Protein AF-A0A812SM42-F1 (afdb_monomer_lite)

Radius of gyration: 38.74 Å; chains: 1; bounding box: 113×117×108 Å

Foldseek 3Di:
DDPPPPPPPPPPDDDDDDDDQDPVRVVVVVVVCCPVVPPPPPPDQDPDDLVQDDLSNLVVLLVVVVADEDEDEPVVLVCLQVVLVFFADDPPTHRYAYDYVVDDSVPDDSLLSSCSSCRVVLRDGRRHPDDPQVSVCSVPVPDDPPPPPPPPPPPDDPPPPPPDDDDDDDDDDDDDDDDDDDDDDDDDDDDDDDDDDDDDDDDDDDDDDDDDDDDDDDDDDDDDDDDDDDDDDDDDDDDDDDDDDDDDDDDDDDDDDDDDDDDDDDDDDDDDDDDDDDDPDDDDDDPQWDWDDQQPKTKTFDDDPNHGFWIKIWDPQPLLCPPNDTLMDIDGCVLLVHRQSRQLLRLQLQLVCLLPRYNCCSVPVSNVVSSVCSVVVNRDHPVVSSVSGDNDSVVSVPDPPDPPDDDDDDDDDDDPPDDPPPAQLQHDDDPPDDPVNSVVVSVCVVVVVDPRDDPVNVVVPDDPPDDDDDPPCVVVPPDDDPDDDDDDDDDDPPPPDPDAQEEEEADPVVLVVQLVVCVVPPSHFYFYALCQQFDPVLVVVLVVLQDDDPPVDDLVVLLVSLVVNLVVCLVCLVNGQDQQGWGQTPNVRGTDRNQPDPCPDPVCVVPVVDPDDPPDDAAEAEDEQDQQCFDPVHPVSQSSDPSSNSVSSVLSNLQNCLVVVVHFKYKYKYAPRNPQCVRCVVSLVVFWDKAKEWDDCVLVVDPDDDIIIMMMTGGPVRDDDPADDHRVSNVVVVSVVRD

Secondary structure (DSSP, 8-state):
--GGGGSSS----SSS------HHHHHHHHHHHHHHHS---TTPPPS--TTT--HHHHHHHHHHTTPEEEEE-TTHHHHHHHS---B---TT---EEEEETT--GGGS-HHHHHHHHTHHHH---B-TT--HHHHHHHH-TT---------------TT--S--S--PPPP----PPPPPPPP------------------------------------------------------------------------PPPP-----PPPPP----PPP-PPP---------PPEEETTEEEEEEEETTEEEEEEEEE--GGGGGGG--EEEEEEHHHHSSHHHHHHHHHHHHHTTTT--SHHHIIIIIHHHHHHHHHTT-SPPHHHHHHT--S-HHHHSS----------------------PPP-SS-SPPTT--HHHHHHHHHHHHTTSS----HHHHHHS---PPP--PPPGGGS-SS---------------TTS----EEE--SHHHHHHHHHHHTT-TT-EEE--GGGGS-HHHHHHHHHHSPPPTTSS-HHHHHHHHHHHHHHHHHHHHHHS-TT-EEEETTTTEEEESS------GGGGGTTT--S---S---EEEEE---TTTSSSS---GGGSTTHHHHHHHHHHHHHHHHTT--SEEEEEE-TTS-HIIIIIHHHTTTEEEEEEEE-TTTTT-S----EEEEEEEETTT----S-SSHHHHHHHHHHHH-

pLDDT: mean 73.37, std 25.74, range [27.67, 98.62]

Organism: NCBI:txid1628268

Structure (mmCIF, N/CA/C/O backbone):
data_AF-A0A812SM42-F1
#
_entry.id   AF-A0A812SM42-F1
#
loop_
_atom_site.group_PDB
_atom_site.id
_atom_site.type_symbol
_atom_site.label_atom_id
_atom_site.label_alt_id
_atom_site.label_comp_id
_atom_site.label_asym_id
_atom_site.label_entity_id
_atom_site.label_seq_id
_atom_site.pdbx_PDB_ins_code
_atom_site.Cartn_x
_atom_site.Cartn_y
_atom_site.Cartn_z
_atom_site.occupancy
_atom_site.B_iso_or_equiv
_atom_site.auth_seq_id
_atom_site.auth_comp_id
_atom_site.auth_asym_id
_atom_site.auth_atom_id
_a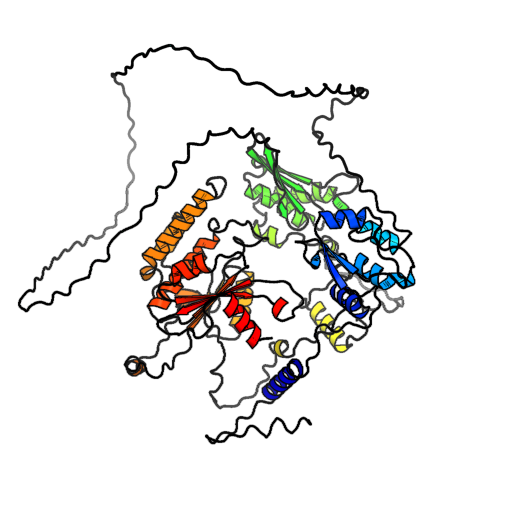tom_site.pdbx_PDB_model_num
ATOM 1 N N . MET A 1 1 ? -46.513 -10.139 6.386 1.00 37.72 1 MET A N 1
ATOM 2 C CA . MET A 1 1 ? -46.832 -11.100 5.304 1.00 37.72 1 MET A CA 1
ATOM 3 C C . MET A 1 1 ? -46.159 -12.418 5.648 1.00 37.72 1 MET A C 1
ATOM 5 O O . MET A 1 1 ? -45.092 -12.369 6.242 1.00 37.72 1 MET A O 1
ATOM 9 N N . SER A 1 2 ? -46.786 -13.561 5.367 1.00 39.03 2 SER A N 1
ATOM 10 C CA . SER A 1 2 ? -46.211 -14.889 5.633 1.00 39.03 2 SER A CA 1
ATOM 11 C C . SER A 1 2 ? -45.216 -15.305 4.543 1.00 39.03 2 SER A C 1
ATOM 13 O O . SER A 1 2 ? -45.393 -14.953 3.377 1.00 39.03 2 SER A O 1
ATOM 15 N N . GLU A 1 3 ? -44.208 -16.097 4.921 1.00 37.12 3 GLU A N 1
ATOM 16 C CA . GLU A 1 3 ? -43.056 -16.500 4.086 1.00 37.12 3 GLU A CA 1
ATOM 17 C C . GLU A 1 3 ? -43.420 -17.118 2.725 1.00 37.12 3 GLU A C 1
ATOM 19 O O . GLU A 1 3 ? -42.636 -17.040 1.783 1.00 37.12 3 GLU A O 1
ATOM 24 N N . ARG A 1 4 ? -44.616 -17.707 2.582 1.00 40.66 4 ARG A N 1
ATOM 25 C CA . ARG A 1 4 ? -45.050 -18.342 1.326 1.00 40.66 4 ARG A CA 1
ATOM 26 C C . ARG A 1 4 ? -45.279 -17.367 0.167 1.00 40.66 4 ARG A C 1
ATOM 28 O O . ARG A 1 4 ? -45.105 -17.761 -0.979 1.00 40.66 4 ARG A O 1
ATOM 35 N N . ASN A 1 5 ? -45.635 -16.109 0.427 1.00 44.00 5 ASN A N 1
ATOM 36 C CA . ASN A 1 5 ? -46.226 -15.259 -0.617 1.00 44.00 5 ASN A CA 1
ATOM 37 C C . ASN A 1 5 ? -45.215 -14.472 -1.476 1.00 44.00 5 ASN A C 1
ATOM 39 O O . ASN A 1 5 ? -45.633 -13.809 -2.423 1.00 44.00 5 ASN A O 1
ATOM 43 N N . PHE A 1 6 ? -43.912 -14.526 -1.176 1.00 42.72 6 PHE A N 1
ATOM 44 C CA . PHE A 1 6 ? -42.881 -13.845 -1.982 1.00 42.72 6 PHE A CA 1
ATOM 45 C C . PHE A 1 6 ? -42.252 -14.752 -3.058 1.00 42.72 6 PHE A C 1
ATOM 47 O O . PHE A 1 6 ? -41.613 -14.260 -3.980 1.00 42.72 6 PHE A O 1
ATOM 54 N N . ALA A 1 7 ? -42.445 -16.073 -2.966 1.00 42.69 7 ALA A N 1
ATOM 55 C CA . ALA A 1 7 ? -41.838 -17.048 -3.877 1.00 42.69 7 ALA A CA 1
ATOM 56 C C . ALA A 1 7 ? -42.695 -17.393 -5.115 1.00 42.69 7 ALA A C 1
ATOM 58 O O . ALA A 1 7 ? -42.191 -18.042 -6.027 1.00 42.69 7 ALA A O 1
ATOM 59 N N . GLU A 1 8 ? -43.973 -16.994 -5.154 1.00 42.25 8 GLU A N 1
ATOM 60 C CA . GLU A 1 8 ? -44.924 -17.412 -6.205 1.00 42.25 8 GLU A CA 1
ATOM 61 C C . GLU A 1 8 ? -45.334 -16.289 -7.184 1.00 42.25 8 GLU A C 1
ATOM 63 O O . GLU A 1 8 ? -45.887 -16.576 -8.245 1.00 42.25 8 GLU A O 1
ATOM 68 N N . SER A 1 9 ? -45.064 -15.013 -6.877 1.00 41.09 9 SER A N 1
ATOM 69 C CA . SER A 1 9 ? -45.676 -13.865 -7.577 1.00 41.09 9 SER A CA 1
ATOM 70 C C . SER A 1 9 ? -44.856 -13.229 -8.712 1.00 41.09 9 SER A C 1
ATOM 72 O O . SER A 1 9 ? -45.346 -12.302 -9.352 1.00 41.09 9 SER A O 1
ATOM 74 N N . SER A 1 10 ? -43.650 -13.721 -9.016 1.00 39.12 10 SER A N 1
ATOM 75 C CA . SER A 1 10 ? -42.773 -13.192 -10.082 1.00 39.12 10 SER A CA 1
ATOM 76 C C . SER A 1 10 ? -42.689 -14.082 -11.335 1.00 39.12 10 SER A C 1
ATOM 78 O O . SER A 1 10 ? -41.692 -14.078 -12.055 1.00 39.12 10 SER A O 1
ATOM 80 N N . SER A 1 11 ? -43.755 -14.824 -11.647 1.00 39.66 11 SER A N 1
ATOM 81 C CA . SER A 1 11 ? -43.865 -15.640 -12.866 1.00 39.66 11 SER A CA 1
ATOM 82 C C . SER A 1 11 ? -44.374 -14.838 -14.077 1.00 39.66 11 SER A C 1
ATOM 84 O O . SER A 1 11 ? -45.462 -15.079 -14.593 1.00 39.66 11 SER A O 1
ATOM 86 N N . ASN A 1 12 ? -43.564 -13.897 -14.577 1.00 36.44 12 ASN A N 1
ATOM 87 C CA . ASN A 1 12 ? -43.798 -13.291 -15.896 1.00 36.44 12 ASN A CA 1
ATOM 88 C C . ASN A 1 12 ? -43.190 -14.182 -16.992 1.00 36.44 12 ASN A C 1
ATOM 90 O O . ASN A 1 12 ? -41.974 -14.271 -17.144 1.00 36.44 12 ASN A O 1
ATOM 94 N N . THR A 1 13 ? -44.047 -14.880 -17.736 1.00 48.44 13 THR A N 1
ATOM 95 C CA . THR A 1 13 ? -43.654 -15.952 -18.661 1.00 48.44 13 THR A CA 1
ATOM 96 C C . THR A 1 13 ? -43.377 -15.466 -20.086 1.00 48.44 13 THR A C 1
ATOM 98 O O . THR A 1 13 ? -44.320 -15.216 -20.837 1.00 48.44 13 THR A O 1
ATOM 101 N N . VAL A 1 14 ? -42.108 -15.485 -20.509 1.00 35.72 14 VAL A N 1
ATOM 102 C CA . VAL A 1 14 ? -41.706 -15.737 -21.908 1.00 35.72 14 VAL A CA 1
ATOM 103 C C . VAL A 1 14 ? -40.431 -16.591 -21.882 1.00 35.72 14 VAL A C 1
ATOM 105 O O . VAL A 1 14 ? -39.412 -16.151 -21.366 1.00 35.72 14 VAL A O 1
ATOM 108 N N . GLY A 1 15 ? -40.492 -17.814 -22.417 1.00 40.34 15 GLY A N 1
ATOM 109 C CA . GLY A 1 15 ? -39.449 -18.841 -22.242 1.00 40.34 15 GLY A CA 1
ATOM 110 C C . GLY A 1 15 ? -39.892 -19.926 -21.253 1.00 40.34 15 GLY A C 1
ATOM 111 O O . GLY A 1 15 ? -40.591 -19.635 -20.285 1.00 40.34 15 GLY A O 1
ATOM 112 N N . LYS A 1 16 ? -39.590 -21.198 -21.546 1.00 44.16 16 LYS A N 1
ATOM 113 C CA . LYS A 1 16 ? -40.267 -22.355 -20.923 1.00 44.16 16 LYS A CA 1
ATOM 114 C C . LYS A 1 16 ? -39.573 -22.948 -19.693 1.00 44.16 16 LYS A C 1
ATOM 116 O O . LYS A 1 16 ? -40.046 -23.963 -19.186 1.00 44.16 16 LYS A O 1
ATOM 121 N N . ASP A 1 17 ? -38.540 -22.290 -19.184 1.00 43.34 17 ASP A N 1
ATOM 122 C CA . ASP A 1 17 ? -37.745 -22.780 -18.064 1.00 43.34 17 ASP A CA 1
ATOM 123 C C . ASP A 1 17 ? -38.006 -21.943 -16.811 1.00 43.34 17 ASP A C 1
ATOM 125 O O . ASP A 1 17 ? -37.690 -20.756 -16.721 1.00 43.34 17 ASP A O 1
ATOM 129 N N . VAL A 1 18 ? -38.668 -22.570 -15.836 1.00 46.03 18 VAL A N 1
ATOM 130 C CA . VAL A 1 18 ? -39.007 -21.934 -14.562 1.00 46.03 18 VAL A CA 1
ATOM 131 C C . VAL A 1 18 ? -37.774 -21.955 -13.671 1.00 46.03 18 VAL A C 1
ATOM 133 O O . VAL A 1 18 ? -37.525 -22.935 -12.965 1.00 46.03 18 VAL A O 1
ATOM 136 N N . TRP A 1 19 ? -37.030 -20.850 -13.704 1.00 44.25 19 TRP A N 1
ATOM 137 C CA . TRP A 1 19 ? -35.911 -20.542 -12.818 1.00 44.25 19 TRP A CA 1
ATOM 138 C C . TRP A 1 19 ? -36.232 -20.930 -11.370 1.00 44.25 19 TRP A C 1
ATOM 140 O O . TRP A 1 19 ? -37.113 -20.357 -10.725 1.00 44.25 19 TRP A O 1
ATOM 150 N N . LYS A 1 20 ? -35.502 -21.911 -10.835 1.00 48.94 20 LYS A N 1
ATOM 151 C CA . LYS A 1 20 ? -35.563 -22.282 -9.422 1.00 48.94 20 LYS A CA 1
ATOM 152 C C . LYS A 1 20 ? -34.193 -22.072 -8.816 1.00 48.94 20 LYS A C 1
ATOM 154 O O . LYS A 1 20 ? -33.255 -22.786 -9.142 1.00 48.94 20 LYS A O 1
ATOM 159 N N . LEU A 1 21 ? -34.121 -21.147 -7.861 1.00 43.03 21 LEU A N 1
ATOM 160 C CA . LEU A 1 21 ? -32.974 -21.018 -6.965 1.00 43.03 21 LEU A CA 1
ATOM 161 C C . LEU A 1 21 ? -32.588 -22.399 -6.407 1.00 43.03 21 LEU A C 1
ATOM 163 O O . LEU A 1 21 ? -33.472 -23.193 -6.056 1.00 43.03 21 LEU A O 1
ATOM 167 N N . THR A 1 22 ? -31.289 -22.667 -6.279 1.00 62.69 22 THR A N 1
ATOM 168 C CA . THR A 1 22 ? -30.777 -23.813 -5.508 1.00 62.69 22 THR A CA 1
ATOM 169 C C . THR A 1 22 ? -31.191 -23.673 -4.039 1.00 62.69 22 THR A C 1
ATOM 171 O O . THR A 1 22 ? -31.616 -22.597 -3.616 1.00 62.69 22 THR A O 1
ATOM 174 N N . GLU A 1 23 ? -31.106 -24.724 -3.216 1.00 57.66 23 GLU A N 1
ATOM 175 C CA . GLU A 1 23 ? -31.435 -24.568 -1.787 1.00 57.66 23 GLU A CA 1
ATOM 176 C C . GLU A 1 23 ? -30.497 -23.559 -1.099 1.00 57.66 23 GLU A C 1
ATOM 178 O O . GLU A 1 23 ? -30.960 -22.703 -0.343 1.00 57.66 23 GLU A O 1
ATOM 183 N N . SER A 1 24 ? -29.209 -23.586 -1.450 1.00 49.69 24 SER A N 1
ATOM 184 C CA . SER A 1 24 ? -28.212 -22.600 -1.023 1.00 49.69 24 SER A CA 1
ATOM 185 C C . SER A 1 24 ? -28.534 -21.191 -1.530 1.00 49.69 24 SER A C 1
ATOM 187 O O . SER A 1 24 ? -28.490 -20.252 -0.744 1.00 49.69 24 SER A O 1
ATOM 189 N N . GLY A 1 25 ? -28.941 -21.031 -2.795 1.00 56.03 25 GLY A N 1
ATOM 190 C CA . GLY A 1 25 ? -29.361 -19.741 -3.358 1.00 56.03 25 GLY A CA 1
ATOM 191 C C . GLY A 1 25 ? -30.645 -19.196 -2.725 1.00 56.03 25 GLY A C 1
ATOM 192 O O . GLY A 1 25 ? -30.742 -18.002 -2.454 1.00 56.03 25 GLY A O 1
ATOM 193 N N . ARG A 1 26 ? -31.608 -20.071 -2.394 1.00 59.78 26 ARG A N 1
ATOM 194 C CA . ARG A 1 26 ? -32.802 -19.717 -1.607 1.00 59.78 26 ARG A CA 1
ATOM 195 C C . ARG A 1 26 ? -32.403 -19.228 -0.219 1.00 59.78 26 ARG A C 1
ATOM 197 O O . ARG A 1 26 ? -32.867 -18.171 0.186 1.00 59.78 26 ARG A O 1
ATOM 204 N N . LYS A 1 27 ? -31.524 -19.951 0.486 1.00 57.69 27 LYS A N 1
ATOM 205 C CA . LYS A 1 27 ? -31.009 -19.534 1.801 1.00 57.69 27 LYS A CA 1
ATOM 206 C C . LYS A 1 27 ? -30.229 -18.222 1.715 1.00 57.69 27 LYS A C 1
ATOM 208 O O . LYS A 1 27 ? -30.452 -17.360 2.549 1.00 57.69 27 LYS A O 1
ATOM 213 N N . ALA A 1 28 ? -29.382 -18.030 0.705 1.00 51.72 28 ALA A N 1
ATOM 214 C CA . ALA A 1 28 ? -28.631 -16.792 0.509 1.00 51.72 28 ALA A CA 1
ATOM 215 C C . ALA A 1 28 ? -29.558 -15.590 0.272 1.00 51.72 28 ALA A C 1
ATOM 217 O O . ALA A 1 28 ? -29.442 -14.594 0.978 1.00 51.72 28 ALA A O 1
ATOM 218 N N . ILE A 1 29 ? -30.528 -15.699 -0.644 1.00 55.66 29 ILE A N 1
ATOM 219 C CA . ILE A 1 29 ? -31.484 -14.616 -0.919 1.00 55.66 29 ILE A CA 1
ATOM 220 C C . ILE A 1 29 ? -32.409 -14.362 0.273 1.00 55.66 29 ILE A C 1
ATOM 222 O O . ILE A 1 29 ? -32.656 -13.203 0.586 1.00 55.66 29 ILE A O 1
ATOM 226 N N . VAL A 1 30 ? -32.875 -15.401 0.978 1.00 60.34 30 VAL A N 1
ATOM 227 C CA . VAL A 1 30 ? -33.641 -15.221 2.223 1.00 60.34 30 VAL A CA 1
ATOM 228 C C . VAL A 1 30 ? -32.786 -14.518 3.274 1.00 60.34 30 VAL A C 1
ATOM 230 O O . VAL A 1 30 ? -33.242 -13.523 3.811 1.00 60.34 30 VAL A O 1
ATOM 233 N N . THR A 1 31 ? -31.538 -14.928 3.509 1.00 52.56 31 THR A N 1
ATOM 234 C CA . THR A 1 31 ? -30.642 -14.260 4.467 1.00 52.56 31 THR A CA 1
ATOM 235 C C . THR A 1 31 ? -30.363 -12.807 4.079 1.00 52.56 31 THR A C 1
ATOM 237 O O . THR A 1 31 ? -30.486 -11.936 4.931 1.00 52.56 31 THR A O 1
ATOM 240 N N . CYS A 1 32 ? -30.047 -12.512 2.813 1.00 49.84 32 CYS A N 1
ATOM 241 C CA . CYS A 1 32 ? -29.833 -11.142 2.332 1.00 49.84 32 CYS A CA 1
ATOM 242 C C . CYS A 1 32 ? -31.103 -10.287 2.431 1.00 49.84 32 CYS A C 1
ATOM 244 O O . CYS A 1 32 ? -31.037 -9.132 2.839 1.00 49.84 32 CYS A O 1
ATOM 246 N N . TYR A 1 33 ? -32.270 -10.846 2.102 1.00 56.81 33 TYR A N 1
ATOM 247 C CA . TYR A 1 33 ? -33.551 -10.171 2.290 1.00 56.81 33 TYR A CA 1
ATOM 248 C C . TYR A 1 33 ? -33.859 -9.970 3.778 1.00 56.81 33 TYR A C 1
ATOM 250 O O . TYR A 1 33 ? -34.346 -8.917 4.168 1.00 56.81 33 TYR A O 1
ATOM 258 N N . GLU A 1 34 ? -33.540 -10.927 4.643 1.00 53.53 34 GLU A N 1
ATOM 259 C CA . GLU A 1 34 ? -33.749 -10.789 6.079 1.00 53.53 34 GLU A CA 1
ATOM 260 C C . GLU A 1 34 ? -32.785 -9.796 6.731 1.00 53.53 34 GLU A C 1
ATOM 262 O O . GLU A 1 34 ? -33.210 -9.127 7.664 1.00 53.53 34 GLU A O 1
ATOM 267 N N . THR A 1 35 ? -31.542 -9.642 6.264 1.00 50.69 35 THR A N 1
ATOM 268 C CA . THR A 1 35 ? -30.613 -8.626 6.795 1.00 50.69 35 THR A CA 1
ATOM 269 C C . THR A 1 35 ? -30.784 -7.241 6.172 1.00 50.69 35 THR A C 1
ATOM 271 O O . THR A 1 35 ? -30.465 -6.258 6.836 1.00 50.69 35 THR A O 1
ATOM 274 N N . ALA A 1 36 ? -31.301 -7.135 4.943 1.00 50.75 36 ALA A N 1
ATOM 275 C CA . ALA A 1 36 ? -31.584 -5.850 4.296 1.00 50.75 36 ALA A CA 1
ATOM 276 C C . ALA A 1 36 ? -33.008 -5.333 4.582 1.00 50.75 36 ALA A C 1
ATOM 278 O O . ALA A 1 36 ? -33.194 -4.154 4.872 1.00 50.75 36 ALA A O 1
ATOM 279 N N . ALA A 1 37 ? -34.028 -6.197 4.523 1.00 47.59 37 ALA A N 1
ATOM 280 C CA . ALA A 1 37 ? -35.432 -5.807 4.693 1.00 47.59 37 ALA A CA 1
ATOM 281 C C . ALA A 1 37 ? -35.889 -5.811 6.160 1.00 47.59 37 ALA A C 1
ATOM 283 O O . ALA A 1 37 ? -36.773 -5.031 6.524 1.00 47.59 37 ALA A O 1
ATOM 284 N N . LYS A 1 38 ? -35.269 -6.615 7.041 1.00 45.00 38 LYS A N 1
ATOM 285 C CA . LYS A 1 38 ? -35.263 -6.266 8.467 1.00 45.00 38 LYS A CA 1
ATOM 286 C C . LYS A 1 38 ? -34.129 -5.266 8.629 1.00 45.00 38 LYS A C 1
ATOM 288 O O . LYS A 1 38 ? -32.972 -5.657 8.728 1.00 45.00 38 LYS A O 1
ATOM 293 N N . ALA A 1 39 ? -34.473 -3.982 8.692 1.00 41.59 39 ALA A N 1
ATOM 294 C CA . ALA A 1 39 ? -33.563 -2.931 9.132 1.00 41.59 39 ALA A CA 1
ATOM 295 C C . ALA A 1 39 ? -33.220 -3.137 10.620 1.00 41.59 39 ALA A C 1
ATOM 297 O O . ALA A 1 39 ? -33.691 -2.408 11.493 1.00 41.59 39 ALA A O 1
ATOM 298 N N . VAL A 1 40 ? -32.445 -4.182 10.923 1.00 48.38 40 VAL A N 1
ATOM 299 C CA . VAL A 1 40 ? -31.861 -4.427 12.237 1.00 48.38 40 VAL A CA 1
ATOM 300 C C . VAL A 1 40 ? -30.758 -3.387 12.379 1.00 48.38 40 VAL A C 1
ATOM 302 O O . VAL A 1 40 ? -29.763 -3.469 11.656 1.00 48.38 40 VAL A O 1
ATOM 305 N N . PRO A 1 41 ? -30.899 -2.379 13.257 1.00 48.97 41 PRO A N 1
ATOM 306 C CA . PRO A 1 41 ? -29.878 -1.359 13.378 1.00 48.97 41 PRO A CA 1
ATOM 307 C C . PRO A 1 41 ? -28.616 -2.032 13.917 1.00 48.97 41 PRO A C 1
ATOM 309 O O . PRO A 1 41 ? -28.562 -2.417 15.083 1.00 48.97 41 PRO A O 1
ATOM 312 N N . VAL A 1 42 ? -27.582 -2.142 13.079 1.00 53.00 42 VAL A N 1
ATOM 313 C CA . VAL A 1 42 ? -26.263 -2.709 13.442 1.00 53.00 42 VAL A CA 1
ATOM 314 C C . VAL A 1 42 ? -25.635 -1.958 14.634 1.00 53.00 42 VAL A C 1
ATOM 316 O O . VAL A 1 42 ? -24.726 -2.443 15.300 1.00 53.00 42 VAL A O 1
ATOM 319 N N . LEU A 1 43 ? -26.174 -0.774 14.940 1.00 60.91 43 LEU A N 1
ATOM 320 C CA . LEU A 1 43 ? -25.793 0.127 16.016 1.00 60.91 43 LEU A CA 1
ATOM 321 C C . LEU A 1 43 ? -26.878 0.265 17.108 1.00 60.91 43 LEU A C 1
ATOM 323 O O . LEU A 1 43 ? -27.074 1.353 17.652 1.00 60.91 43 LEU A O 1
ATOM 327 N N . GLN A 1 44 ? -27.599 -0.812 17.446 1.00 72.06 44 GLN A N 1
ATOM 328 C CA . GLN A 1 44 ? -28.448 -0.816 18.645 1.00 72.06 44 GLN A CA 1
ATOM 329 C C . GLN A 1 44 ? -27.617 -0.572 19.917 1.00 72.06 44 GLN A C 1
ATOM 331 O O . GLN A 1 44 ? -26.551 -1.153 20.125 1.00 72.06 44 GLN A O 1
ATOM 336 N N . LEU A 1 45 ? -28.138 0.294 20.789 1.00 80.06 45 LEU A N 1
ATOM 337 C CA . LEU A 1 45 ? -27.619 0.516 22.137 1.00 80.06 45 LEU A CA 1
ATOM 338 C C . LEU A 1 45 ? -27.825 -0.762 22.957 1.00 80.06 45 LEU A C 1
ATOM 340 O O . LEU A 1 45 ? -28.966 -1.173 23.164 1.00 80.06 45 LEU A O 1
ATOM 344 N N . ARG A 1 46 ? -26.741 -1.388 23.426 1.00 88.88 46 ARG A N 1
ATOM 345 C CA . ARG A 1 46 ? -26.848 -2.558 24.304 1.00 88.88 46 ARG A CA 1
ATOM 346 C C . ARG A 1 46 ? -27.328 -2.125 25.687 1.00 88.88 46 ARG A C 1
ATOM 348 O O . ARG A 1 46 ? -26.902 -1.084 26.192 1.00 88.88 46 ARG A O 1
ATOM 355 N N . ASP A 1 47 ? -28.153 -2.957 26.315 1.00 90.50 47 ASP A N 1
ATOM 356 C CA . ASP A 1 47 ? -28.561 -2.785 27.712 1.00 90.50 47 ASP A CA 1
ATOM 357 C C . ASP A 1 47 ? -27.418 -3.217 28.647 1.00 90.50 47 ASP A C 1
ATOM 359 O O . ASP A 1 47 ? -27.367 -4.334 29.160 1.00 90.50 47 ASP A O 1
ATOM 363 N N . VAL A 1 48 ? -26.415 -2.344 28.766 1.00 93.38 48 VAL A N 1
ATOM 364 C CA . VAL A 1 48 ? -25.228 -2.528 29.609 1.00 93.38 48 VAL A CA 1
ATOM 365 C C . VAL A 1 48 ? -25.003 -1.290 30.480 1.00 93.38 48 VAL A C 1
ATOM 367 O O . VAL A 1 48 ? -25.335 -0.177 30.060 1.00 93.38 48 VAL A O 1
ATOM 370 N N . PRO A 1 49 ? -24.395 -1.425 31.673 1.00 96.38 49 PRO A N 1
ATOM 371 C CA . PRO A 1 49 ? -24.084 -0.279 32.518 1.00 96.38 49 PRO A CA 1
ATOM 372 C C . PRO A 1 49 ? -23.252 0.787 31.788 1.00 96.38 49 PRO A C 1
ATOM 374 O O . PRO A 1 49 ? -22.368 0.480 30.987 1.00 96.38 49 PRO A O 1
ATOM 377 N N . VAL A 1 50 ? -23.444 2.063 32.142 1.00 95.19 50 VAL A N 1
ATOM 378 C CA . VAL A 1 50 ? -22.662 3.203 31.606 1.00 95.19 50 VAL A CA 1
ATOM 379 C C . VAL A 1 50 ? -21.143 3.006 31.795 1.00 95.19 50 VAL A C 1
ATOM 381 O O . VAL A 1 50 ? -20.326 3.498 31.008 1.00 95.19 50 VAL A O 1
ATOM 384 N N . ALA A 1 51 ? -20.742 2.231 32.808 1.00 94.00 51 ALA A N 1
ATOM 385 C CA . ALA A 1 51 ? -19.362 1.810 33.046 1.00 94.00 51 ALA A CA 1
ATOM 386 C C . ALA A 1 51 ? -18.768 0.954 31.908 1.00 94.00 51 ALA A C 1
ATOM 388 O O . ALA A 1 51 ? -17.579 1.106 31.621 1.00 94.00 51 ALA A O 1
ATOM 389 N N . ASP A 1 52 ? -19.588 0.191 31.185 1.00 93.00 52 ASP A N 1
ATOM 390 C CA . ASP A 1 52 ? -19.181 -0.783 30.161 1.00 93.00 52 ASP A CA 1
ATOM 391 C C . ASP A 1 52 ? -19.540 -0.347 28.730 1.00 93.00 52 ASP A C 1
ATOM 393 O O . ASP A 1 52 ? -18.945 -0.828 27.764 1.00 93.00 52 ASP A O 1
ATOM 397 N N . MET A 1 53 ? -20.426 0.647 28.590 1.00 94.62 53 MET A N 1
ATOM 398 C CA . MET A 1 53 ? -20.718 1.300 27.311 1.00 94.62 53 MET A CA 1
ATOM 399 C C . MET A 1 53 ? -19.445 1.803 26.605 1.00 94.62 53 MET A C 1
ATOM 401 O O . MET A 1 53 ? -18.566 2.456 27.199 1.00 94.62 53 MET A O 1
ATOM 405 N N . ASN A 1 54 ? -19.385 1.534 25.299 1.00 92.12 54 ASN A N 1
ATOM 406 C CA . ASN A 1 54 ? -18.371 2.024 24.375 1.00 92.12 54 ASN A CA 1
ATOM 407 C C . ASN A 1 54 ? -18.612 3.509 24.012 1.00 92.12 54 ASN A C 1
ATOM 409 O O . ASN A 1 54 ? -19.611 4.111 24.396 1.00 92.12 54 ASN A O 1
ATOM 413 N N . LYS A 1 55 ? -17.689 4.151 23.279 1.00 93.38 55 LYS A N 1
ATOM 414 C CA . LYS A 1 55 ? -17.797 5.598 22.988 1.00 93.38 55 LYS A CA 1
ATOM 415 C C . LYS A 1 55 ? -19.061 5.972 22.201 1.00 93.38 55 LYS A C 1
ATOM 417 O O . LYS A 1 55 ? -19.642 7.011 22.493 1.00 93.38 55 LYS A O 1
ATOM 422 N N . TYR A 1 56 ? -19.446 5.165 21.216 1.00 90.50 56 TYR A N 1
ATOM 423 C CA . TYR A 1 56 ? -20.640 5.406 20.410 1.00 90.50 56 TYR A CA 1
ATOM 424 C C . TYR A 1 56 ? -21.903 5.255 21.266 1.00 90.50 56 TYR A C 1
ATOM 426 O O . TYR A 1 56 ? -22.727 6.163 21.297 1.00 90.50 56 TYR A O 1
ATOM 434 N N . GLU A 1 57 ? -21.988 4.182 22.056 1.00 93.94 57 GLU A N 1
ATOM 435 C CA . GLU A 1 57 ? -23.098 3.947 22.991 1.00 93.94 57 GLU A CA 1
ATOM 436 C C . GLU A 1 57 ? -23.272 5.111 23.973 1.00 93.94 57 GLU A C 1
ATOM 438 O O . GLU A 1 57 ? -24.381 5.594 24.153 1.00 93.94 57 GLU A O 1
ATOM 443 N N . LEU A 1 58 ? -22.180 5.648 24.529 1.00 96.62 58 LEU A N 1
ATOM 444 C CA . LEU A 1 58 ? -22.232 6.824 25.407 1.00 96.62 58 LEU A CA 1
ATOM 445 C C . LEU A 1 58 ? -22.756 8.082 24.701 1.00 96.62 58 LEU A C 1
ATOM 447 O O . LEU A 1 58 ? -23.449 8.884 25.320 1.00 96.62 58 LEU A O 1
ATOM 451 N N . MET A 1 59 ? -22.419 8.281 23.424 1.00 95.19 59 MET A N 1
ATOM 452 C CA . MET A 1 59 ? -22.930 9.412 22.642 1.00 95.19 59 MET A CA 1
ATOM 453 C C . MET A 1 59 ? -24.423 9.252 22.330 1.00 95.19 59 MET A C 1
ATOM 455 O O . MET A 1 59 ? -25.174 10.217 22.463 1.00 95.19 59 MET A O 1
ATOM 459 N N . MET A 1 60 ? -24.862 8.042 21.980 1.00 93.88 60 MET A N 1
ATOM 460 C CA . MET A 1 60 ? -26.277 7.743 21.742 1.00 93.88 60 MET A CA 1
ATOM 461 C C . MET A 1 60 ? -27.097 7.816 23.034 1.00 93.88 60 MET A C 1
ATOM 463 O O . MET A 1 60 ? -28.178 8.395 23.037 1.00 93.88 60 MET A O 1
ATOM 467 N N . ALA A 1 61 ? -26.567 7.320 24.154 1.00 95.31 61 ALA A N 1
ATOM 468 C CA . ALA A 1 61 ? -27.207 7.417 25.462 1.00 95.31 61 ALA A CA 1
ATOM 469 C C . ALA A 1 61 ? -27.363 8.881 25.905 1.00 95.31 61 ALA A C 1
ATOM 471 O O . ALA A 1 61 ? -28.401 9.244 26.450 1.00 95.31 61 ALA A O 1
ATOM 472 N N . LEU A 1 62 ? -26.377 9.742 25.616 1.00 96.81 62 LEU A N 1
ATOM 473 C CA . LEU A 1 62 ? -26.497 11.187 25.835 1.00 96.81 62 LEU A CA 1
ATOM 474 C C . LEU A 1 62 ? -27.612 11.784 24.969 1.00 96.81 62 LEU A C 1
ATOM 476 O O . LEU A 1 62 ? -28.478 12.474 25.501 1.00 96.81 62 LEU A O 1
ATOM 480 N N . SER A 1 63 ? -27.645 11.474 23.669 1.00 95.06 63 SER A N 1
ATOM 481 C CA . SER A 1 63 ? -28.716 11.930 22.770 1.00 95.06 63 SER A CA 1
ATOM 482 C C . SER A 1 63 ? -30.104 11.510 23.277 1.00 95.06 63 SER A C 1
ATOM 484 O O . SER A 1 63 ? -31.007 12.338 23.369 1.00 95.06 63 SER A O 1
ATOM 486 N N . ASN A 1 64 ? -30.257 10.249 23.692 1.00 94.75 64 ASN A N 1
ATOM 487 C CA . ASN A 1 64 ? -31.504 9.706 24.241 1.00 94.75 64 ASN A CA 1
ATOM 488 C C . ASN A 1 64 ? -31.881 10.337 25.594 1.00 94.75 64 ASN A C 1
ATOM 490 O O . ASN A 1 64 ? -33.061 10.503 25.888 1.00 94.75 64 ASN A O 1
ATOM 494 N N . ALA A 1 65 ? -30.896 10.743 26.400 1.00 95.69 65 ALA A N 1
ATOM 495 C CA . ALA A 1 65 ? -31.090 11.486 27.647 1.00 95.69 65 ALA A CA 1
ATOM 496 C C . ALA A 1 65 ? -31.303 13.006 27.440 1.00 95.69 65 ALA A C 1
ATOM 498 O O . ALA A 1 65 ? -31.244 13.773 28.407 1.00 95.69 65 ALA A O 1
ATOM 499 N N . GLY A 1 66 ? -31.542 13.447 26.198 1.00 96.75 66 GLY A N 1
ATOM 500 C CA . GLY A 1 66 ? -31.867 14.831 25.846 1.00 96.75 66 GLY A CA 1
ATOM 501 C C . GLY A 1 66 ? -30.661 15.766 25.721 1.00 96.75 66 GLY A C 1
ATOM 502 O O . GLY A 1 66 ? -30.825 16.978 25.850 1.00 96.75 66 GLY A O 1
ATOM 503 N N . TRP A 1 67 ? -29.455 15.233 25.505 1.00 98.00 67 TRP A N 1
ATOM 504 C CA . TRP A 1 67 ? -28.246 16.044 25.355 1.00 98.00 67 TRP A CA 1
ATOM 505 C C . TRP A 1 67 ? -27.951 16.429 23.906 1.00 98.00 67 TRP A C 1
ATOM 507 O O . TRP A 1 67 ? -27.954 15.584 23.012 1.00 98.00 67 TRP A O 1
ATOM 517 N N . SER A 1 68 ? -27.561 17.685 23.690 1.00 96.94 68 SER A N 1
ATOM 518 C CA . SER A 1 68 ? -27.097 18.196 22.399 1.00 96.94 68 SER A CA 1
ATOM 519 C C . SER A 1 68 ? -25.571 18.355 22.354 1.00 96.94 68 SER A C 1
ATOM 521 O O . SER A 1 68 ? -24.915 18.707 23.339 1.00 96.94 68 SER A O 1
ATOM 523 N N . MET A 1 69 ? -24.985 18.082 21.186 1.00 97.25 69 MET A N 1
ATOM 524 C CA . MET A 1 69 ? -23.563 18.310 20.923 1.00 97.25 69 MET A CA 1
ATOM 525 C C . MET A 1 69 ? -23.352 19.714 20.351 1.00 97.25 69 MET A C 1
ATOM 527 O O . MET A 1 69 ? -24.032 20.104 19.404 1.00 97.25 69 MET A O 1
ATOM 531 N N . ARG A 1 70 ? -22.343 20.437 20.846 1.00 97.69 70 ARG A N 1
ATOM 532 C CA . ARG A 1 70 ? -21.939 21.745 20.321 1.00 97.69 70 ARG A CA 1
ATOM 533 C C . ARG A 1 70 ? -20.450 21.790 19.979 1.00 97.69 70 ARG A C 1
ATOM 535 O O . ARG A 1 70 ? -19.590 21.452 20.792 1.00 97.69 70 ARG A O 1
ATOM 542 N N . VAL A 1 71 ? -20.130 22.243 18.768 1.00 96.06 71 VAL A N 1
ATOM 543 C CA . VAL A 1 71 ? -18.743 22.497 18.350 1.00 96.06 71 VAL A CA 1
ATOM 544 C C . VAL A 1 71 ? -18.345 23.910 18.784 1.00 96.06 71 VAL A C 1
ATOM 546 O O . VAL A 1 71 ? -19.112 24.849 18.594 1.00 96.06 71 VAL A O 1
ATOM 549 N N . VAL A 1 72 ? -17.161 24.061 19.382 1.00 97.00 72 VAL A N 1
ATOM 550 C CA . VAL A 1 72 ? -16.662 25.329 19.938 1.00 97.00 72 VAL A CA 1
ATOM 551 C C . VAL A 1 72 ? -15.219 25.614 19.540 1.00 97.00 72 VAL A C 1
ATOM 553 O O . VAL A 1 72 ? -14.360 24.728 19.500 1.00 97.00 72 VAL A O 1
ATOM 556 N N . SER A 1 73 ? -14.931 26.888 19.293 1.00 96.75 73 SER A N 1
ATOM 557 C CA . SER A 1 73 ? -13.593 27.374 18.968 1.00 96.75 73 SER A CA 1
ATOM 558 C C . SER A 1 73 ? -12.614 27.211 20.138 1.00 96.75 73 SER A C 1
ATOM 560 O O . SER A 1 73 ? -12.991 27.081 21.306 1.00 96.75 73 SER A O 1
ATOM 562 N N . LYS A 1 74 ? -11.305 27.314 19.860 1.00 94.44 74 LYS A N 1
ATOM 563 C CA . LYS A 1 74 ? -10.279 27.352 20.921 1.00 94.44 74 LYS A CA 1
ATOM 564 C C . LYS A 1 74 ? -10.509 28.500 21.919 1.00 94.44 74 LYS A C 1
ATOM 566 O O . LYS A 1 74 ? -10.193 28.318 23.095 1.00 94.44 74 LYS A O 1
ATOM 571 N N . LYS A 1 75 ? -11.073 29.636 21.483 1.00 95.25 75 LYS A N 1
ATOM 572 C CA . LYS A 1 75 ? -11.384 30.797 22.337 1.00 95.25 75 LYS A CA 1
ATOM 573 C C . LYS A 1 75 ? -12.532 30.481 23.301 1.00 95.25 75 LYS A C 1
ATOM 575 O O . LYS A 1 75 ? -12.350 30.599 24.507 1.00 95.25 75 LYS A O 1
ATOM 580 N N . GLU A 1 76 ? -13.657 29.984 22.792 1.00 95.19 76 GLU A N 1
ATOM 581 C CA . GLU A 1 76 ? -14.798 29.546 23.617 1.00 95.19 76 GLU A CA 1
ATOM 582 C C . GLU A 1 76 ? -14.412 28.400 24.559 1.00 95.19 76 GLU A C 1
ATOM 584 O O . GLU A 1 76 ? -14.771 28.409 25.730 1.00 95.19 76 GLU A O 1
ATOM 589 N N . SER A 1 77 ? -13.578 27.457 24.101 1.00 93.56 77 SER A N 1
ATOM 590 C CA . SER A 1 77 ? -13.065 26.372 24.949 1.00 93.56 77 SER A CA 1
ATOM 591 C C . SER A 1 77 ? -12.281 26.853 26.167 1.00 93.56 77 SER A C 1
ATOM 593 O O . SER A 1 77 ? -12.059 26.079 27.098 1.00 93.56 77 SER A O 1
ATOM 595 N N . ARG A 1 78 ? -11.753 28.080 26.118 1.00 92.06 78 ARG A N 1
ATOM 596 C CA . ARG A 1 78 ? -11.024 28.692 27.221 1.00 92.06 78 ARG A CA 1
ATOM 597 C C . ARG A 1 78 ? -12.011 29.301 28.216 1.00 92.06 78 ARG A C 1
ATOM 599 O O . ARG A 1 78 ? -11.921 28.947 29.383 1.00 92.06 78 ARG A O 1
ATOM 606 N N . ALA A 1 79 ? -13.001 30.061 27.741 1.00 92.31 79 ALA A N 1
ATOM 607 C CA . ALA A 1 79 ? -14.107 30.560 28.564 1.00 92.31 79 ALA A CA 1
ATOM 608 C C . ALA A 1 79 ? -14.835 29.415 29.297 1.00 92.31 79 ALA A C 1
ATOM 610 O O . ALA A 1 79 ? -14.876 29.412 30.521 1.00 92.31 79 ALA A O 1
ATOM 611 N N . LEU A 1 80 ? -15.224 28.347 28.587 1.00 93.00 80 LEU A N 1
ATOM 612 C CA . LEU A 1 80 ? -15.853 27.142 29.166 1.00 93.00 80 LEU A CA 1
ATOM 613 C C . LEU A 1 80 ? -15.014 26.425 30.245 1.00 93.00 80 LEU A C 1
ATOM 615 O O . LEU A 1 80 ? -15.544 25.601 30.989 1.00 93.00 80 LEU A O 1
ATOM 619 N N . ARG A 1 81 ? -13.702 26.692 30.320 1.00 91.25 81 ARG A N 1
ATOM 620 C CA . ARG A 1 81 ? -12.803 26.174 31.367 1.00 91.25 81 ARG A CA 1
ATOM 621 C C . ARG A 1 81 ? -12.499 27.192 32.469 1.00 91.25 81 ARG A C 1
ATOM 623 O O . ARG A 1 81 ? -12.111 26.769 33.553 1.00 91.25 81 ARG A O 1
ATOM 630 N N . GLU A 1 82 ? -12.629 28.488 32.195 1.00 84.44 82 GLU A N 1
ATOM 631 C CA . GLU A 1 82 ? -12.332 29.585 33.127 1.00 84.44 82 GLU A CA 1
ATOM 632 C C . GLU A 1 82 ? -13.579 30.041 33.911 1.00 84.44 82 GLU A C 1
ATOM 634 O O . GLU A 1 82 ? -13.466 30.308 35.101 1.00 84.44 82 GLU A O 1
ATOM 639 N N . GLU A 1 83 ? -14.774 30.036 33.309 1.00 74.62 83 GLU A N 1
ATOM 640 C CA . GLU A 1 83 ? -16.054 30.470 33.915 1.00 74.62 83 GLU A CA 1
ATOM 641 C C . GLU A 1 83 ? -16.646 29.471 34.937 1.00 74.62 83 GLU A C 1
ATOM 643 O O . GLU A 1 83 ? -17.828 29.520 35.262 1.00 74.62 83 GLU A O 1
ATOM 648 N N . GLU A 1 84 ? -15.855 28.491 35.386 1.00 67.44 84 GLU A N 1
ATOM 649 C CA . GLU A 1 84 ? -16.309 27.280 36.089 1.00 67.44 84 GLU A CA 1
ATOM 650 C C . GLU A 1 84 ? -17.496 26.546 35.425 1.00 67.44 84 GLU A C 1
ATOM 652 O O . GLU A 1 84 ? -18.171 25.757 36.094 1.00 67.44 84 GLU A O 1
ATOM 657 N N . ALA A 1 85 ? -17.758 26.783 34.136 1.00 75.50 85 ALA A N 1
ATOM 658 C CA . ALA A 1 85 ? -19.001 26.457 33.431 1.00 75.50 85 ALA A CA 1
ATOM 659 C C . ALA A 1 85 ? -19.206 24.958 33.130 1.00 75.50 85 ALA A C 1
ATOM 661 O O . ALA A 1 85 ? -19.681 24.594 32.064 1.00 75.50 85 ALA A O 1
ATOM 662 N N . GLY A 1 86 ? -18.826 24.065 34.043 1.00 90.50 86 GLY A N 1
ATOM 663 C CA . GLY A 1 86 ? -19.153 22.646 33.970 1.00 90.50 86 GLY A CA 1
ATOM 664 C C . GLY A 1 86 ? -20.621 22.363 34.285 1.00 90.50 86 GLY A C 1
ATOM 665 O O . GLY A 1 86 ? -21.242 23.051 35.098 1.00 90.50 86 GLY A O 1
ATOM 666 N N . TYR A 1 87 ? -21.147 21.294 33.698 1.00 96.25 87 TYR A N 1
ATOM 667 C CA . TYR A 1 87 ? -22.522 20.855 33.908 1.00 96.25 87 TYR A CA 1
ATOM 668 C C . TYR A 1 87 ? -22.779 20.383 35.345 1.00 96.25 87 TYR A C 1
ATOM 670 O O . TYR A 1 87 ? -21.945 19.705 35.946 1.00 96.25 87 TYR A O 1
ATOM 678 N N . MET A 1 88 ? -23.959 20.682 35.878 1.00 94.44 88 MET A N 1
ATOM 679 C CA . MET A 1 88 ? -24.500 20.119 37.115 1.00 94.44 88 MET A CA 1
ATOM 680 C C . MET A 1 88 ? -25.999 19.897 36.896 1.00 94.44 88 MET A C 1
ATOM 682 O O . MET A 1 88 ? -26.661 20.810 36.413 1.00 94.44 88 MET A O 1
ATOM 686 N N . GLU A 1 89 ? -26.517 18.711 37.231 1.00 95.25 89 GLU A N 1
ATOM 687 C CA . GLU A 1 89 ? -27.938 18.384 37.039 1.00 95.25 89 GLU A CA 1
ATOM 688 C C . GLU A 1 89 ? -28.820 19.334 37.869 1.00 95.25 89 GLU A C 1
ATOM 690 O O . GLU A 1 89 ? -28.673 19.424 39.090 1.00 95.25 89 GLU A O 1
ATOM 695 N N . GLY A 1 90 ? -29.735 20.038 37.205 1.00 93.81 90 GLY A N 1
ATOM 696 C CA . GLY A 1 90 ? -30.686 20.961 37.820 1.00 93.81 90 GLY A CA 1
ATOM 697 C C . GLY A 1 90 ? -31.843 21.289 36.867 1.00 93.81 90 GLY A C 1
ATOM 698 O O . GLY A 1 90 ? -31.744 21.007 35.676 1.00 93.81 90 GLY A O 1
ATOM 699 N N . PRO A 1 91 ? -32.948 21.881 37.354 1.00 92.56 91 PRO A N 1
ATOM 700 C CA . PRO A 1 91 ? -34.133 22.135 36.526 1.00 92.56 91 PRO A CA 1
ATOM 701 C C . PRO A 1 91 ? -33.835 23.018 35.302 1.00 92.56 91 PRO A C 1
ATOM 703 O O . PRO A 1 91 ? -34.362 22.763 34.224 1.00 92.56 91 PRO A O 1
ATOM 706 N N . ASP A 1 92 ? -32.929 23.988 35.449 1.00 93.50 92 ASP A N 1
ATOM 707 C CA . ASP A 1 92 ? -32.536 24.928 34.390 1.00 93.50 92 ASP A CA 1
ATOM 708 C C . ASP A 1 92 ? -31.217 24.541 33.684 1.00 93.50 92 ASP A C 1
ATOM 710 O O . ASP A 1 92 ? -30.657 25.323 32.909 1.00 93.50 92 ASP A O 1
ATOM 714 N N . SER A 1 93 ? -30.659 23.352 33.961 1.00 93.50 93 SER A N 1
ATOM 715 C CA . SER A 1 93 ? -29.353 22.959 33.420 1.00 93.50 93 SER A CA 1
ATOM 716 C C . SER A 1 93 ? -29.451 22.548 31.950 1.00 93.50 93 SER A C 1
ATOM 718 O O . SER A 1 93 ? -30.052 21.526 31.615 1.00 93.50 93 SER A O 1
ATOM 720 N N . LYS A 1 94 ? -28.799 23.305 31.060 1.00 95.62 94 LYS A N 1
ATOM 721 C CA . LYS A 1 94 ? -28.688 22.940 29.643 1.00 95.62 94 LYS A CA 1
ATOM 722 C C . LYS A 1 94 ? -27.825 21.691 29.473 1.00 95.62 94 LYS A C 1
ATOM 724 O O . LYS A 1 94 ? -26.635 21.706 29.790 1.00 95.62 94 LYS A O 1
ATOM 729 N N . LYS A 1 95 ? -28.415 20.635 28.915 1.00 97.56 95 LYS A N 1
ATOM 730 C CA . LYS A 1 95 ? -27.749 19.373 28.565 1.00 97.56 95 LYS A CA 1
ATOM 731 C C . LYS A 1 95 ? -26.913 19.522 27.282 1.00 97.56 95 LYS A C 1
ATOM 733 O O . LYS A 1 95 ? -27.180 18.892 26.269 1.00 97.56 95 LYS A O 1
ATOM 738 N N . GLU A 1 96 ? -25.895 20.383 27.317 1.00 97.62 96 GLU A N 1
ATOM 739 C CA . GLU A 1 96 ? -24.945 20.606 26.213 1.00 97.62 96 GLU A CA 1
ATOM 740 C C . GLU A 1 96 ? -23.595 19.915 26.489 1.00 97.62 96 GLU A C 1
ATOM 742 O O . GLU A 1 96 ? -23.065 19.962 27.603 1.00 97.62 96 GLU A O 1
ATOM 747 N N . TRP A 1 97 ? -22.990 19.301 25.466 1.00 97.25 97 TRP A N 1
ATOM 748 C CA . TRP A 1 97 ? -21.625 18.768 25.536 1.00 97.25 97 TRP A CA 1
ATOM 749 C C . TRP A 1 97 ? -20.772 19.169 24.328 1.00 97.25 97 TRP A C 1
ATOM 751 O O . TRP A 1 97 ? -21.259 19.316 23.211 1.00 97.25 97 TRP A O 1
ATOM 761 N N . TYR A 1 98 ? -19.469 19.359 24.561 1.00 96.88 98 TYR A N 1
ATOM 762 C CA . TYR A 1 98 ? -18.637 20.178 23.680 1.00 96.88 98 TYR A CA 1
ATOM 763 C C . TYR A 1 98 ? -17.526 19.411 22.952 1.00 96.88 98 TYR A C 1
ATOM 765 O O . TYR A 1 98 ? -16.846 18.564 23.541 1.00 96.88 98 TYR A O 1
ATOM 773 N N . VAL A 1 99 ? -17.282 19.788 21.692 1.00 95.94 99 VAL A N 1
ATOM 774 C CA . VAL A 1 99 ? -16.170 19.323 20.840 1.00 95.94 99 VAL A CA 1
ATOM 775 C C . VAL A 1 99 ? -15.405 20.533 20.296 1.00 95.94 99 VAL A C 1
ATOM 777 O O . VAL A 1 99 ? -16.002 21.562 20.003 1.00 95.94 99 VAL A O 1
ATOM 780 N N . LEU A 1 100 ? -14.079 20.447 20.162 1.00 95.69 100 LEU A N 1
ATOM 781 C CA . LEU A 1 100 ? -13.277 21.543 19.599 1.00 95.69 100 LEU A CA 1
ATOM 782 C C . LEU A 1 100 ? -13.409 21.616 18.070 1.00 95.69 100 LEU A C 1
ATOM 784 O O . LEU A 1 100 ? -13.343 20.586 17.403 1.00 95.69 100 LEU A O 1
ATOM 788 N N . THR A 1 101 ? -13.484 22.821 17.499 1.00 94.81 101 THR A N 1
ATOM 789 C CA . THR A 1 101 ? -13.383 23.030 16.043 1.00 94.81 101 THR A CA 1
ATOM 790 C C . THR A 1 101 ? -12.106 22.388 15.487 1.00 94.81 101 THR A C 1
ATOM 792 O O . THR A 1 101 ? -11.013 22.611 16.015 1.00 94.81 101 THR A O 1
ATOM 795 N N . GLY A 1 102 ? -12.245 21.583 14.429 1.00 87.19 102 GLY A N 1
ATOM 796 C CA . GLY A 1 102 ? -11.147 20.822 13.818 1.00 87.19 102 GLY A CA 1
ATOM 797 C C . GLY A 1 102 ? -10.732 19.556 14.582 1.00 87.19 102 GLY A C 1
ATOM 798 O O . GLY A 1 102 ? -9.830 18.851 14.137 1.00 87.19 102 GLY A O 1
ATOM 799 N N . ALA A 1 103 ? -11.367 19.233 15.713 1.00 88.00 103 ALA A N 1
ATOM 800 C CA . ALA A 1 103 ? -11.158 17.968 16.408 1.00 88.00 103 ALA A CA 1
ATOM 801 C C . ALA A 1 103 ? -12.247 16.957 16.024 1.00 88.00 103 ALA A C 1
ATOM 803 O O . ALA A 1 103 ? -13.437 17.257 16.053 1.00 88.00 103 ALA A O 1
ATOM 804 N N . THR A 1 104 ? -11.846 15.728 15.704 1.00 86.25 104 THR A N 1
ATOM 805 C CA . THR A 1 104 ? -12.791 14.652 15.377 1.00 86.25 104 THR A CA 1
ATOM 806 C C . THR A 1 104 ? -13.482 14.109 16.632 1.00 86.25 104 THR A C 1
ATOM 808 O O . THR A 1 104 ? -12.945 14.202 17.741 1.00 86.25 104 THR A O 1
ATOM 811 N N . LEU A 1 105 ? -14.626 13.432 16.469 1.00 85.88 105 LEU A N 1
ATOM 812 C CA . LEU A 1 105 ? -15.318 12.720 17.561 1.00 85.88 105 LEU A CA 1
ATOM 813 C C . LEU A 1 105 ? -14.411 11.689 18.266 1.00 85.88 105 LEU A C 1
ATOM 815 O O . LEU A 1 105 ? -14.572 11.391 19.451 1.00 85.88 105 LEU A O 1
ATOM 819 N N . ALA A 1 106 ? -13.376 11.195 17.578 1.00 82.50 106 ALA A N 1
ATOM 820 C CA . ALA A 1 106 ? -12.370 10.322 18.175 1.00 82.50 106 ALA A CA 1
ATOM 821 C C . ALA A 1 106 ? -11.568 11.001 19.310 1.00 82.50 106 ALA A C 1
ATOM 823 O O . ALA A 1 106 ? -11.137 10.309 20.232 1.00 82.50 106 ALA A O 1
ATOM 824 N N . SER A 1 107 ? -11.432 12.332 19.311 1.00 88.62 107 SER A N 1
ATOM 825 C CA . SER A 1 107 ? -10.775 13.103 20.383 1.00 88.62 107 SER A CA 1
ATOM 826 C C . SER A 1 107 ? -11.597 13.210 21.677 1.00 88.62 107 SER A C 1
ATOM 828 O O . SER A 1 107 ? -11.049 13.501 22.746 1.00 88.62 107 SER A O 1
ATOM 830 N N . VAL A 1 108 ? -12.908 12.952 21.601 1.00 94.69 108 VAL A N 1
ATOM 831 C CA . VAL A 1 108 ? -13.827 13.021 22.743 1.00 94.69 108 VAL A CA 1
ATOM 832 C C . VAL A 1 108 ? -13.492 11.900 23.728 1.00 94.69 108 VAL A C 1
ATOM 834 O O . VAL A 1 108 ? -13.328 10.735 23.352 1.00 94.69 108 VAL A O 1
ATOM 837 N N . LYS A 1 109 ? -13.343 12.263 25.003 1.00 96.62 109 LYS A N 1
ATOM 838 C CA . LYS A 1 109 ? -12.879 11.378 26.080 1.00 96.62 109 LYS A CA 1
ATOM 839 C C . LYS A 1 109 ? -14.063 10.564 26.626 1.00 96.62 109 LYS A C 1
ATOM 841 O O . LYS A 1 109 ? -14.985 11.185 27.143 1.00 96.62 109 LYS A O 1
ATOM 846 N N . PRO A 1 110 ? -14.045 9.216 26.621 1.00 97.19 110 PRO A N 1
ATOM 847 C CA . PRO A 1 110 ? -15.168 8.423 27.138 1.00 97.19 110 PRO A CA 1
ATOM 848 C C . PRO A 1 110 ? -15.549 8.750 28.590 1.00 97.19 110 PRO A C 1
ATOM 850 O O . PRO A 1 110 ? -16.728 8.836 28.903 1.00 97.19 110 PRO A O 1
ATOM 853 N N . LEU A 1 111 ? -14.567 9.020 29.461 1.00 97.50 111 LEU A N 1
ATOM 854 C CA . LEU A 1 111 ? -14.816 9.374 30.870 1.00 97.50 111 LEU A CA 1
ATOM 855 C C . LEU A 1 111 ? -15.597 10.685 31.050 1.00 97.50 111 LEU A C 1
ATOM 857 O O . LEU A 1 111 ? -16.281 10.847 32.051 1.00 97.50 111 LEU A O 1
ATOM 861 N N . TYR A 1 112 ? -15.495 11.611 30.093 1.00 98.12 112 TYR A N 1
ATOM 862 C CA . TYR A 1 112 ? -16.279 12.845 30.100 1.00 98.12 112 TYR A CA 1
ATOM 863 C C . TYR A 1 112 ? -17.754 12.539 29.815 1.00 98.12 112 TYR A C 1
ATOM 865 O O . TYR A 1 112 ? -18.614 12.975 30.568 1.00 98.12 112 TYR A O 1
ATOM 873 N N . LEU A 1 113 ? -18.035 11.710 28.804 1.00 98.12 113 LEU A N 1
ATOM 874 C CA . LEU A 1 113 ? -19.402 11.303 28.461 1.00 98.12 113 LEU A CA 1
ATOM 875 C C . LEU A 1 113 ? -20.058 10.479 29.585 1.00 98.12 113 LEU A C 1
ATOM 877 O O . LEU A 1 113 ? -21.211 10.731 29.922 1.00 98.12 113 LEU A O 1
ATOM 881 N N . LYS A 1 114 ? -19.306 9.567 30.226 1.00 97.94 114 LYS A N 1
ATOM 882 C CA . LYS A 1 114 ? -19.775 8.800 31.401 1.00 97.94 114 LYS A CA 1
ATOM 883 C C . LYS A 1 114 ? -20.195 9.717 32.551 1.00 97.94 114 LYS A C 1
ATOM 885 O O . LYS A 1 114 ? -21.287 9.563 33.078 1.00 97.94 114 LYS A O 1
ATOM 890 N N . LEU A 1 115 ? -19.372 10.712 32.890 1.00 97.88 115 LEU A N 1
ATOM 891 C CA . LEU A 1 115 ? -19.699 11.679 33.944 1.00 97.88 115 LEU A CA 1
ATOM 892 C C . LEU A 1 115 ? -20.934 12.528 33.626 1.00 97.88 115 LEU A C 1
ATOM 894 O O . LEU A 1 115 ? -21.694 12.831 34.534 1.00 97.88 115 LEU A O 1
ATOM 898 N N . LEU A 1 116 ? -21.158 12.908 32.365 1.00 98.12 116 LEU A N 1
ATOM 899 C CA . LEU A 1 116 ? -22.372 13.641 31.990 1.00 98.12 116 LEU A CA 1
ATOM 900 C C . LEU A 1 116 ? -23.633 12.778 32.167 1.00 98.12 116 LEU A C 1
ATOM 902 O O . LEU A 1 116 ? -24.610 13.250 32.739 1.00 98.12 116 LEU A O 1
ATOM 906 N N . LEU A 1 117 ? -23.592 11.502 31.763 1.00 97.88 117 LEU A N 1
ATOM 907 C CA . LEU A 1 117 ? -24.695 10.554 31.983 1.00 97.88 117 LEU A CA 1
ATOM 908 C C . LEU A 1 117 ? -24.963 10.288 33.472 1.00 97.88 117 LEU A C 1
ATOM 910 O O . LEU A 1 117 ? -26.114 10.154 33.872 1.00 97.88 117 LEU A O 1
ATOM 914 N N . GLN A 1 118 ? -23.915 10.252 34.297 1.00 96.81 118 GLN A N 1
ATOM 915 C CA . GLN A 1 118 ? -24.009 9.987 35.739 1.00 96.81 118 GLN A CA 1
ATOM 916 C C . GLN A 1 118 ? -24.142 11.259 36.599 1.00 96.81 118 GLN A C 1
ATOM 918 O O . GLN A 1 118 ? -24.099 11.185 37.830 1.00 96.81 118 GLN A O 1
ATOM 923 N N . ALA A 1 119 ? -24.319 12.435 35.986 1.00 96.44 119 ALA A N 1
ATOM 924 C CA . ALA A 1 119 ? -24.296 13.718 36.689 1.00 96.44 119 ALA A CA 1
ATOM 925 C C . ALA A 1 119 ? -25.369 13.827 37.789 1.00 96.44 119 ALA A C 1
ATOM 927 O O . ALA A 1 119 ? -25.087 14.342 38.876 1.00 96.44 119 ALA A O 1
ATOM 928 N N . GLY A 1 120 ? -26.569 13.291 37.534 1.00 94.75 120 GLY A N 1
ATOM 929 C CA . GLY A 1 120 ? -27.659 13.211 38.512 1.00 94.75 120 GLY A CA 1
ATOM 930 C C . GLY A 1 120 ? -27.398 12.237 39.670 1.00 94.75 120 GLY A C 1
ATOM 931 O O . GLY A 1 120 ? -27.836 12.496 40.792 1.00 94.75 120 GLY A O 1
ATOM 932 N N . GLU A 1 121 ? -26.638 11.159 39.435 1.00 94.88 121 GLU A N 1
ATOM 933 C CA . GLU A 1 121 ? -26.257 10.180 40.465 1.00 94.88 121 GLU A CA 1
ATOM 934 C C . GLU A 1 121 ? -25.227 10.781 41.425 1.00 94.88 121 GLU A C 1
ATOM 936 O O . GLU A 1 121 ? -25.424 10.809 42.641 1.00 94.88 121 GLU A O 1
ATOM 941 N N . HIS A 1 122 ? -24.118 11.290 40.877 1.00 92.12 122 HIS A N 1
ATOM 942 C CA . HIS A 1 122 ? -22.984 11.723 41.688 1.00 92.12 122 HIS A CA 1
ATOM 943 C C . HIS A 1 122 ? -23.094 13.172 42.182 1.00 92.12 122 HIS A C 1
ATOM 945 O O . HIS A 1 122 ? -22.310 13.556 43.049 1.00 92.12 122 HIS A O 1
ATOM 951 N N . LYS A 1 123 ? -24.019 13.984 41.642 1.00 94.19 123 LYS A N 1
ATOM 952 C CA . LYS A 1 123 ? -24.325 15.370 42.070 1.00 94.19 123 LYS A CA 1
ATOM 953 C C . LYS A 1 123 ? -23.089 16.274 42.209 1.00 94.19 123 LYS A C 1
ATOM 955 O O . LYS A 1 123 ? -22.975 17.081 43.128 1.00 94.19 123 LYS A O 1
ATOM 960 N N . LYS A 1 124 ? -22.136 16.129 41.283 1.00 94.88 124 LYS A N 1
ATOM 961 C CA . LYS A 1 124 ? -20.897 16.930 41.207 1.00 94.88 124 LYS A CA 1
ATOM 962 C C . LYS A 1 124 ? -20.871 17.665 39.878 1.00 94.88 124 LYS A C 1
ATOM 964 O O . LYS A 1 124 ? -21.367 17.140 38.884 1.00 94.88 124 LYS A O 1
ATOM 969 N N . ARG A 1 125 ? -20.229 18.833 39.846 1.00 96.12 125 ARG A N 1
ATOM 970 C CA . ARG A 1 125 ? -20.012 19.564 38.597 1.00 96.12 125 ARG A CA 1
ATOM 971 C C . ARG A 1 125 ? -19.053 18.791 37.676 1.00 96.12 125 ARG A C 1
ATOM 973 O O . ARG A 1 125 ? -17.973 18.392 38.110 1.00 96.12 125 ARG A O 1
ATOM 980 N N . VAL A 1 126 ? -19.430 18.611 36.412 1.00 97.38 126 VAL A N 1
ATOM 981 C CA . VAL A 1 126 ? -18.639 17.948 35.363 1.00 97.38 126 VAL A CA 1
ATOM 982 C C . VAL A 1 126 ? -17.999 19.021 34.469 1.00 97.38 126 VAL A C 1
ATOM 984 O O . VAL A 1 126 ? -18.689 19.612 33.641 1.00 97.38 126 VAL A O 1
ATOM 987 N N . PRO A 1 127 ? -16.695 19.322 34.615 1.00 97.06 127 PRO A N 1
ATOM 988 C CA . PRO A 1 127 ? -16.054 20.417 33.888 1.00 97.06 127 PRO A CA 1
ATOM 989 C C . PRO A 1 127 ? -15.886 20.081 32.403 1.00 97.06 127 PRO A C 1
ATOM 991 O O . PRO A 1 127 ? -15.319 19.045 32.062 1.00 97.06 127 PRO A O 1
ATOM 994 N N . HIS A 1 128 ? -16.320 20.961 31.503 1.00 96.12 128 HIS A N 1
ATOM 995 C CA . HIS A 1 128 ? -16.187 20.721 30.066 1.00 96.12 128 HIS A CA 1
ATOM 996 C C . HIS A 1 128 ? -14.724 20.825 29.596 1.00 96.12 128 HIS A C 1
ATOM 998 O O . HIS A 1 128 ? -13.935 21.637 30.077 1.00 96.12 128 HIS A O 1
ATOM 1004 N N . LEU A 1 129 ? -14.347 19.982 28.627 1.00 94.44 129 LEU A N 1
ATOM 1005 C CA . LEU A 1 129 ? -13.035 19.986 27.952 1.00 94.44 129 LEU A CA 1
ATOM 1006 C C . LEU A 1 129 ? -11.790 19.851 28.873 1.00 94.44 129 LEU A C 1
ATOM 1008 O O . LEU A 1 129 ? -10.658 20.060 28.427 1.00 94.44 129 LEU A O 1
ATOM 1012 N N . ALA A 1 130 ? -11.965 19.415 30.125 1.00 95.19 130 ALA A N 1
ATOM 1013 C CA . ALA A 1 130 ? -10.901 19.214 31.109 1.00 95.19 130 ALA A CA 1
ATOM 1014 C C . ALA A 1 130 ? -9.924 18.064 30.762 1.00 95.19 130 ALA A C 1
ATOM 1016 O O . ALA A 1 130 ? -10.123 17.273 29.828 1.00 95.19 130 ALA A O 1
ATOM 1017 N N . ALA A 1 131 ? -8.819 17.964 31.509 1.00 94.44 131 ALA A N 1
ATOM 1018 C CA . ALA A 1 131 ? -7.841 16.882 31.361 1.00 94.44 131 ALA A CA 1
ATOM 1019 C C . ALA A 1 131 ? -8.412 15.525 31.822 1.00 94.44 131 ALA A C 1
ATOM 1021 O O . ALA A 1 131 ? -9.251 15.469 32.715 1.00 94.44 131 ALA A O 1
ATOM 1022 N N . VAL A 1 132 ? -7.921 14.417 31.248 1.00 95.06 132 VAL A N 1
ATOM 1023 C CA . VAL A 1 132 ? -8.403 13.052 31.568 1.00 95.06 132 VAL A CA 1
ATOM 1024 C C . VAL A 1 132 ? -8.297 12.740 33.065 1.00 95.06 132 VAL A C 1
ATOM 1026 O O . VAL A 1 132 ? -9.207 12.136 33.623 1.00 95.06 132 VAL A O 1
ATOM 1029 N N . SER A 1 133 ? -7.240 13.221 33.725 1.00 95.00 133 SER A N 1
ATOM 1030 C CA . SER A 1 133 ? -7.029 13.061 35.167 1.00 95.00 133 SER A CA 1
ATOM 1031 C C . SER A 1 133 ? -8.137 13.682 36.021 1.00 95.00 133 SER A C 1
ATOM 1033 O O . SER A 1 133 ? -8.455 13.129 37.065 1.00 95.00 133 SER A O 1
ATOM 1035 N N . VAL A 1 134 ? -8.752 14.785 35.578 1.00 95.75 134 VAL A N 1
ATOM 1036 C CA . VAL A 1 134 ? -9.859 15.442 36.299 1.00 95.75 134 VAL A CA 1
ATOM 1037 C C . VAL A 1 134 ? -11.101 14.550 36.271 1.00 95.75 134 VAL A C 1
ATOM 1039 O O . VAL A 1 134 ? -11.730 14.321 37.299 1.00 95.75 134 VAL A O 1
ATOM 1042 N N . TYR A 1 135 ? -11.408 13.959 35.114 1.00 96.94 135 TYR A N 1
ATOM 1043 C CA . TYR A 1 135 ? -12.512 13.003 34.991 1.00 96.94 135 TYR A CA 1
ATOM 1044 C C . TYR A 1 135 ? -12.253 11.710 35.778 1.00 96.94 135 TYR A C 1
ATOM 1046 O O . TYR A 1 135 ? -13.164 11.180 36.409 1.00 96.94 135 TYR A O 1
ATOM 1054 N N . GLN A 1 136 ? -11.004 11.231 35.808 1.00 95.75 136 GLN A N 1
ATOM 1055 C CA . GLN A 1 136 ? -10.615 10.088 36.642 1.00 95.75 136 GLN A CA 1
ATOM 1056 C C . GLN A 1 136 ? -10.789 10.374 38.139 1.00 95.75 136 GLN A C 1
ATOM 1058 O O . GLN A 1 136 ? -11.274 9.503 38.849 1.00 95.75 136 GLN A O 1
ATOM 1063 N N . GLN A 1 137 ? -10.465 11.583 38.610 1.00 95.31 137 GLN A N 1
ATOM 1064 C CA . GLN A 1 137 ? -10.679 11.997 40.004 1.00 95.31 137 GLN A CA 1
ATOM 1065 C C . GLN A 1 137 ? -12.163 12.128 40.376 1.00 95.31 137 GLN A C 1
ATOM 1067 O O . GLN A 1 137 ? -12.543 11.827 41.506 1.00 95.31 137 GLN A O 1
ATOM 1072 N N . LEU A 1 138 ? -13.018 12.570 39.448 1.00 95.06 138 LEU A N 1
ATOM 1073 C CA . LEU A 1 138 ? -14.457 12.684 39.709 1.00 95.06 138 LEU A CA 1
ATOM 1074 C C . LEU A 1 138 ? -15.133 11.311 39.844 1.00 95.06 138 LEU A C 1
ATOM 1076 O O . LEU A 1 138 ? -15.934 11.133 40.767 1.00 95.06 138 LEU A O 1
ATOM 1080 N N . LEU A 1 139 ? -14.769 10.360 38.970 1.00 93.38 139 LEU A N 1
ATOM 1081 C CA . LEU A 1 139 ? -15.244 8.969 38.997 1.00 93.38 139 LEU A CA 1
ATOM 1082 C C . LEU A 1 139 ? -14.615 8.146 40.133 1.00 93.38 139 LEU A C 1
ATOM 1084 O O . LEU A 1 139 ? -15.287 7.323 40.743 1.00 93.38 139 LEU A O 1
ATOM 1088 N N . ASN A 1 140 ? -13.335 8.368 40.436 1.00 94.00 140 ASN A N 1
ATOM 1089 C CA . ASN A 1 140 ? -12.610 7.705 41.517 1.00 94.00 140 ASN A CA 1
ATOM 1090 C C . ASN A 1 140 ? -11.914 8.759 42.401 1.00 94.00 140 ASN A C 1
ATOM 1092 O O . ASN A 1 140 ? -10.785 9.157 42.104 1.00 94.00 140 ASN A O 1
ATOM 1096 N N . PRO A 1 141 ? -12.544 9.186 43.513 1.00 92.19 141 PRO A N 1
ATOM 1097 C CA . PRO A 1 141 ? -11.969 10.171 44.432 1.00 92.19 141 PRO A CA 1
ATOM 1098 C C . PRO A 1 141 ? -10.622 9.768 45.056 1.00 92.19 141 PRO A C 1
ATOM 1100 O O . PRO A 1 141 ? -9.868 10.637 45.482 1.00 92.19 141 PRO A O 1
ATOM 1103 N N . GLY A 1 142 ? -10.296 8.469 45.093 1.00 91.75 142 GLY A N 1
ATOM 1104 C CA . GLY A 1 142 ? -8.998 7.959 45.546 1.00 91.75 142 GLY A CA 1
ATOM 1105 C C . GLY A 1 142 ? -7.893 8.014 44.482 1.00 91.75 142 GLY A C 1
ATOM 1106 O O . GLY A 1 142 ? -6.740 7.690 44.774 1.00 91.75 142 GLY A O 1
ATOM 1107 N N . PHE A 1 143 ? -8.203 8.409 43.242 1.00 93.12 143 PHE A N 1
ATOM 1108 C CA . PHE A 1 143 ? -7.223 8.486 42.163 1.00 93.12 143 PHE A CA 1
ATOM 1109 C C . PHE A 1 143 ? -6.277 9.681 42.347 1.00 93.12 143 PHE A C 1
ATOM 1111 O O . PHE A 1 143 ? -6.569 10.812 41.955 1.00 93.12 143 PHE A O 1
ATOM 1118 N N . VAL A 1 144 ? -5.088 9.417 42.889 1.00 90.00 144 VAL A N 1
ATOM 1119 C CA . VAL A 1 144 ? -3.979 10.379 42.901 1.00 90.00 144 VAL A CA 1
ATOM 1120 C C . VAL A 1 144 ? -3.230 10.292 41.563 1.00 90.00 144 VAL A C 1
ATOM 1122 O O . VAL A 1 144 ? -2.622 9.254 41.277 1.00 90.00 144 VAL A O 1
ATOM 1125 N N . PRO A 1 145 ? -3.211 11.353 40.729 1.00 86.00 145 PRO A N 1
ATOM 1126 C CA . PRO A 1 145 ? -2.443 11.347 39.493 1.00 86.00 145 PRO A CA 1
ATOM 1127 C C . PRO A 1 145 ? -0.959 11.161 39.818 1.00 86.00 145 PRO A C 1
ATOM 1129 O O . PRO A 1 145 ? -0.352 12.005 40.480 1.00 86.00 145 PRO A O 1
ATOM 1132 N N . ARG A 1 146 ? -0.351 10.063 39.348 1.00 84.88 146 ARG A N 1
ATOM 1133 C CA . ARG A 1 146 ? 1.092 9.845 39.524 1.00 84.88 146 ARG A CA 1
ATOM 1134 C C . ARG A 1 146 ? 1.844 11.000 38.872 1.00 84.88 146 ARG A C 1
ATOM 1136 O O . ARG A 1 146 ? 1.864 11.116 37.645 1.00 84.88 146 ARG A O 1
ATOM 1143 N N . ALA A 1 147 ? 2.479 11.836 39.692 1.00 75.12 147 ALA A N 1
ATOM 1144 C CA . ALA A 1 147 ? 3.333 12.909 39.213 1.00 75.12 147 ALA A CA 1
ATOM 1145 C C . ALA A 1 147 ? 4.413 12.306 38.306 1.00 75.12 147 ALA A C 1
ATOM 1147 O O . ALA A 1 147 ? 5.281 11.560 38.768 1.00 75.12 147 ALA A O 1
ATOM 1148 N N . ARG A 1 148 ? 4.355 12.607 37.001 1.00 69.44 148 ARG A N 1
ATOM 1149 C CA . ARG A 1 148 ? 5.413 12.230 36.060 1.00 69.44 148 ARG A CA 1
ATOM 1150 C C . ARG A 1 148 ? 6.690 12.946 36.494 1.00 69.44 148 ARG A C 1
ATOM 1152 O O . ARG A 1 148 ? 6.894 14.106 36.137 1.00 69.44 148 ARG A O 1
ATOM 1159 N N . LYS A 1 149 ? 7.552 12.254 37.251 1.00 57.00 149 LYS A N 1
ATOM 1160 C CA . LYS A 1 149 ? 8.941 12.669 37.462 1.00 57.00 149 LYS A CA 1
ATOM 1161 C C . LYS A 1 149 ? 9.553 12.848 36.076 1.00 57.00 149 LYS A C 1
ATOM 1163 O O . LYS A 1 149 ? 9.824 11.866 35.392 1.00 57.00 149 LYS A O 1
ATOM 1168 N N . ARG A 1 150 ? 9.741 14.101 35.650 1.00 47.19 150 ARG A N 1
ATOM 1169 C CA . ARG A 1 150 ? 10.590 14.417 34.501 1.00 47.19 150 ARG A CA 1
ATOM 1170 C C . ARG A 1 150 ? 11.998 13.974 34.884 1.00 47.19 150 ARG A C 1
ATOM 1172 O O . ARG A 1 150 ? 12.685 14.697 35.600 1.00 47.19 150 ARG A O 1
ATOM 1179 N N . GLN A 1 151 ? 12.400 12.778 34.457 1.00 45.00 151 GLN A N 1
ATOM 1180 C CA . GLN A 1 151 ? 13.804 12.392 34.485 1.00 45.00 151 GLN A CA 1
ATOM 1181 C C . GLN A 1 151 ? 14.545 13.373 33.580 1.00 45.00 151 GLN A C 1
ATOM 1183 O O . GLN A 1 151 ? 14.423 13.327 32.358 1.00 45.00 151 GLN A O 1
ATOM 1188 N N . ALA A 1 152 ? 15.269 14.305 34.195 1.00 39.09 152 ALA A N 1
ATOM 1189 C CA . ALA A 1 152 ? 16.297 15.046 33.497 1.00 39.09 152 ALA A CA 1
ATOM 1190 C C . ALA A 1 152 ? 17.388 14.032 33.149 1.00 39.09 152 ALA A C 1
ATOM 1192 O O . ALA A 1 152 ? 18.113 13.577 34.033 1.00 39.09 152 ALA A O 1
ATOM 1193 N N . ILE A 1 153 ? 17.455 13.640 31.877 1.00 41.00 153 ILE A N 1
ATOM 1194 C CA . ILE A 1 153 ? 18.554 12.833 31.357 1.00 41.00 153 ILE A CA 1
ATOM 1195 C C . ILE A 1 153 ? 19.788 13.739 31.373 1.00 41.00 153 ILE A C 1
ATOM 1197 O O . ILE A 1 153 ? 20.000 14.541 30.465 1.00 41.00 153 ILE A O 1
ATOM 1201 N N . LEU A 1 154 ? 20.566 13.653 32.451 1.00 41.44 154 LEU A N 1
ATOM 1202 C CA . LEU A 1 154 ? 21.938 14.139 32.472 1.00 41.44 154 LEU A CA 1
ATOM 1203 C C . LEU A 1 154 ? 22.754 13.193 31.594 1.00 41.44 154 LEU A C 1
ATOM 1205 O O . LEU A 1 154 ? 23.119 12.102 32.020 1.00 41.44 154 LEU A O 1
ATOM 1209 N N . ALA A 1 155 ? 22.999 13.613 30.355 1.00 41.34 155 ALA A N 1
ATOM 1210 C CA . ALA A 1 155 ? 24.005 13.001 29.505 1.00 41.34 155 ALA A CA 1
ATOM 1211 C C . ALA A 1 155 ? 25.390 13.370 30.065 1.00 41.34 155 ALA A C 1
ATOM 1213 O O . ALA A 1 155 ? 25.914 14.445 29.779 1.00 41.34 155 ALA A O 1
ATOM 1214 N N . GLY A 1 156 ? 25.916 12.505 30.932 1.00 38.06 156 GLY A N 1
ATOM 1215 C CA . GLY A 1 156 ? 27.327 12.463 31.306 1.00 38.06 156 GLY A CA 1
ATOM 1216 C C . GLY A 1 156 ? 28.023 11.361 30.513 1.00 38.06 156 GLY A C 1
ATOM 1217 O O . GLY A 1 156 ? 27.423 10.313 30.269 1.00 38.06 156 GLY A O 1
ATOM 1218 N N . ASP A 1 157 ? 29.254 11.626 30.092 1.00 44.78 157 ASP A N 1
ATOM 1219 C CA . ASP A 1 157 ? 30.090 10.688 29.344 1.00 44.78 157 ASP A CA 1
ATOM 1220 C C . ASP A 1 157 ? 30.546 9.540 30.271 1.00 44.78 157 ASP A C 1
ATOM 1222 O O . ASP A 1 157 ? 31.037 9.830 31.367 1.00 44.78 157 ASP A O 1
ATOM 1226 N N . PRO A 1 158 ? 30.349 8.253 29.923 1.00 49.69 158 PRO A N 1
ATOM 1227 C CA . PRO A 1 158 ? 30.692 7.143 30.811 1.00 49.69 158 PRO A CA 1
ATOM 1228 C C . PRO A 1 158 ? 32.190 6.803 30.882 1.00 49.69 158 PRO A C 1
ATOM 1230 O O . PRO A 1 158 ? 32.515 5.880 31.620 1.00 49.69 158 PRO A O 1
ATOM 1233 N N . ASP A 1 159 ? 33.080 7.518 30.184 1.00 47.81 159 ASP A N 1
ATOM 1234 C CA . ASP A 1 159 ? 34.529 7.232 30.166 1.00 47.81 159 ASP A CA 1
ATOM 1235 C C . ASP A 1 159 ? 35.375 8.108 31.130 1.00 47.81 159 ASP A C 1
ATOM 1237 O O . ASP A 1 159 ? 36.587 7.929 31.213 1.00 47.81 159 ASP A O 1
ATOM 1241 N N . ASP A 1 160 ? 34.773 9.017 31.914 1.00 47.78 160 ASP A N 1
ATOM 1242 C CA . ASP A 1 160 ? 35.489 9.940 32.833 1.00 47.78 160 ASP A CA 1
ATOM 1243 C C . ASP A 1 160 ? 35.413 9.505 34.322 1.00 47.78 160 ASP A C 1
ATOM 1245 O O . ASP A 1 160 ? 35.041 10.274 35.213 1.00 47.78 160 ASP A O 1
ATOM 1249 N N . TRP A 1 161 ? 35.706 8.227 34.608 1.00 53.91 161 TRP A N 1
ATOM 1250 C CA . TRP A 1 161 ? 35.565 7.638 35.959 1.00 53.91 161 TRP A CA 1
ATOM 1251 C C . TRP A 1 161 ? 36.780 7.776 36.893 1.00 53.91 161 TRP A C 1
ATOM 1253 O O . TRP A 1 161 ? 36.642 7.496 38.084 1.00 53.91 161 TRP A O 1
ATOM 1263 N N . GLU A 1 162 ? 37.945 8.234 36.423 1.00 43.06 162 GLU A N 1
ATOM 1264 C CA . GLU A 1 162 ? 39.169 8.300 37.252 1.00 43.06 162 GLU A CA 1
ATOM 1265 C C . GLU A 1 162 ? 39.414 9.652 37.960 1.00 43.06 162 GLU A C 1
ATOM 1267 O O . GLU A 1 162 ? 40.370 9.780 38.724 1.00 43.06 162 GLU A O 1
ATOM 1272 N N . ALA A 1 163 ? 38.546 10.661 37.788 1.00 48.22 163 ALA A N 1
ATOM 1273 C CA . ALA A 1 163 ? 38.781 12.026 38.293 1.00 48.22 163 ALA A CA 1
ATOM 1274 C C . ALA A 1 163 ? 37.741 12.565 39.307 1.00 48.22 163 ALA A C 1
ATOM 1276 O O . ALA A 1 163 ? 37.604 13.784 39.472 1.00 48.22 163 ALA A O 1
ATOM 1277 N N . LEU A 1 164 ? 37.019 11.690 40.023 1.00 42.03 164 LEU A N 1
ATOM 1278 C CA . LEU A 1 164 ? 36.000 12.075 41.018 1.00 42.03 164 LEU A CA 1
ATOM 1279 C C . LEU A 1 164 ? 36.351 11.699 42.469 1.00 42.03 164 LEU A C 1
ATOM 1281 O O . LEU A 1 164 ? 35.587 11.030 43.163 1.00 42.03 164 LEU A O 1
ATOM 1285 N N . GLN A 1 165 ? 37.457 12.256 42.967 1.00 43.56 165 GLN A N 1
ATOM 1286 C CA . GLN A 1 165 ? 37.593 12.580 44.392 1.00 43.56 165 GLN A CA 1
ATOM 1287 C C . GLN A 1 165 ? 37.510 14.108 44.594 1.00 43.56 165 GLN A C 1
ATOM 1289 O O . GLN A 1 165 ? 38.115 14.891 43.864 1.00 43.56 165 GLN A O 1
ATOM 1294 N N . ASP A 1 166 ? 36.701 14.521 45.573 1.00 48.97 166 ASP A N 1
ATOM 1295 C CA . ASP A 1 166 ? 36.641 15.857 46.186 1.00 48.97 166 ASP A CA 1
ATOM 1296 C C . ASP A 1 166 ? 36.527 17.112 45.296 1.00 48.97 166 ASP A C 1
ATOM 1298 O O . ASP A 1 166 ? 37.304 18.065 45.399 1.00 48.97 166 ASP A O 1
ATOM 1302 N N . LYS A 1 167 ? 35.416 17.233 44.553 1.00 39.81 167 LYS A N 1
ATOM 1303 C CA . LYS A 1 167 ? 34.909 18.549 44.104 1.00 39.81 167 LYS A CA 1
ATOM 1304 C C . LYS A 1 167 ? 33.520 18.852 44.672 1.00 39.81 167 LYS A C 1
ATOM 1306 O O . LYS A 1 167 ? 32.495 18.414 44.156 1.00 39.81 167 LYS A O 1
ATOM 1311 N N . LYS A 1 168 ? 33.494 19.657 45.745 1.00 45.72 168 LYS A N 1
ATOM 1312 C CA . LYS A 1 168 ? 32.261 20.202 46.349 1.00 45.72 168 LYS A CA 1
ATOM 1313 C C . LYS A 1 168 ? 31.426 20.956 45.296 1.00 45.72 168 LYS A C 1
ATOM 1315 O O . LYS A 1 168 ? 31.999 21.691 44.490 1.00 45.72 168 LYS A O 1
ATOM 1320 N N . PRO A 1 169 ? 30.083 20.846 45.313 1.00 40.66 169 PRO A N 1
ATOM 1321 C CA . PRO A 1 169 ? 29.234 21.435 44.281 1.00 40.66 169 PRO A CA 1
ATOM 1322 C C . PRO A 1 169 ? 29.332 22.966 44.265 1.00 40.66 169 PRO A C 1
ATOM 1324 O O . PRO A 1 169 ? 29.027 23.645 45.249 1.00 40.66 169 PRO A O 1
ATOM 1327 N N . ALA A 1 170 ? 29.728 23.521 43.118 1.00 44.56 170 ALA A N 1
ATOM 1328 C CA . ALA A 1 170 ? 29.840 24.961 42.926 1.00 44.56 170 ALA A CA 1
ATOM 1329 C C . ALA A 1 170 ? 28.467 25.651 43.049 1.00 44.56 170 ALA A C 1
ATOM 1331 O O . ALA A 1 170 ? 27.497 25.288 42.377 1.00 44.56 170 ALA A O 1
ATOM 1332 N N . LYS A 1 171 ? 28.385 26.690 43.891 1.00 48.44 171 LYS A N 1
ATOM 1333 C CA . LYS A 1 171 ? 27.164 27.493 44.063 1.00 48.44 171 LYS A CA 1
ATOM 1334 C C . LYS A 1 171 ? 26.788 28.162 42.735 1.00 48.44 171 LYS A C 1
ATOM 1336 O O . LYS A 1 171 ? 27.537 28.995 42.224 1.00 48.44 171 LYS A O 1
ATOM 1341 N N . LYS A 1 172 ? 25.605 27.841 42.196 1.00 45.84 172 LYS A N 1
ATOM 1342 C CA . LYS A 1 172 ? 25.055 28.481 40.987 1.00 45.84 172 LYS A CA 1
ATOM 1343 C C . LYS A 1 172 ? 24.957 29.999 41.191 1.00 45.84 172 LYS A C 1
ATOM 1345 O O . LYS A 1 172 ? 24.127 30.462 41.971 1.00 45.84 172 LYS A O 1
ATOM 1350 N N . ARG A 1 173 ? 25.782 30.776 40.478 1.00 42.34 173 ARG A N 1
ATOM 1351 C CA . ARG A 1 173 ? 25.678 32.246 40.448 1.00 42.34 173 ARG A CA 1
ATOM 1352 C C . ARG A 1 173 ? 24.334 32.645 39.831 1.00 42.34 173 ARG A C 1
ATOM 1354 O O . ARG A 1 173 ? 23.985 32.178 38.749 1.00 42.34 173 ARG A O 1
ATOM 1361 N N . ALA A 1 174 ? 23.599 33.527 40.506 1.00 39.91 174 ALA A N 1
ATOM 1362 C CA . ALA A 1 174 ? 22.361 34.087 39.977 1.00 39.91 174 ALA A CA 1
ATOM 1363 C C . ALA A 1 174 ? 22.653 34.904 38.705 1.00 39.91 174 ALA A C 1
ATOM 1365 O O . ALA A 1 174 ? 23.468 35.829 38.719 1.00 39.91 174 ALA A O 1
ATOM 1366 N N . ARG A 1 175 ? 21.997 34.557 37.593 1.00 47.81 175 ARG A N 1
ATOM 1367 C CA . ARG A 1 175 ? 22.182 35.235 36.304 1.00 47.81 175 ARG A CA 1
ATOM 1368 C C . ARG A 1 175 ? 21.466 36.589 36.349 1.00 47.81 175 ARG A C 1
ATOM 1370 O O . ARG A 1 175 ? 20.238 36.631 36.298 1.00 47.81 175 ARG A O 1
ATOM 1377 N N . LYS A 1 176 ? 22.227 37.687 36.464 1.00 40.44 176 LYS A N 1
ATOM 1378 C CA . LYS A 1 176 ? 21.704 39.063 36.361 1.00 40.44 176 LYS A CA 1
ATOM 1379 C C . LYS A 1 176 ? 20.899 39.200 35.061 1.00 40.44 176 LYS A C 1
ATOM 1381 O O . LYS A 1 176 ? 21.436 38.963 33.980 1.00 40.44 176 LYS A O 1
ATOM 1386 N N . ARG A 1 177 ? 19.625 39.589 35.167 1.00 40.81 177 ARG A N 1
ATOM 1387 C CA . ARG A 1 177 ? 18.835 40.061 34.022 1.00 40.81 177 ARG A CA 1
ATOM 1388 C C . ARG A 1 177 ? 19.330 41.455 33.639 1.00 40.81 177 ARG A C 1
ATOM 1390 O O . ARG A 1 177 ? 19.379 42.330 34.499 1.00 40.81 177 ARG A O 1
ATOM 1397 N N . LEU A 1 178 ? 19.670 41.651 32.368 1.00 42.88 178 LEU A N 1
ATOM 1398 C CA . LEU A 1 178 ? 19.797 42.988 31.786 1.00 42.88 178 LEU A CA 1
ATOM 1399 C C . LEU A 1 178 ? 18.386 43.562 31.545 1.00 42.88 178 LEU A C 1
ATOM 1401 O O . LEU A 1 178 ? 17.479 42.789 31.217 1.00 42.88 178 LEU A O 1
ATOM 1405 N N . PRO A 1 179 ? 18.167 44.874 31.746 1.00 42.00 179 PRO A N 1
ATOM 1406 C CA . PRO A 1 179 ? 16.875 45.503 31.500 1.00 42.00 179 PRO A CA 1
ATOM 1407 C C . PRO A 1 179 ? 16.597 45.623 29.995 1.00 42.00 179 PRO A C 1
ATOM 1409 O O . PRO A 1 179 ? 17.505 45.865 29.203 1.00 42.00 179 PRO A O 1
ATOM 1412 N N . ALA A 1 180 ? 15.331 45.466 29.607 1.00 38.00 180 ALA A N 1
ATOM 1413 C CA . ALA A 1 180 ? 14.897 45.655 28.227 1.00 38.00 180 ALA A CA 1
ATOM 1414 C C . ALA A 1 180 ? 14.910 47.147 27.856 1.00 38.00 180 ALA A C 1
ATOM 1416 O O . ALA A 1 180 ? 14.355 47.972 28.586 1.00 38.00 180 ALA A O 1
ATOM 1417 N N . ALA A 1 181 ? 15.512 47.484 26.716 1.00 37.41 181 ALA A N 1
ATOM 1418 C CA . ALA A 1 181 ? 15.453 48.831 26.163 1.00 37.41 181 ALA A CA 1
ATOM 1419 C C . ALA A 1 181 ? 14.037 49.128 25.640 1.00 37.41 181 ALA A C 1
ATOM 1421 O O . ALA A 1 181 ? 13.455 48.327 24.907 1.00 37.41 181 ALA A O 1
ATOM 1422 N N . LYS A 1 182 ? 13.482 50.285 26.017 1.00 35.81 182 LYS A N 1
ATOM 1423 C CA . LYS A 1 182 ? 12.258 50.823 25.412 1.00 35.81 182 LYS A CA 1
ATOM 1424 C C . LYS A 1 182 ? 12.594 51.389 24.034 1.00 35.81 182 LYS A C 1
ATOM 1426 O O . LYS A 1 182 ? 13.489 52.221 23.937 1.00 35.81 182 LYS A O 1
ATOM 1431 N N . ALA A 1 183 ? 11.828 51.014 23.015 1.00 35.28 183 ALA A N 1
ATOM 1432 C CA . ALA A 1 183 ? 11.753 51.786 21.782 1.00 35.28 183 ALA A CA 1
ATOM 1433 C C . ALA A 1 183 ? 10.736 52.927 21.965 1.00 35.28 183 ALA A C 1
ATOM 1435 O O . ALA A 1 183 ? 9.602 52.687 22.383 1.00 35.28 183 ALA A O 1
ATOM 1436 N N . SER A 1 184 ? 11.148 54.155 21.659 1.00 35.78 184 SER A N 1
ATOM 1437 C CA . SER A 1 184 ? 10.285 55.333 21.498 1.00 35.78 184 SER A CA 1
ATOM 1438 C C . SER A 1 184 ? 10.400 55.834 20.059 1.00 35.78 184 SER A C 1
ATOM 1440 O O . SER A 1 184 ? 11.457 55.693 19.449 1.00 35.78 184 SER A O 1
ATOM 1442 N N . ALA A 1 185 ? 9.312 56.373 19.513 1.00 39.28 185 ALA A N 1
ATOM 1443 C CA . ALA A 1 185 ? 9.182 56.676 18.089 1.00 39.28 185 ALA A CA 1
ATOM 1444 C C . ALA A 1 185 ? 9.526 58.133 17.716 1.00 39.28 185 ALA A C 1
ATOM 1446 O O . ALA A 1 185 ? 9.491 59.013 18.575 1.00 39.28 185 ALA A O 1
ATOM 1447 N N . ALA A 1 186 ? 9.690 58.337 16.398 1.00 34.91 186 ALA A N 1
ATOM 1448 C CA . ALA A 1 186 ? 9.702 59.603 15.643 1.00 34.91 186 ALA A CA 1
ATOM 1449 C C . ALA A 1 186 ? 10.963 60.500 15.758 1.00 34.91 186 ALA A C 1
ATOM 1451 O O . ALA A 1 186 ? 11.693 60.381 16.743 1.00 34.91 186 ALA A O 1
ATOM 1452 N N . PRO A 1 187 ? 11.204 61.434 14.801 1.00 45.78 187 PRO A N 1
ATOM 1453 C CA . PRO A 1 187 ? 10.505 61.686 13.524 1.00 45.78 187 PRO A CA 1
ATOM 1454 C C . PRO A 1 187 ? 11.413 61.646 12.263 1.00 45.78 187 PRO A C 1
ATOM 1456 O O . PRO A 1 187 ? 12.608 61.380 12.339 1.00 45.78 187 PRO A O 1
ATOM 1459 N N . VAL A 1 188 ? 10.803 61.912 11.100 1.00 45.34 188 VAL A N 1
ATOM 1460 C CA . VAL A 1 188 ? 11.422 62.080 9.766 1.00 45.34 188 VAL A CA 1
ATOM 1461 C C . VAL A 1 188 ? 12.066 63.470 9.616 1.00 45.34 188 VAL A C 1
ATOM 1463 O O . VAL A 1 188 ? 11.505 64.440 10.126 1.00 45.34 188 VAL A O 1
ATOM 1466 N N . ALA A 1 189 ? 13.180 63.570 8.878 1.00 34.03 189 ALA A N 1
ATOM 1467 C CA . ALA A 1 189 ? 13.687 64.802 8.257 1.00 34.03 189 ALA A CA 1
ATOM 1468 C C . ALA A 1 189 ? 14.602 64.474 7.053 1.00 34.03 189 ALA A C 1
ATOM 1470 O O . ALA A 1 189 ? 15.195 63.394 7.014 1.00 34.03 189 ALA A O 1
ATOM 1471 N N . ASP A 1 190 ? 14.680 65.399 6.095 1.00 41.28 190 ASP A N 1
ATOM 1472 C CA . ASP A 1 190 ? 15.274 65.231 4.760 1.00 41.28 190 ASP A CA 1
ATOM 1473 C C . ASP A 1 190 ? 16.790 65.518 4.648 1.00 41.28 190 ASP A C 1
ATOM 1475 O O . ASP A 1 190 ? 17.407 66.107 5.537 1.00 41.28 190 ASP A O 1
ATOM 1479 N N . ASP A 1 191 ? 17.307 65.192 3.452 1.00 34.84 191 ASP A N 1
ATOM 1480 C CA . ASP A 1 191 ? 18.222 65.988 2.600 1.00 34.84 191 ASP A CA 1
ATOM 1481 C C . ASP A 1 191 ? 19.581 65.348 2.205 1.00 34.84 191 ASP A C 1
ATOM 1483 O O . ASP A 1 191 ? 20.096 64.422 2.833 1.00 34.84 191 ASP A O 1
ATOM 1487 N N . ALA A 1 192 ? 20.094 65.782 1.049 1.00 38.59 192 ALA A N 1
ATOM 1488 C CA . ALA A 1 192 ? 20.992 65.058 0.145 1.00 38.59 192 ALA A CA 1
ATOM 1489 C C . ALA A 1 192 ? 22.504 65.259 0.381 1.00 38.59 192 ALA A C 1
ATOM 1491 O O . ALA A 1 192 ? 22.917 66.221 1.024 1.00 38.59 192 ALA A O 1
ATOM 1492 N N . THR A 1 193 ? 23.354 64.432 -0.263 1.00 34.22 193 THR A N 1
ATOM 1493 C CA . THR A 1 193 ? 24.444 64.923 -1.155 1.00 34.22 193 THR A CA 1
ATOM 1494 C C . THR A 1 193 ? 25.199 63.838 -1.959 1.00 34.22 193 THR A C 1
ATOM 1496 O O . THR A 1 193 ? 25.152 62.648 -1.669 1.00 34.22 193 THR A O 1
ATOM 1499 N N . VAL A 1 194 ? 25.863 64.313 -3.021 1.00 39.47 194 VAL A N 1
ATOM 1500 C CA . VAL A 1 194 ? 26.536 63.639 -4.156 1.00 39.47 194 VAL A CA 1
ATOM 1501 C C . VAL A 1 194 ? 27.989 63.201 -3.873 1.00 39.47 194 VAL A C 1
ATOM 1503 O O . VAL A 1 194 ? 28.693 63.954 -3.207 1.00 39.47 194 VAL A O 1
ATOM 1506 N N . ALA A 1 195 ? 28.450 62.087 -4.486 1.00 35.25 195 ALA A N 1
ATOM 1507 C CA . ALA A 1 195 ? 29.800 61.805 -5.072 1.00 35.25 195 ALA A CA 1
ATOM 1508 C C . ALA A 1 195 ? 30.078 60.273 -5.111 1.00 35.25 195 ALA A C 1
ATOM 1510 O O . ALA A 1 195 ? 29.554 59.569 -4.260 1.00 35.25 195 ALA A O 1
ATOM 1511 N N . ALA A 1 196 ? 30.933 59.642 -5.932 1.00 34.00 196 ALA A N 1
ATOM 1512 C CA . ALA A 1 196 ? 31.585 59.872 -7.232 1.00 34.00 196 ALA A CA 1
ATOM 1513 C C . ALA A 1 196 ? 32.462 58.612 -7.556 1.00 34.00 196 ALA A C 1
ATOM 1515 O O . ALA A 1 196 ? 32.955 57.960 -6.640 1.00 34.00 196 ALA A O 1
ATOM 1516 N N . ILE A 1 197 ? 32.622 58.303 -8.851 1.00 39.88 197 ILE A N 1
ATOM 1517 C CA . ILE A 1 197 ? 33.491 57.311 -9.574 1.00 39.88 197 ILE A CA 1
ATOM 1518 C C . ILE A 1 197 ? 34.989 57.382 -9.127 1.00 39.88 197 ILE A C 1
ATOM 1520 O O . ILE A 1 197 ? 35.332 58.468 -8.647 1.00 39.88 197 ILE A O 1
ATOM 1524 N N . PRO A 1 198 ? 35.907 56.363 -9.244 1.00 52.88 198 PRO A N 1
ATOM 1525 C CA . PRO A 1 198 ? 36.123 55.324 -10.303 1.00 52.88 198 PRO A CA 1
ATOM 1526 C C . PRO A 1 198 ? 36.260 53.849 -9.807 1.00 52.88 198 PRO A C 1
ATOM 1528 O O . PRO A 1 198 ? 36.255 53.620 -8.602 1.00 52.88 198 PRO A O 1
ATOM 1531 N N . ASP A 1 199 ? 36.247 52.763 -10.603 1.00 39.19 199 ASP A N 1
ATOM 1532 C CA . ASP A 1 199 ? 36.770 52.407 -11.956 1.00 39.19 199 ASP A CA 1
ATOM 1533 C C . ASP A 1 199 ? 38.264 51.985 -11.960 1.00 39.19 199 ASP A C 1
ATOM 1535 O O . ASP A 1 199 ? 39.125 52.838 -11.772 1.00 39.19 199 ASP A O 1
ATOM 1539 N N . ASP A 1 200 ? 38.575 50.684 -12.148 1.00 38.84 200 ASP A N 1
ATOM 1540 C CA . ASP A 1 200 ? 39.925 50.227 -12.559 1.00 38.84 200 ASP A CA 1
ATOM 1541 C C . ASP A 1 200 ? 40.022 48.759 -13.077 1.00 38.84 200 ASP A C 1
ATOM 1543 O O . ASP A 1 200 ? 39.742 47.781 -12.383 1.00 38.84 200 ASP A O 1
ATOM 1547 N N . HIS A 1 201 ? 40.447 48.667 -14.337 1.00 39.41 201 HIS A N 1
ATOM 1548 C CA . HIS A 1 201 ? 41.221 47.661 -15.089 1.00 39.41 201 HIS A CA 1
ATOM 1549 C C . HIS A 1 201 ? 41.425 46.160 -14.706 1.00 39.41 201 HIS A C 1
ATOM 1551 O O . HIS A 1 201 ? 42.072 45.776 -13.735 1.00 39.41 201 HIS A O 1
ATOM 1557 N N . MET A 1 202 ? 41.064 45.325 -15.698 1.00 38.97 202 MET A N 1
ATOM 1558 C CA . MET A 1 202 ? 41.698 44.069 -16.189 1.00 38.97 202 MET A CA 1
ATOM 1559 C C . MET A 1 202 ? 43.229 44.200 -16.464 1.00 38.97 202 MET A C 1
ATOM 1561 O O . MET A 1 202 ? 43.647 45.332 -16.717 1.00 38.97 202 MET A O 1
ATOM 1565 N N . PRO A 1 203 ? 44.068 43.119 -16.526 1.00 59.94 203 PRO A N 1
ATOM 1566 C CA . PRO A 1 203 ? 43.951 42.050 -17.547 1.00 59.94 203 PRO A CA 1
ATOM 1567 C C . PRO A 1 203 ? 44.472 40.628 -17.204 1.00 59.94 203 PRO A C 1
ATOM 1569 O O . PRO A 1 203 ? 44.940 40.339 -16.106 1.00 59.94 203 PRO A O 1
ATOM 1572 N N . ALA A 1 204 ? 44.368 39.737 -18.199 1.00 44.81 204 ALA A N 1
ATOM 1573 C CA . ALA A 1 204 ? 44.983 38.407 -18.268 1.00 44.81 204 ALA A CA 1
ATOM 1574 C C . ALA A 1 204 ? 46.304 38.428 -19.072 1.00 44.81 204 ALA A C 1
ATOM 1576 O O . ALA A 1 204 ? 46.515 39.375 -19.825 1.00 44.81 204 ALA A O 1
ATOM 1577 N N . ASP A 1 205 ? 47.157 37.396 -18.936 1.00 38.81 205 ASP A N 1
ATOM 1578 C CA . ASP A 1 205 ? 47.585 36.500 -20.043 1.00 38.81 205 ASP A CA 1
ATOM 1579 C C . ASP A 1 205 ? 48.784 35.579 -19.697 1.00 38.81 205 ASP A C 1
ATOM 1581 O O . ASP A 1 205 ? 49.656 35.970 -18.928 1.00 38.81 205 ASP A O 1
ATOM 1585 N N . ALA A 1 206 ? 48.828 34.409 -20.368 1.00 36.47 206 ALA A N 1
ATOM 1586 C CA . ALA A 1 206 ? 50.009 33.637 -20.838 1.00 36.47 206 ALA A CA 1
ATOM 1587 C C . ALA A 1 206 ? 51.123 33.157 -19.849 1.00 36.47 206 ALA A C 1
ATOM 1589 O O . ALA A 1 206 ? 51.333 33.733 -18.793 1.00 36.47 206 ALA A O 1
ATOM 1590 N N . ALA A 1 207 ? 51.981 32.154 -20.135 1.00 38.97 207 ALA A N 1
ATOM 1591 C CA . ALA A 1 207 ? 51.975 30.940 -20.990 1.00 38.97 207 ALA A CA 1
ATOM 1592 C C . ALA A 1 207 ? 53.308 30.142 -20.751 1.00 38.97 207 ALA A C 1
ATOM 1594 O O . ALA A 1 207 ? 54.107 30.563 -19.920 1.00 38.97 207 ALA A O 1
ATOM 1595 N N . VAL A 1 208 ? 53.575 29.085 -21.554 1.00 37.56 208 VAL A N 1
ATOM 1596 C CA . VAL A 1 208 ? 54.908 28.479 -21.906 1.00 37.56 208 VAL A CA 1
ATOM 1597 C C . VAL A 1 208 ? 55.488 27.406 -20.939 1.00 37.56 208 VAL A C 1
ATOM 1599 O O . VAL A 1 208 ? 55.652 27.678 -19.757 1.00 37.56 208 VAL A O 1
ATOM 1602 N N . VAL A 1 209 ? 55.548 26.109 -21.332 1.00 40.56 209 VAL A N 1
ATOM 1603 C CA . VAL A 1 209 ? 56.642 25.278 -21.969 1.00 40.56 209 VAL A CA 1
ATOM 1604 C C . VAL A 1 209 ? 57.856 25.024 -21.030 1.00 40.56 209 VAL A C 1
ATOM 1606 O O . VAL A 1 209 ? 58.314 25.961 -20.391 1.00 40.56 209 VAL A O 1
ATOM 1609 N N . GLU A 1 210 ? 58.282 23.784 -20.715 1.00 38.47 210 GLU A N 1
ATOM 1610 C CA . GLU A 1 210 ? 59.278 22.885 -21.383 1.00 38.47 210 GLU A CA 1
ATOM 1611 C C . GLU A 1 210 ? 59.343 21.559 -20.558 1.00 38.47 210 GLU A C 1
ATOM 1613 O O . GLU A 1 210 ? 59.294 21.620 -19.332 1.00 38.47 210 GLU A O 1
ATOM 1618 N N . GLU A 1 211 ? 59.178 20.355 -21.127 1.00 34.56 211 GLU A N 1
ATOM 1619 C CA . GLU A 1 211 ? 60.178 19.412 -21.706 1.00 34.56 211 GLU A CA 1
ATOM 1620 C C . GLU A 1 211 ? 60.761 18.316 -20.760 1.00 34.56 211 GLU A C 1
ATOM 1622 O O . GLU A 1 211 ? 60.752 18.405 -19.535 1.00 34.56 211 GLU A O 1
ATOM 1627 N N . HIS A 1 212 ? 61.177 17.215 -21.403 1.00 42.66 212 HIS A N 1
ATOM 1628 C CA . HIS A 1 212 ? 61.650 15.895 -20.920 1.00 42.66 212 HIS A CA 1
ATOM 1629 C C . HIS A 1 212 ? 63.170 15.923 -20.514 1.00 42.66 212 HIS A C 1
ATOM 1631 O O . HIS A 1 212 ? 63.693 17.036 -20.484 1.00 42.66 212 HIS A O 1
ATOM 1637 N N . PRO A 1 213 ? 63.941 14.822 -20.204 1.00 59.66 213 PRO A N 1
ATOM 1638 C CA . PRO A 1 213 ? 63.797 13.409 -20.636 1.00 59.66 213 PRO A CA 1
ATOM 1639 C C . PRO A 1 213 ? 64.377 12.269 -19.726 1.00 59.66 213 PRO A C 1
ATOM 1641 O O . PRO A 1 213 ? 64.686 12.469 -18.555 1.00 59.66 213 PRO A O 1
ATOM 1644 N N . ASN A 1 214 ? 64.582 11.092 -20.359 1.00 35.31 214 ASN A N 1
ATOM 1645 C CA . ASN A 1 214 ? 65.432 9.917 -20.027 1.00 35.31 214 ASN A CA 1
ATOM 1646 C C . ASN A 1 214 ? 64.822 8.785 -19.156 1.00 35.31 214 ASN A C 1
ATOM 1648 O O . ASN A 1 214 ? 64.442 9.015 -18.016 1.00 35.31 214 ASN A O 1
ATOM 1652 N N . THR A 1 215 ? 64.532 7.573 -19.688 1.00 37.75 215 THR A N 1
ATOM 1653 C CA . THR A 1 215 ? 65.406 6.431 -20.139 1.00 37.75 215 THR A CA 1
ATOM 1654 C C . THR A 1 215 ? 66.158 5.751 -18.978 1.00 37.75 215 THR A C 1
ATOM 1656 O O . THR A 1 215 ? 66.781 6.469 -18.209 1.00 37.75 215 THR A O 1
ATOM 1659 N N . ALA A 1 216 ? 66.262 4.422 -18.791 1.00 34.94 216 ALA A N 1
ATOM 1660 C CA . ALA A 1 216 ? 65.721 3.192 -19.423 1.00 34.94 216 ALA A CA 1
ATOM 1661 C C . ALA A 1 216 ? 65.889 2.014 -18.381 1.00 34.94 216 ALA A C 1
ATOM 1663 O O . ALA A 1 216 ? 66.076 2.331 -17.210 1.00 34.94 216 ALA A O 1
ATOM 1664 N N . ALA A 1 217 ? 65.851 0.685 -18.617 1.00 35.84 217 ALA A N 1
ATOM 1665 C CA . ALA A 1 217 ? 65.813 -0.169 -19.818 1.00 35.84 217 ALA A CA 1
ATOM 1666 C C . ALA A 1 217 ? 65.377 -1.636 -19.492 1.00 35.84 217 ALA A C 1
ATOM 1668 O O . ALA A 1 217 ? 65.489 -2.052 -18.345 1.00 35.84 217 ALA A O 1
ATOM 1669 N N . VAL A 1 218 ? 64.967 -2.396 -20.525 1.00 42.19 218 VAL A N 1
ATOM 1670 C CA . VAL A 1 218 ? 65.222 -3.843 -20.815 1.00 42.19 218 VAL A CA 1
ATOM 1671 C C . VAL A 1 218 ? 65.203 -4.897 -19.678 1.00 42.19 218 VAL A C 1
ATOM 1673 O O . VAL A 1 218 ? 66.107 -4.923 -18.847 1.00 42.19 218 VAL A O 1
ATOM 1676 N N . HIS A 1 219 ? 64.318 -5.904 -19.799 1.00 40.16 219 HIS A N 1
ATOM 1677 C CA . HIS A 1 219 ? 64.754 -7.315 -19.902 1.00 40.16 219 HIS A CA 1
ATOM 1678 C C . HIS A 1 219 ? 63.711 -8.232 -20.574 1.00 40.16 219 HIS A C 1
ATOM 1680 O O . HIS A 1 219 ? 62.517 -8.110 -20.309 1.00 40.16 219 HIS A O 1
ATOM 1686 N N . ASP A 1 220 ? 64.190 -9.142 -21.427 1.00 40.69 220 ASP A N 1
ATOM 1687 C CA . ASP A 1 220 ? 63.423 -10.171 -22.146 1.00 40.69 220 ASP A CA 1
ATOM 1688 C C . ASP A 1 220 ? 62.927 -11.326 -21.251 1.00 40.69 220 ASP A C 1
ATOM 1690 O O . ASP A 1 220 ? 63.487 -11.571 -20.178 1.00 40.69 220 ASP A O 1
ATOM 1694 N N . GLY A 1 221 ? 61.922 -12.070 -21.735 1.00 36.44 221 GLY A N 1
ATOM 1695 C CA . GLY A 1 221 ? 61.408 -13.310 -21.138 1.00 36.44 221 GLY A CA 1
ATOM 1696 C C . GLY A 1 221 ? 60.464 -14.045 -22.099 1.00 36.44 221 GLY A C 1
ATOM 1697 O O . GLY A 1 221 ? 59.400 -13.525 -22.425 1.00 36.44 221 GLY A O 1
ATOM 1698 N N . GLU A 1 222 ? 60.904 -15.209 -22.574 1.00 43.31 222 GLU A N 1
ATOM 1699 C CA . GLU A 1 222 ? 60.352 -15.995 -23.689 1.00 43.31 222 GLU A CA 1
ATOM 1700 C C . GLU A 1 222 ? 59.036 -16.751 -23.377 1.00 43.31 222 GLU A C 1
ATOM 1702 O O . GLU A 1 222 ? 58.747 -17.069 -22.227 1.00 43.31 222 GLU A O 1
ATOM 1707 N N . ASP A 1 223 ? 58.289 -17.022 -24.456 1.00 39.19 223 ASP A N 1
ATOM 1708 C CA . ASP A 1 223 ? 57.504 -18.223 -24.803 1.00 39.19 223 ASP A CA 1
ATOM 1709 C C . ASP A 1 223 ? 56.598 -18.945 -23.777 1.00 39.19 223 ASP A C 1
ATOM 1711 O O . ASP A 1 223 ? 57.058 -19.494 -22.780 1.00 39.19 223 ASP A O 1
ATOM 1715 N N . ASP A 1 224 ? 55.322 -19.134 -24.156 1.00 39.41 224 ASP A N 1
ATOM 1716 C CA . ASP A 1 224 ? 54.741 -20.490 -24.230 1.00 39.41 224 ASP A CA 1
ATOM 1717 C C . ASP A 1 224 ? 53.543 -20.565 -25.215 1.00 39.41 224 ASP A C 1
ATOM 1719 O O . ASP A 1 224 ? 52.877 -19.563 -25.493 1.00 39.41 224 ASP A O 1
ATOM 1723 N N . GLU A 1 225 ? 53.309 -21.748 -25.794 1.00 47.25 225 GLU A N 1
ATOM 1724 C CA . GLU A 1 225 ? 52.481 -21.980 -26.999 1.00 47.25 225 GLU A CA 1
ATOM 1725 C C . GLU A 1 225 ? 50.998 -22.396 -26.744 1.00 47.25 225 GLU A C 1
ATOM 1727 O O . GLU A 1 225 ? 50.552 -22.566 -25.612 1.00 47.25 225 GLU A O 1
ATOM 1732 N N . PHE A 1 226 ? 50.266 -22.673 -27.845 1.00 36.12 226 PHE A N 1
ATOM 1733 C CA . PHE A 1 226 ? 49.033 -23.492 -27.965 1.00 36.12 226 PHE A CA 1
ATOM 1734 C C . PHE A 1 226 ? 47.710 -22.915 -27.392 1.00 36.12 226 PHE A C 1
ATOM 1736 O O . PHE A 1 226 ? 47.499 -22.836 -26.191 1.00 36.12 226 PHE A O 1
ATOM 1743 N N . SER A 1 227 ? 46.655 -22.651 -28.178 1.00 44.41 227 SER A N 1
ATOM 1744 C CA . SER A 1 227 ? 46.098 -23.503 -29.247 1.00 44.41 227 SER A CA 1
ATOM 1745 C C . SER A 1 227 ? 45.101 -22.763 -30.155 1.00 44.41 227 SER A C 1
ATOM 1747 O O . SER A 1 227 ? 44.342 -21.910 -29.694 1.00 44.41 227 SER A O 1
ATOM 1749 N N . ASP A 1 228 ? 45.022 -23.185 -31.419 1.00 35.38 228 ASP A N 1
ATOM 1750 C CA . ASP A 1 228 ? 44.018 -22.748 -32.396 1.00 35.38 228 ASP A CA 1
ATOM 1751 C C . ASP A 1 228 ? 42.573 -23.148 -32.051 1.00 35.38 228 ASP A C 1
ATOM 1753 O O . ASP A 1 228 ? 42.319 -24.240 -31.539 1.00 35.38 228 ASP A O 1
ATOM 1757 N N . SER A 1 229 ? 41.609 -22.343 -32.518 1.00 38.69 229 SER A N 1
ATOM 1758 C CA . SER A 1 229 ? 40.447 -22.849 -33.275 1.00 38.69 229 SER A CA 1
ATOM 1759 C C . SER A 1 229 ? 39.722 -21.738 -34.049 1.00 38.69 229 SER A C 1
ATOM 1761 O O . SER A 1 229 ? 39.098 -20.849 -33.473 1.00 38.69 229 SER A O 1
ATOM 1763 N N . SER A 1 230 ? 39.760 -21.843 -35.380 1.00 37.25 230 SER A N 1
ATOM 1764 C CA . SER A 1 230 ? 38.843 -21.221 -36.356 1.00 37.25 230 SER A CA 1
ATOM 1765 C C . SER A 1 230 ? 37.369 -21.526 -35.990 1.00 37.25 230 SER A C 1
ATOM 1767 O O . SER A 1 230 ? 37.104 -22.495 -35.292 1.00 37.25 230 SER A O 1
ATOM 1769 N N . SER A 1 231 ? 36.291 -20.878 -36.441 1.00 34.84 231 SER A N 1
ATOM 1770 C CA . SER A 1 231 ? 35.943 -20.197 -37.706 1.00 34.84 231 SER A CA 1
ATOM 1771 C C . SER A 1 231 ? 34.595 -19.453 -37.462 1.00 34.84 231 SER A C 1
ATOM 1773 O O . SER A 1 231 ? 33.990 -19.661 -36.416 1.00 34.84 231 SER A O 1
ATOM 1775 N N . SER A 1 232 ? 33.981 -18.622 -38.314 1.00 37.12 232 SER A N 1
ATOM 1776 C CA . SER A 1 232 ? 34.219 -18.145 -39.690 1.00 37.12 232 SER A CA 1
ATOM 1777 C C . SER A 1 232 ? 33.554 -16.766 -39.861 1.00 37.12 232 SER A C 1
ATOM 1779 O O . SER A 1 232 ? 32.637 -16.419 -39.119 1.00 37.12 232 SER A O 1
ATOM 1781 N N . SER A 1 233 ? 33.937 -16.006 -40.889 1.00 38.31 233 SER A N 1
ATOM 1782 C CA . SER A 1 233 ? 33.223 -14.806 -41.350 1.00 38.31 233 SER A CA 1
ATOM 1783 C C . SER A 1 233 ? 32.120 -15.135 -42.373 1.00 38.31 233 SER A C 1
ATOM 1785 O O . SER A 1 233 ? 32.188 -16.136 -43.085 1.00 38.31 233 SER A O 1
ATOM 1787 N N . SER A 1 234 ? 31.097 -14.279 -42.479 1.00 40.59 234 SER A N 1
ATOM 1788 C CA . SER A 1 234 ? 30.136 -14.266 -43.598 1.00 40.59 234 SER A CA 1
ATOM 1789 C C . SER A 1 234 ? 29.494 -12.886 -43.734 1.00 40.59 234 SER A C 1
ATOM 1791 O O . SER A 1 234 ? 28.506 -12.569 -43.080 1.00 40.59 234 SER A O 1
ATOM 1793 N N . SER A 1 235 ? 30.079 -12.050 -44.589 1.00 41.12 235 SER A N 1
ATOM 1794 C CA . SER A 1 235 ? 29.489 -10.797 -45.056 1.00 41.12 235 SER A CA 1
ATOM 1795 C C . SER A 1 235 ? 28.717 -11.033 -46.356 1.00 41.12 235 SER A C 1
ATOM 1797 O O . SER A 1 235 ? 29.183 -11.745 -47.243 1.00 41.12 235 SER A O 1
ATOM 1799 N N . SER A 1 236 ? 27.545 -10.414 -46.502 1.00 36.59 236 SER A N 1
ATOM 1800 C CA . SER A 1 236 ? 26.870 -10.224 -47.793 1.00 36.59 236 SER A CA 1
ATOM 1801 C C . SER A 1 236 ? 25.859 -9.088 -47.696 1.00 36.59 236 SER A C 1
ATOM 1803 O O . SER A 1 236 ? 25.002 -9.073 -46.817 1.00 36.59 236 SER A O 1
ATOM 1805 N N . SER A 1 237 ? 25.980 -8.130 -48.606 1.00 43.56 237 SER A N 1
ATOM 1806 C CA . SER A 1 237 ? 25.101 -6.974 -48.764 1.00 43.56 237 SER A CA 1
ATOM 1807 C C . SER A 1 237 ? 24.178 -7.171 -49.967 1.00 43.56 237 SER A C 1
ATOM 1809 O O . SER A 1 237 ? 24.566 -7.784 -50.960 1.00 43.56 237 SER A O 1
ATOM 1811 N N . SER A 1 238 ? 22.968 -6.609 -49.923 1.00 37.19 238 SER A N 1
ATOM 1812 C CA . SER A 1 238 ? 22.195 -6.339 -51.142 1.00 37.19 238 SER A CA 1
ATOM 1813 C C . SER A 1 238 ? 21.223 -5.176 -50.938 1.00 37.19 238 SER A C 1
ATOM 1815 O O . SER A 1 238 ? 20.345 -5.206 -50.081 1.00 37.19 238 SER A O 1
ATOM 1817 N N . SER A 1 239 ? 21.419 -4.126 -51.730 1.00 39.75 239 SER A N 1
ATOM 1818 C CA . SER A 1 239 ? 20.506 -2.990 -51.853 1.00 39.75 239 SER A CA 1
ATOM 1819 C C . SER A 1 239 ? 19.361 -3.342 -52.804 1.00 39.75 239 SER A C 1
ATOM 1821 O O . SER A 1 239 ? 19.572 -4.077 -53.768 1.00 39.75 239 SER A O 1
ATOM 1823 N N . SER A 1 240 ? 18.181 -2.748 -52.629 1.00 33.94 240 SER A N 1
ATOM 1824 C CA . SER A 1 240 ? 17.188 -2.639 -53.708 1.00 33.94 240 SER A CA 1
ATOM 1825 C C . SER A 1 240 ? 16.307 -1.410 -53.511 1.00 33.94 240 SER A C 1
ATOM 1827 O O . SER A 1 240 ? 15.572 -1.297 -52.535 1.00 33.94 240 SER A O 1
ATOM 1829 N N . THR A 1 241 ? 16.413 -0.478 -54.453 1.00 36.69 241 THR A N 1
ATOM 1830 C CA . THR A 1 241 ? 15.491 0.641 -54.650 1.00 36.69 241 THR A CA 1
ATOM 1831 C C . THR A 1 241 ? 14.241 0.164 -55.391 1.00 36.69 241 THR A C 1
ATOM 1833 O O . THR A 1 241 ? 14.299 -0.789 -56.167 1.00 36.69 241 THR A O 1
ATOM 1836 N N . SER A 1 242 ? 13.110 0.847 -55.214 1.00 36.53 242 SER A N 1
ATOM 1837 C CA . SER A 1 242 ? 11.986 0.788 -56.158 1.00 36.53 242 SER A CA 1
ATOM 1838 C C . SER A 1 242 ? 11.155 2.062 -56.055 1.00 36.53 242 SER A C 1
ATOM 1840 O O . SER A 1 242 ? 10.412 2.268 -55.099 1.00 36.53 242 SER A O 1
ATOM 1842 N N . GLU A 1 243 ? 11.311 2.928 -57.050 1.00 36.03 243 GLU A N 1
ATOM 1843 C CA . GLU A 1 243 ? 10.425 4.063 -57.298 1.00 36.03 243 GLU A CA 1
ATOM 1844 C C . GLU A 1 243 ? 9.121 3.567 -57.940 1.00 36.03 243 GLU A C 1
ATOM 1846 O O . GLU A 1 243 ? 9.140 2.651 -58.762 1.00 36.03 243 GLU A O 1
ATOM 1851 N N . SER A 1 244 ? 7.983 4.184 -57.610 1.00 36.00 244 SER A N 1
ATOM 1852 C CA . SER A 1 244 ? 6.718 4.015 -58.348 1.00 36.00 244 SER A CA 1
ATOM 1853 C C . SER A 1 244 ? 5.786 5.214 -58.132 1.00 36.00 244 SER A C 1
ATOM 1855 O O . SER A 1 244 ? 4.865 5.189 -57.322 1.00 36.00 244 SER A O 1
ATOM 1857 N N . GLN A 1 245 ? 6.033 6.279 -58.891 1.00 39.22 245 GLN A N 1
ATOM 1858 C CA . GLN A 1 245 ? 4.973 7.157 -59.408 1.00 39.22 245 GLN A CA 1
ATOM 1859 C C . GLN A 1 245 ? 4.424 6.521 -60.724 1.00 39.22 245 GLN A C 1
ATOM 1861 O O . GLN A 1 245 ? 5.090 5.607 -61.220 1.00 39.22 245 GLN A O 1
ATOM 1866 N N . PRO A 1 246 ? 3.289 6.956 -61.339 1.00 52.50 246 PRO A N 1
ATOM 1867 C CA . PRO A 1 246 ? 2.714 8.302 -61.217 1.00 52.50 246 PRO A CA 1
ATOM 1868 C C . PRO A 1 246 ? 1.172 8.468 -61.369 1.00 52.50 246 PRO A C 1
ATOM 1870 O O . PRO A 1 246 ? 0.419 7.525 -61.581 1.00 52.50 246 PRO A O 1
ATOM 1873 N N . LEU A 1 247 ? 0.784 9.754 -61.407 1.00 35.16 247 LEU A N 1
ATOM 1874 C CA . LEU A 1 247 ? -0.356 10.384 -62.105 1.00 35.16 247 LEU A CA 1
ATOM 1875 C C . LEU A 1 247 ? -1.738 10.557 -61.424 1.00 35.16 247 LEU A C 1
ATOM 1877 O O . LEU A 1 247 ? -2.563 9.658 -61.345 1.00 35.16 247 LEU A O 1
ATOM 1881 N N . ALA A 1 248 ? -2.017 11.853 -61.219 1.00 34.56 248 ALA A N 1
ATOM 1882 C CA . ALA A 1 248 ? -3.216 12.583 -61.651 1.00 34.56 248 ALA A CA 1
ATOM 1883 C C . ALA A 1 248 ? -4.489 12.587 -60.775 1.00 34.56 248 ALA A C 1
ATOM 1885 O O . ALA A 1 248 ? -5.419 11.819 -60.988 1.00 34.56 248 ALA A O 1
ATOM 1886 N N . GLY A 1 249 ? -4.656 13.699 -60.047 1.00 30.83 249 GLY A N 1
ATOM 1887 C CA . GLY A 1 249 ? -5.617 14.695 -60.538 1.00 30.83 249 GLY A CA 1
ATOM 1888 C C . GLY A 1 249 ? -6.640 15.274 -59.553 1.00 30.83 249 GLY A C 1
ATOM 1889 O O . GLY A 1 249 ? -7.363 14.548 -58.884 1.00 30.83 249 GLY A O 1
ATOM 1890 N N . ARG A 1 250 ? -6.803 16.600 -59.685 1.00 34.59 250 ARG A N 1
ATOM 1891 C CA . ARG A 1 250 ? -8.039 17.392 -59.523 1.00 34.59 250 ARG A CA 1
ATOM 1892 C C . ARG A 1 250 ? -8.352 18.120 -58.194 1.00 34.59 250 ARG A C 1
ATOM 1894 O O . ARG A 1 250 ? -8.919 17.571 -57.264 1.00 34.59 250 ARG A O 1
ATOM 1901 N N . GLU A 1 251 ? -8.053 19.423 -58.236 1.00 37.66 251 GLU A N 1
ATOM 1902 C CA . GLU A 1 251 ? -8.926 20.571 -57.900 1.00 37.66 251 GLU A CA 1
ATOM 1903 C C . GLU A 1 251 ? -9.734 20.556 -56.583 1.00 37.66 251 GLU A C 1
ATOM 1905 O O . GLU A 1 251 ? -10.856 20.070 -56.530 1.00 37.66 251 GLU A O 1
ATOM 1910 N N . GLY A 1 252 ? -9.211 21.287 -55.590 1.00 36.69 252 GLY A N 1
ATOM 1911 C CA . GLY A 1 252 ? -9.816 22.556 -55.156 1.00 36.69 252 GLY A CA 1
ATOM 1912 C C . GLY A 1 252 ? -11.086 22.529 -54.297 1.00 36.69 252 GLY A C 1
ATOM 1913 O O . GLY A 1 252 ? -12.174 22.253 -54.788 1.00 36.69 252 GLY A O 1
ATOM 1914 N N . LEU A 1 253 ? -10.955 23.014 -53.057 1.00 37.00 253 LEU A N 1
ATOM 1915 C CA . LEU A 1 253 ? -12.004 23.754 -52.345 1.00 37.00 253 LEU A CA 1
ATOM 1916 C C . LEU A 1 253 ? -11.370 24.576 -51.211 1.00 37.00 253 LEU A C 1
ATOM 1918 O O . LEU A 1 253 ? -10.936 24.030 -50.200 1.00 37.00 253 LEU A O 1
ATOM 1922 N N . GLU A 1 254 ? -11.298 25.894 -51.397 1.00 43.28 254 GLU A N 1
ATOM 1923 C CA . GLU A 1 254 ? -11.018 26.838 -50.312 1.00 43.28 254 GLU A CA 1
ATOM 1924 C C . GLU A 1 254 ? -12.253 26.945 -49.408 1.00 43.28 254 GLU A C 1
ATOM 1926 O O . GLU A 1 254 ? -13.367 27.127 -49.905 1.00 43.28 254 GLU A O 1
ATOM 1931 N N . LEU A 1 255 ? -12.065 26.905 -48.088 1.00 38.12 255 LEU A N 1
ATOM 1932 C CA . LEU A 1 255 ? -13.062 27.374 -47.128 1.00 38.12 255 LEU A CA 1
ATOM 1933 C C . LEU A 1 255 ? -12.386 28.264 -46.086 1.00 38.12 255 LEU A C 1
ATOM 1935 O O . LEU A 1 255 ? -11.412 27.876 -45.446 1.00 38.12 255 LEU A O 1
ATOM 1939 N N . SER A 1 256 ? -12.892 29.489 -45.986 1.00 32.66 256 SER A N 1
ATOM 1940 C CA . SER A 1 256 ? -12.308 30.592 -45.225 1.00 32.66 256 SER A CA 1
ATOM 1941 C C . SER A 1 256 ? -12.656 30.512 -43.738 1.00 32.66 256 SER A C 1
ATOM 1943 O O . SER A 1 256 ? -13.825 30.354 -43.387 1.00 32.66 256 SER A O 1
ATOM 1945 N N . GLU A 1 257 ? -11.676 30.736 -42.862 1.00 37.97 257 GLU A N 1
ATOM 1946 C CA . GLU A 1 257 ? -11.936 31.039 -41.450 1.00 37.97 257 GLU A CA 1
ATOM 1947 C C . GLU A 1 257 ? -12.291 32.531 -41.273 1.00 37.97 257 GLU A C 1
ATOM 1949 O O . GLU A 1 257 ? -11.591 33.393 -41.814 1.00 37.97 257 GLU A O 1
ATOM 1954 N N . PRO A 1 258 ? -13.356 32.881 -40.527 1.00 47.75 258 PRO A N 1
ATOM 1955 C CA . PRO A 1 258 ? -13.676 34.269 -40.216 1.00 47.75 258 PRO A CA 1
ATOM 1956 C C . PRO A 1 258 ? -12.904 34.767 -38.984 1.00 47.75 258 PRO A C 1
ATOM 1958 O O . PRO A 1 258 ? -12.942 34.165 -37.912 1.00 47.75 258 PRO A O 1
ATOM 1961 N N . ALA A 1 259 ? -12.254 35.923 -39.123 1.00 39.22 259 ALA A N 1
ATOM 1962 C CA . ALA A 1 259 ? -11.585 36.607 -38.021 1.00 39.22 259 ALA A CA 1
ATOM 1963 C C . ALA A 1 259 ? -12.580 37.160 -36.981 1.00 39.22 259 ALA A C 1
ATOM 1965 O O . ALA A 1 259 ? -13.638 37.687 -37.331 1.00 39.22 259 ALA A O 1
ATOM 1966 N N . VAL A 1 260 ? -12.189 37.120 -35.704 1.00 42.91 260 VAL A N 1
ATOM 1967 C CA . VAL A 1 260 ? -12.877 37.777 -34.579 1.00 42.91 260 VAL A CA 1
ATOM 1968 C C . VAL A 1 260 ? -11.941 38.865 -34.025 1.00 42.91 260 VAL A C 1
ATOM 1970 O O . VAL A 1 260 ? -10.748 38.595 -33.874 1.00 42.91 260 VAL A O 1
ATOM 1973 N N . PRO A 1 261 ? -12.416 40.102 -33.779 1.00 45.81 261 PRO A N 1
ATOM 1974 C CA . PRO A 1 261 ? -11.540 41.230 -33.467 1.00 45.81 261 PRO A CA 1
ATOM 1975 C C . PRO A 1 261 ? -11.009 41.201 -32.030 1.00 45.81 261 PRO A C 1
ATOM 1977 O O . PRO A 1 261 ? -11.696 40.779 -31.101 1.00 45.81 261 PRO A O 1
ATOM 1980 N N . ALA A 1 262 ? -9.793 41.718 -31.860 1.00 41.03 262 ALA A N 1
ATOM 1981 C CA . ALA A 1 262 ? -9.186 41.975 -30.561 1.00 41.03 262 ALA A CA 1
ATOM 1982 C C . ALA A 1 262 ? -9.624 43.341 -30.013 1.00 41.03 262 ALA A C 1
ATOM 1984 O O . ALA A 1 262 ? -9.556 44.335 -30.735 1.00 41.03 262 ALA A O 1
ATOM 1985 N N . ASP A 1 263 ? -9.994 43.393 -28.733 1.00 39.94 263 ASP A N 1
ATOM 1986 C CA . ASP A 1 263 ? -10.048 44.632 -27.954 1.00 39.94 263 ASP A CA 1
ATOM 1987 C C . ASP A 1 263 ? -9.886 44.327 -26.449 1.00 39.94 263 ASP A C 1
ATOM 1989 O O . ASP A 1 263 ? -10.282 43.252 -25.993 1.00 39.94 263 ASP A O 1
ATOM 1993 N N . GLY A 1 264 ? -9.310 45.260 -25.682 1.00 33.28 264 GLY A N 1
ATOM 1994 C CA . GLY A 1 264 ? -9.212 45.176 -24.214 1.00 33.28 264 GLY A CA 1
ATOM 1995 C C . GLY A 1 264 ? -7.929 44.571 -23.610 1.00 33.28 264 GLY A C 1
ATOM 1996 O O . GLY A 1 264 ? -7.977 43.526 -22.963 1.00 33.28 264 GLY A O 1
ATOM 1997 N N . GLN A 1 265 ? -6.794 45.274 -23.713 1.00 32.12 265 GLN A N 1
ATOM 1998 C CA . GLN A 1 265 ? -5.689 45.140 -22.745 1.00 32.12 265 GLN A CA 1
ATOM 1999 C C . GLN A 1 265 ? -5.819 46.217 -21.657 1.00 32.12 265 GLN A C 1
ATOM 2001 O O . GLN A 1 265 ? -5.701 47.403 -21.960 1.00 32.12 265 GLN A O 1
ATOM 2006 N N . GLU A 1 266 ? -5.990 45.813 -20.394 1.00 36.81 266 GLU A N 1
ATOM 2007 C CA . GLU A 1 266 ? -5.707 46.686 -19.243 1.00 36.81 266 GLU A CA 1
ATOM 2008 C C . GLU A 1 266 ? -4.252 46.502 -18.761 1.00 36.81 266 GLU A C 1
ATOM 2010 O O . GLU A 1 266 ? -3.679 45.422 -18.950 1.00 36.81 266 GLU A O 1
ATOM 2015 N N . PRO A 1 267 ? -3.618 47.530 -18.160 1.00 37.19 267 PRO A N 1
ATOM 2016 C CA . PRO A 1 267 ? -2.217 47.467 -17.759 1.00 37.19 267 PRO A CA 1
ATOM 2017 C C . PRO A 1 267 ? -2.057 46.684 -16.454 1.00 37.19 267 PRO A C 1
ATOM 2019 O O . PRO A 1 267 ? -2.754 46.941 -15.475 1.00 37.19 267 PRO A O 1
ATOM 2022 N N . LEU A 1 268 ? -1.097 45.760 -16.422 1.00 34.78 268 LEU A N 1
ATOM 2023 C CA . LEU A 1 268 ? -0.775 44.975 -15.232 1.00 34.78 268 LEU A CA 1
ATOM 2024 C C . LEU A 1 268 ? 0.391 45.637 -14.483 1.00 34.78 268 LEU A C 1
ATOM 2026 O O . LEU A 1 268 ? 1.461 45.835 -15.058 1.00 34.78 268 LEU A O 1
ATOM 2030 N N . ASP A 1 269 ? 0.160 46.004 -13.220 1.00 32.34 269 ASP A N 1
ATOM 2031 C CA . ASP A 1 269 ? 1.104 46.775 -12.405 1.00 32.34 269 ASP A CA 1
ATOM 2032 C C . ASP A 1 269 ? 2.452 46.073 -12.185 1.00 32.34 269 ASP A C 1
ATOM 2034 O O . ASP A 1 269 ? 2.543 44.884 -11.864 1.00 32.34 269 ASP A O 1
ATOM 2038 N N . THR A 1 270 ? 3.517 46.867 -12.284 1.00 36.00 270 THR A N 1
ATOM 2039 C CA . THR A 1 270 ? 4.900 46.469 -12.021 1.00 36.00 270 THR A CA 1
ATOM 2040 C C . THR A 1 270 ? 5.102 46.166 -10.532 1.00 36.00 270 THR A C 1
ATOM 2042 O O . THR A 1 270 ? 5.091 47.079 -9.707 1.00 36.00 270 THR A O 1
ATOM 2045 N N . LEU A 1 271 ? 5.347 44.903 -10.167 1.00 35.72 271 LEU A N 1
ATOM 2046 C CA . LEU A 1 271 ? 5.753 44.540 -8.802 1.00 35.72 271 LEU A CA 1
ATOM 2047 C C . LEU A 1 271 ? 7.280 44.518 -8.655 1.00 35.72 271 LEU A C 1
ATOM 2049 O O . LEU A 1 271 ? 7.992 43.844 -9.398 1.00 35.72 271 LEU A O 1
ATOM 2053 N N . GLU A 1 272 ? 7.768 45.273 -7.671 1.00 30.80 272 GLU A N 1
ATOM 2054 C CA . GLU A 1 272 ? 9.190 45.504 -7.409 1.00 30.80 272 GLU A CA 1
ATOM 2055 C C . GLU A 1 272 ? 9.931 44.273 -6.854 1.00 30.80 272 GLU A C 1
ATOM 2057 O O . GLU A 1 272 ? 9.370 43.408 -6.176 1.00 30.80 272 GLU A O 1
ATOM 2062 N N . ALA A 1 273 ? 11.245 44.229 -7.094 1.00 36.25 273 ALA A N 1
ATOM 2063 C CA . ALA A 1 273 ? 12.122 43.156 -6.638 1.00 36.25 273 ALA A CA 1
ATOM 2064 C C . ALA A 1 273 ? 12.319 43.168 -5.106 1.00 36.25 273 ALA A C 1
ATOM 2066 O O . ALA A 1 273 ? 13.025 44.007 -4.545 1.00 36.25 273 ALA A O 1
ATOM 2067 N N . GLY A 1 274 ? 11.725 42.185 -4.423 1.00 30.50 274 GLY A N 1
ATOM 2068 C CA . GLY A 1 274 ? 11.833 42.010 -2.974 1.00 30.50 274 GLY A CA 1
ATOM 2069 C C . GLY A 1 274 ? 13.208 41.513 -2.505 1.00 30.50 274 GLY A C 1
ATOM 2070 O O . GLY A 1 274 ? 13.654 40.428 -2.871 1.00 30.50 274 GLY A O 1
ATOM 2071 N N . SER A 1 275 ? 13.842 42.292 -1.624 1.00 27.67 275 SER A N 1
ATOM 2072 C CA . SER A 1 275 ? 15.116 41.996 -0.948 1.00 27.67 275 SER A CA 1
ATOM 2073 C C . SER A 1 275 ? 15.195 40.592 -0.314 1.00 27.67 275 SER A C 1
ATOM 2075 O O . SER A 1 275 ? 14.337 40.196 0.480 1.00 27.67 275 SER A O 1
ATOM 2077 N N . VAL A 1 276 ? 16.286 39.869 -0.601 1.00 30.44 276 VAL A N 1
ATOM 2078 C CA . VAL A 1 276 ? 16.611 38.574 0.020 1.00 30.44 276 VAL A CA 1
ATOM 2079 C C . VAL A 1 276 ? 17.010 38.775 1.481 1.00 30.44 276 VAL A C 1
ATOM 2081 O O . VAL A 1 276 ? 18.005 39.428 1.790 1.00 30.44 276 VAL A O 1
ATOM 2084 N N . ARG A 1 277 ? 16.251 38.166 2.396 1.00 29.50 277 ARG A N 1
ATOM 2085 C CA . ARG A 1 277 ? 16.514 38.205 3.838 1.00 29.50 277 ARG A CA 1
ATOM 2086 C C . ARG A 1 277 ? 17.214 36.919 4.276 1.00 29.50 277 ARG A C 1
ATOM 2088 O O . ARG A 1 277 ? 16.611 35.850 4.211 1.00 29.50 277 ARG A O 1
ATOM 2095 N N . GLU A 1 278 ? 18.457 37.020 4.748 1.00 29.44 278 GLU A N 1
ATOM 2096 C CA . GLU A 1 278 ? 19.186 35.872 5.304 1.00 29.44 278 GLU A CA 1
ATOM 2097 C C . GLU A 1 278 ? 18.404 35.208 6.448 1.00 29.44 278 GLU A C 1
ATOM 2099 O O . GLU A 1 278 ? 17.986 35.855 7.415 1.00 29.44 278 GLU A O 1
ATOM 2104 N N . LEU A 1 279 ? 18.223 33.889 6.348 1.00 30.23 279 LEU A N 1
ATOM 2105 C CA . LEU A 1 279 ? 17.659 33.075 7.419 1.00 30.23 279 LEU A CA 1
ATOM 2106 C C . LEU A 1 279 ? 18.743 32.780 8.470 1.00 30.23 279 LEU A C 1
ATOM 2108 O O . LEU A 1 279 ? 19.844 32.359 8.110 1.00 30.23 279 LEU A O 1
ATOM 2112 N N . PRO A 1 280 ? 18.460 32.943 9.776 1.00 30.83 280 PRO A N 1
ATOM 2113 C CA . PRO A 1 280 ? 19.444 32.674 10.815 1.00 30.83 280 PRO A CA 1
ATOM 2114 C C . PRO A 1 280 ? 19.781 31.180 10.873 1.00 30.83 280 PRO A C 1
ATOM 2116 O O . PRO A 1 280 ? 18.887 30.331 10.879 1.00 30.83 280 PRO A O 1
ATOM 2119 N N . ALA A 1 281 ? 21.078 30.874 10.969 1.00 29.84 281 ALA A N 1
ATOM 2120 C CA . ALA A 1 281 ? 21.612 29.515 10.954 1.00 29.84 281 ALA A CA 1
ATOM 2121 C C . ALA A 1 281 ? 20.875 28.572 11.926 1.00 29.84 281 ALA A C 1
ATOM 2123 O O . ALA A 1 281 ? 20.933 28.723 13.152 1.00 29.84 281 ALA A O 1
ATOM 2124 N N . LEU A 1 282 ? 20.204 27.563 11.362 1.00 30.38 282 LEU A N 1
ATOM 2125 C CA . LEU A 1 282 ? 19.536 26.512 12.119 1.00 30.38 282 LEU A CA 1
ATOM 2126 C C . LEU A 1 282 ? 20.565 25.722 12.933 1.00 30.38 282 LEU A C 1
ATOM 2128 O O . LEU A 1 282 ? 21.454 25.062 12.396 1.00 30.38 282 LEU A O 1
ATOM 2132 N N . GLN A 1 283 ? 20.418 25.763 14.256 1.00 29.25 283 GLN A N 1
ATOM 2133 C CA . GLN A 1 283 ? 21.228 24.959 15.164 1.00 29.25 283 GLN A CA 1
ATOM 2134 C C . GLN A 1 283 ? 20.923 23.473 14.938 1.00 29.25 283 GLN A C 1
ATOM 2136 O O . GLN A 1 283 ? 19.907 22.963 15.416 1.00 29.25 283 GLN A O 1
ATOM 2141 N N . HIS A 1 284 ? 21.816 22.773 14.231 1.00 29.31 284 HIS A N 1
ATOM 2142 C CA . HIS A 1 284 ? 21.756 21.323 14.050 1.00 29.31 284 HIS A CA 1
ATOM 2143 C C . HIS A 1 284 ? 21.731 20.611 15.409 1.00 29.31 284 HIS A C 1
ATOM 2145 O O . HIS A 1 284 ? 22.758 20.406 16.063 1.00 29.31 284 HIS A O 1
ATOM 2151 N N . THR A 1 285 ? 20.540 20.191 15.829 1.00 32.66 285 THR A N 1
ATOM 2152 C CA . THR A 1 285 ? 20.384 19.281 16.960 1.00 32.66 285 THR A CA 1
ATOM 2153 C C . THR A 1 285 ? 20.846 17.891 16.525 1.00 32.66 285 THR A C 1
ATOM 2155 O O . THR A 1 285 ? 20.400 17.351 15.515 1.00 32.66 285 THR A O 1
ATOM 2158 N N . ARG A 1 286 ? 21.805 17.319 17.265 1.00 40.41 286 ARG A N 1
ATOM 2159 C CA . ARG A 1 286 ? 22.437 16.030 16.941 1.00 40.41 286 ARG A CA 1
ATOM 2160 C C . ARG A 1 286 ? 21.441 14.869 17.078 1.00 40.41 286 ARG A C 1
ATOM 2162 O O . ARG A 1 286 ? 21.378 14.239 18.130 1.00 40.41 286 ARG A O 1
ATOM 2169 N N . VAL A 1 287 ? 20.720 14.530 16.011 1.00 45.03 287 VAL A N 1
ATOM 2170 C CA . VAL A 1 287 ? 19.986 13.254 15.901 1.00 45.03 287 VAL A CA 1
ATOM 2171 C C . VAL A 1 287 ? 20.949 12.172 15.392 1.00 45.03 287 VAL A C 1
ATOM 2173 O O . VAL A 1 287 ? 20.836 11.679 14.275 1.00 45.03 287 VAL A O 1
ATOM 2176 N N . MET A 1 288 ? 21.957 11.844 16.204 1.00 47.88 288 MET A N 1
ATOM 2177 C CA . MET A 1 288 ? 22.933 10.792 15.895 1.00 47.88 288 MET A CA 1
ATOM 2178 C C . MET A 1 288 ? 22.322 9.415 16.195 1.00 47.88 288 MET A C 1
ATOM 2180 O O . MET A 1 288 ? 22.061 9.111 17.355 1.00 47.88 288 MET A O 1
ATOM 2184 N N . GLY A 1 289 ? 22.118 8.600 15.155 1.00 58.19 289 GLY A N 1
ATOM 2185 C CA . GLY A 1 289 ? 21.785 7.171 15.251 1.00 58.19 289 GLY A CA 1
ATOM 2186 C C . GLY A 1 289 ? 20.408 6.840 15.841 1.00 58.19 289 GLY A C 1
ATOM 2187 O O . GLY A 1 289 ? 20.275 6.595 17.041 1.00 58.19 289 GLY A O 1
ATOM 2188 N N . ARG A 1 290 ? 19.376 6.711 14.992 1.00 81.56 290 ARG A N 1
ATOM 2189 C CA . ARG A 1 290 ? 18.155 5.990 15.397 1.00 81.56 290 ARG A CA 1
ATOM 2190 C C . ARG A 1 290 ? 18.513 4.520 15.653 1.00 81.56 290 ARG A C 1
ATOM 2192 O O . ARG A 1 290 ? 19.274 3.920 14.899 1.00 81.56 290 ARG A O 1
ATOM 2199 N N . SER A 1 291 ? 17.978 3.955 16.733 1.00 92.75 291 SER A N 1
ATOM 2200 C CA . SER A 1 291 ? 18.074 2.514 16.995 1.00 92.75 291 SER A CA 1
ATOM 2201 C C . SER A 1 291 ? 17.020 1.781 16.169 1.00 92.75 291 SER A C 1
ATOM 2203 O O . SER A 1 291 ? 15.875 2.228 16.117 1.00 92.75 291 SER A O 1
ATOM 2205 N N . HIS A 1 292 ? 17.406 0.670 15.553 1.00 93.88 292 HIS A N 1
ATOM 2206 C CA . HIS A 1 292 ? 16.537 -0.181 14.745 1.00 93.88 292 HIS A CA 1
ATOM 2207 C C . HIS A 1 292 ? 16.015 -1.324 15.628 1.00 93.88 292 HIS A C 1
ATOM 2209 O O . HIS A 1 292 ? 16.795 -1.858 16.422 1.00 93.88 292 HIS A O 1
ATOM 2215 N N . PRO A 1 293 ? 14.728 -1.695 15.562 1.00 95.94 293 PRO A N 1
ATOM 2216 C CA . PRO A 1 293 ? 14.235 -2.879 16.257 1.00 95.94 293 PRO A CA 1
ATOM 2217 C C . PRO A 1 293 ? 14.779 -4.160 15.603 1.00 95.94 293 PRO A C 1
ATOM 2219 O O . PRO A 1 293 ? 14.971 -4.210 14.392 1.00 95.94 293 PRO A O 1
ATOM 2222 N N . PHE A 1 294 ? 15.007 -5.192 16.412 1.00 96.81 294 PHE A N 1
ATOM 2223 C CA . PHE A 1 294 ? 15.281 -6.567 15.986 1.00 96.81 294 PHE A CA 1
ATOM 2224 C C . PHE A 1 294 ? 14.545 -7.495 16.959 1.00 96.81 294 PHE A C 1
ATOM 2226 O O . PHE A 1 294 ? 15.001 -7.710 18.087 1.00 96.81 294 PHE A O 1
ATOM 2233 N N . GLY A 1 295 ? 13.343 -7.935 16.579 1.00 95.50 295 GLY A N 1
ATOM 2234 C CA . GLY A 1 295 ? 12.367 -8.505 17.509 1.00 95.50 295 GLY A CA 1
ATOM 2235 C C . GLY A 1 295 ? 12.118 -7.557 18.689 1.00 95.50 295 GLY A C 1
ATOM 2236 O O . GLY A 1 295 ? 11.878 -6.361 18.516 1.00 95.50 295 GLY A O 1
ATOM 2237 N N . LEU A 1 296 ? 12.247 -8.077 19.910 1.00 95.88 296 LEU A N 1
ATOM 2238 C CA . LEU A 1 296 ? 12.183 -7.287 21.144 1.00 95.88 296 LEU A CA 1
ATOM 2239 C C . LEU A 1 296 ? 13.466 -6.496 21.477 1.00 95.88 296 LEU A C 1
ATOM 2241 O O . LEU A 1 296 ? 13.470 -5.754 22.462 1.00 95.88 296 LEU A O 1
ATOM 2245 N N . CYS A 1 297 ? 14.553 -6.646 20.720 1.00 97.81 297 CYS A N 1
ATOM 2246 C CA . CYS A 1 297 ? 15.851 -6.007 20.971 1.00 97.81 297 CYS A CA 1
ATOM 2247 C C . CYS A 1 297 ? 16.072 -4.751 20.110 1.00 97.81 297 CYS A C 1
ATOM 2249 O O . CYS A 1 297 ? 15.310 -4.462 19.188 1.00 97.81 297 CYS A O 1
ATOM 2251 N N . PHE A 1 298 ? 17.131 -3.989 20.410 1.00 97.38 298 PHE A N 1
ATOM 2252 C CA . PHE A 1 298 ? 17.468 -2.757 19.684 1.00 97.38 298 PHE A CA 1
ATOM 2253 C C . PHE A 1 298 ? 18.911 -2.751 19.179 1.00 97.38 298 PHE A C 1
ATOM 2255 O O . PHE A 1 298 ? 19.845 -2.859 19.973 1.00 97.38 298 PHE A O 1
ATOM 2262 N N . LEU A 1 299 ? 19.078 -2.549 17.872 1.00 97.81 299 LEU A N 1
ATOM 2263 C CA . LEU A 1 299 ? 20.348 -2.467 17.160 1.00 97.81 299 LEU A CA 1
ATOM 2264 C C . LEU A 1 299 ? 20.680 -1.000 16.822 1.00 97.81 299 LEU A C 1
ATOM 2266 O O . LEU A 1 299 ? 20.027 -0.354 15.998 1.00 97.81 299 LEU A O 1
ATOM 2270 N N . THR A 1 300 ? 21.704 -0.454 17.469 1.00 97.69 300 THR A N 1
ATOM 2271 C CA . THR A 1 300 ? 22.106 0.956 17.377 1.00 97.69 300 THR A CA 1
ATOM 2272 C C . THR A 1 300 ? 23.436 1.089 16.623 1.00 97.69 300 THR A C 1
ATOM 2274 O O . THR A 1 300 ? 24.418 0.458 17.026 1.00 97.69 300 THR A O 1
ATOM 2277 N N . PRO A 1 301 ? 23.520 1.902 15.552 1.00 97.12 301 PRO A N 1
ATOM 2278 C CA . PRO A 1 301 ? 24.780 2.137 14.848 1.00 97.12 301 PRO A CA 1
ATOM 2279 C C . PRO A 1 301 ? 25.741 2.953 15.721 1.00 97.12 301 PRO A C 1
ATOM 2281 O O . PRO A 1 301 ? 25.332 3.890 16.412 1.00 97.12 301 PRO A O 1
ATOM 2284 N N . ARG A 1 302 ? 27.027 2.596 15.697 1.00 97.31 302 ARG A N 1
ATOM 2285 C CA . ARG A 1 302 ? 28.081 3.241 16.492 1.00 97.31 302 ARG A CA 1
ATOM 2286 C C . ARG A 1 302 ? 28.981 4.053 15.572 1.00 97.31 302 ARG A C 1
ATOM 2288 O O . ARG A 1 302 ? 29.430 3.553 14.542 1.00 97.31 302 ARG A O 1
ATOM 2295 N N . TYR A 1 303 ? 29.233 5.304 15.947 1.00 95.06 303 TYR A N 1
ATOM 2296 C CA . TYR A 1 303 ? 30.005 6.255 15.151 1.00 95.06 303 TYR A CA 1
ATOM 2297 C C . TYR A 1 303 ? 31.229 6.735 15.921 1.00 95.06 303 TYR A C 1
ATOM 2299 O O . TYR A 1 303 ? 31.123 7.092 17.094 1.00 95.06 303 TYR A O 1
ATOM 2307 N N . LYS A 1 304 ? 32.363 6.828 15.229 1.00 94.00 304 LYS A N 1
ATOM 2308 C CA . LYS A 1 304 ? 33.554 7.549 15.677 1.00 94.00 304 LYS A CA 1
ATOM 2309 C C . LYS A 1 304 ? 33.932 8.538 14.580 1.00 94.00 304 LYS A C 1
ATOM 2311 O O . LYS A 1 304 ? 33.953 8.169 13.412 1.00 94.00 304 LYS A O 1
ATOM 2316 N N . ASP A 1 305 ? 34.162 9.797 14.943 1.00 94.38 305 ASP A N 1
ATOM 2317 C CA . ASP A 1 305 ? 34.568 10.850 14.000 1.00 94.38 305 ASP A CA 1
ATOM 2318 C C . ASP A 1 305 ? 33.603 11.005 12.799 1.00 94.38 305 ASP A C 1
ATOM 2320 O O . ASP A 1 305 ? 34.008 11.227 11.664 1.00 94.38 305 ASP A O 1
ATOM 2324 N N . LYS A 1 306 ? 32.291 10.881 13.073 1.00 89.88 306 LYS A N 1
ATOM 2325 C CA . LYS A 1 306 ? 31.157 10.815 12.115 1.00 89.88 306 LYS A CA 1
ATOM 2326 C C . LYS A 1 306 ? 31.119 9.581 11.197 1.00 89.88 306 LYS A C 1
ATOM 2328 O O . LYS A 1 306 ? 30.078 9.328 10.598 1.00 89.88 306 LYS A O 1
ATOM 2333 N N . THR A 1 307 ? 32.175 8.781 11.136 1.00 91.56 307 THR A N 1
ATOM 2334 C CA . THR A 1 307 ? 32.213 7.505 10.409 1.00 91.56 307 THR A CA 1
ATOM 2335 C C . THR A 1 307 ? 31.557 6.409 11.248 1.00 91.56 307 THR A C 1
ATOM 2337 O O . THR A 1 307 ? 31.806 6.307 12.450 1.00 91.56 307 THR A O 1
ATOM 2340 N N . MET A 1 308 ? 30.711 5.568 10.647 1.00 95.00 308 MET A N 1
ATOM 2341 C CA . MET A 1 308 ? 30.188 4.387 11.341 1.00 95.00 308 MET A CA 1
ATOM 2342 C C . MET A 1 308 ? 31.327 3.372 11.532 1.00 95.00 308 MET A C 1
ATOM 2344 O O . MET A 1 308 ? 32.022 3.037 10.578 1.00 95.00 308 MET A O 1
ATOM 2348 N N . THR A 1 309 ? 31.536 2.896 12.757 1.00 97.38 309 THR A N 1
ATOM 2349 C CA . THR A 1 309 ? 32.655 2.006 13.124 1.00 97.38 309 THR A CA 1
ATOM 2350 C C . THR A 1 309 ? 32.213 0.647 13.653 1.00 97.38 309 THR A C 1
ATOM 2352 O O . THR A 1 309 ? 33.049 -0.246 13.820 1.00 97.38 309 THR A O 1
ATOM 2355 N N . GLY A 1 310 ? 30.922 0.473 13.927 1.00 97.69 310 GLY A N 1
ATOM 2356 C CA . GLY A 1 310 ? 30.375 -0.738 14.519 1.00 97.69 310 GLY A CA 1
ATOM 2357 C C . GLY A 1 310 ? 28.874 -0.661 14.758 1.00 97.69 310 GLY A C 1
ATOM 2358 O O . GLY A 1 310 ? 28.206 0.307 14.387 1.00 97.69 310 GLY A O 1
ATOM 2359 N N . TRP A 1 311 ? 28.368 -1.673 15.450 1.00 98.31 311 TRP A N 1
ATOM 2360 C CA . TRP A 1 311 ? 26.993 -1.754 15.925 1.00 98.31 311 TRP A CA 1
ATOM 2361 C C . TRP A 1 311 ? 26.967 -2.142 17.405 1.00 98.31 311 TRP A C 1
ATOM 2363 O O . TRP A 1 311 ? 27.860 -2.827 17.906 1.00 98.31 311 TRP A O 1
ATOM 2373 N N . GLN A 1 312 ? 25.919 -1.717 18.104 1.00 98.06 312 GLN A N 1
ATOM 2374 C CA . GLN A 1 312 ? 25.630 -2.093 19.481 1.00 98.06 312 GLN A CA 1
ATOM 2375 C C . GLN A 1 312 ? 24.215 -2.660 19.570 1.00 98.06 312 GLN A C 1
ATOM 2377 O O . GLN A 1 312 ? 23.254 -1.994 19.200 1.00 98.06 312 GLN A O 1
ATOM 2382 N N . MET A 1 313 ? 24.081 -3.875 20.090 1.00 98.31 313 MET A N 1
ATOM 2383 C CA . MET A 1 313 ? 22.800 -4.510 20.377 1.00 98.31 313 MET A CA 1
ATOM 2384 C C . MET A 1 313 ? 22.453 -4.348 21.858 1.00 98.31 313 MET A C 1
ATOM 2386 O O . MET A 1 313 ? 23.301 -4.552 22.728 1.00 98.31 313 MET A O 1
ATOM 2390 N N . SER A 1 314 ? 21.199 -4.007 22.148 1.00 98.06 314 SER A N 1
ATOM 2391 C CA . SER A 1 314 ? 20.638 -3.938 23.499 1.00 98.06 314 SER A CA 1
ATOM 2392 C C . SER A 1 314 ? 19.569 -5.013 23.679 1.00 98.06 314 SER A C 1
ATOM 2394 O O . SER A 1 314 ? 18.518 -4.951 23.038 1.00 98.06 314 SER A O 1
ATOM 2396 N N . CYS A 1 315 ? 19.829 -5.978 24.564 1.00 98.00 315 CYS A N 1
ATOM 2397 C CA . CYS A 1 315 ? 18.877 -7.022 24.933 1.00 98.00 315 CYS A CA 1
ATOM 2398 C C . CYS A 1 315 ? 17.824 -6.467 25.904 1.00 98.00 315 CYS A C 1
ATOM 2400 O O . CYS A 1 315 ? 18.166 -5.778 26.867 1.00 98.00 315 CYS A O 1
ATOM 2402 N N . THR A 1 316 ? 16.546 -6.790 25.688 1.00 97.50 316 THR A N 1
ATOM 2403 C CA . THR A 1 316 ? 15.437 -6.352 26.557 1.00 97.50 316 THR A CA 1
ATOM 2404 C C . THR A 1 316 ? 14.875 -7.449 27.464 1.00 97.50 316 THR A C 1
ATOM 2406 O O . THR A 1 316 ? 13.931 -7.166 28.206 1.00 97.50 316 THR A O 1
ATOM 2409 N N . LYS A 1 317 ? 15.442 -8.671 27.462 1.00 96.88 317 LYS A N 1
ATOM 2410 C CA . LYS A 1 317 ? 15.001 -9.758 28.355 1.00 96.88 317 LYS A CA 1
ATOM 2411 C C . LYS A 1 317 ? 15.077 -9.265 29.811 1.00 96.88 317 LYS A C 1
ATOM 2413 O O . LYS A 1 317 ? 16.149 -8.810 30.230 1.00 96.88 317 LYS A O 1
ATOM 2418 N N . PRO A 1 318 ? 13.974 -9.289 30.591 1.00 96.56 318 PRO A N 1
ATOM 2419 C CA . PRO A 1 318 ? 13.947 -8.670 31.919 1.00 96.56 318 PRO A CA 1
ATOM 2420 C C . PRO A 1 318 ? 15.006 -9.230 32.874 1.00 96.56 318 PRO A C 1
ATOM 2422 O O . PRO A 1 318 ? 15.674 -8.457 33.559 1.00 96.56 318 PRO A O 1
ATOM 2425 N N . ALA A 1 319 ? 15.220 -10.550 32.850 1.00 95.81 319 ALA A N 1
ATOM 2426 C CA . ALA A 1 319 ? 16.215 -11.240 33.673 1.00 95.81 319 ALA A CA 1
ATOM 2427 C C . ALA A 1 319 ? 17.665 -10.786 33.404 1.00 95.81 319 ALA A C 1
ATOM 2429 O O . ALA A 1 319 ? 18.504 -10.813 34.300 1.00 95.81 319 ALA A O 1
ATOM 2430 N N . HIS A 1 320 ? 17.964 -10.288 32.198 1.00 97.06 320 HIS A N 1
ATOM 2431 C CA . HIS A 1 320 ? 19.301 -9.795 31.845 1.00 97.06 320 HIS A CA 1
ATOM 2432 C C . HIS A 1 320 ? 19.549 -8.334 32.246 1.00 97.06 320 HIS A C 1
ATOM 2434 O O . HIS A 1 320 ? 20.678 -7.853 32.166 1.00 97.06 320 HIS A O 1
ATOM 2440 N N . ASN A 1 321 ? 18.507 -7.600 32.643 1.00 96.00 321 ASN A N 1
ATOM 2441 C CA . ASN A 1 321 ? 18.545 -6.151 32.875 1.00 96.00 321 ASN A CA 1
ATOM 2442 C C . ASN A 1 321 ? 18.295 -5.782 34.351 1.00 96.00 321 ASN A C 1
ATOM 2444 O O . ASN A 1 321 ? 17.744 -4.721 34.661 1.00 96.00 321 ASN A O 1
ATOM 2448 N N . VAL A 1 322 ? 18.712 -6.664 35.262 1.00 91.50 322 VAL A N 1
ATOM 2449 C CA . VAL A 1 322 ? 18.668 -6.463 36.717 1.00 91.50 322 VAL A CA 1
ATOM 2450 C C . VAL A 1 322 ? 19.718 -5.448 37.201 1.00 91.50 322 VAL A C 1
ATOM 2452 O O . VAL A 1 322 ? 20.638 -5.063 36.474 1.00 91.50 322 VAL A O 1
ATOM 2455 N N . ASP A 1 323 ? 19.539 -4.953 38.429 1.00 90.81 323 ASP A N 1
ATOM 2456 C CA . ASP A 1 323 ? 20.468 -4.064 39.151 1.00 90.81 323 ASP A CA 1
ATOM 2457 C C . ASP A 1 323 ? 20.908 -2.795 38.396 1.00 90.81 323 ASP A C 1
ATOM 2459 O O . ASP A 1 323 ? 21.987 -2.244 38.615 1.00 90.81 323 ASP A O 1
ATOM 2463 N N . GLY A 1 324 ? 20.068 -2.319 37.471 1.00 90.50 324 GLY A N 1
ATOM 2464 C CA . GLY A 1 324 ? 20.333 -1.141 36.641 1.00 90.50 324 GLY A CA 1
ATOM 2465 C C . GLY A 1 324 ? 21.409 -1.337 35.565 1.00 90.50 324 GLY A C 1
ATOM 2466 O O . GLY A 1 324 ? 21.669 -0.408 34.797 1.00 90.50 324 GLY A O 1
ATOM 2467 N N . ARG A 1 325 ? 22.017 -2.526 35.457 1.00 92.19 325 ARG A N 1
ATOM 2468 C CA . ARG A 1 325 ? 23.071 -2.819 34.477 1.00 92.19 325 ARG A CA 1
ATOM 2469 C C . ARG A 1 325 ? 22.456 -3.389 33.200 1.00 92.19 325 ARG A C 1
ATOM 2471 O O . ARG A 1 325 ? 22.225 -4.593 33.115 1.00 92.19 325 ARG A O 1
ATOM 2478 N N . LYS A 1 326 ? 22.281 -2.566 32.163 1.00 96.12 326 LYS A N 1
ATOM 2479 C CA . LYS A 1 326 ? 21.746 -3.030 30.867 1.00 96.12 326 LYS A CA 1
ATOM 2480 C C . LYS A 1 326 ? 22.555 -4.185 30.265 1.00 96.12 326 LYS A C 1
ATOM 2482 O O . LYS A 1 326 ? 23.783 -4.199 30.381 1.00 96.12 326 LYS A O 1
ATOM 2487 N N . CYS A 1 327 ? 21.882 -5.134 29.621 1.00 98.00 327 CYS A N 1
ATOM 2488 C CA . CYS A 1 327 ? 22.527 -6.169 28.817 1.00 98.00 327 CYS A CA 1
ATOM 2489 C C . CYS A 1 327 ? 22.748 -5.650 27.393 1.00 98.00 327 CYS A C 1
ATOM 2491 O O . CYS A 1 327 ? 21.808 -5.518 26.608 1.00 98.00 327 CYS A O 1
ATOM 2493 N N . THR A 1 328 ? 23.992 -5.298 27.081 1.00 98.00 328 THR A N 1
ATOM 2494 C CA . THR A 1 328 ? 24.387 -4.743 25.785 1.00 98.00 328 THR A CA 1
ATOM 2495 C C . THR A 1 328 ? 25.640 -5.433 25.268 1.00 98.00 328 THR A C 1
ATOM 2497 O O . THR A 1 328 ? 26.507 -5.838 26.044 1.00 98.00 328 THR A O 1
ATOM 2500 N N . LYS A 1 329 ? 25.759 -5.527 23.943 1.00 98.31 329 LYS A N 1
ATOM 2501 C CA . LYS A 1 329 ? 26.972 -5.990 23.272 1.00 98.31 329 LYS A CA 1
ATOM 2502 C C . LYS A 1 329 ? 27.312 -5.071 22.113 1.00 98.31 329 LYS A C 1
ATOM 2504 O O . LYS A 1 329 ? 26.427 -4.649 21.381 1.00 98.31 329 LYS A O 1
ATOM 2509 N N . GLU A 1 330 ? 28.589 -4.759 21.957 1.00 98.06 330 GLU A N 1
ATOM 2510 C CA . GLU A 1 330 ? 29.106 -3.911 20.887 1.00 98.06 330 GLU A CA 1
ATOM 2511 C C . GLU A 1 330 ? 30.191 -4.657 20.115 1.00 98.06 330 GLU A C 1
ATOM 2513 O O . GLU A 1 330 ? 30.988 -5.395 20.698 1.00 98.06 330 GLU A O 1
ATOM 2518 N N . VAL A 1 331 ? 30.187 -4.478 18.797 1.00 98.19 331 VAL A N 1
ATOM 2519 C CA . VAL A 1 331 ? 31.129 -5.088 17.859 1.00 98.19 331 VAL A CA 1
ATOM 2520 C C . VAL A 1 331 ? 31.535 -4.014 16.857 1.00 98.19 331 VAL A C 1
ATOM 2522 O O . VAL A 1 331 ? 30.688 -3.265 16.371 1.00 98.19 331 VAL A O 1
ATOM 2525 N N . SER A 1 332 ? 32.826 -3.925 16.543 1.00 98.12 332 SER A N 1
ATOM 2526 C CA . SER A 1 332 ? 33.338 -3.007 15.522 1.00 98.12 332 SER A CA 1
ATOM 2527 C C . SER A 1 332 ? 33.584 -3.726 14.198 1.00 98.12 332 SER A C 1
ATOM 2529 O O . SER A 1 332 ? 33.849 -4.929 14.169 1.00 98.12 332 SER A O 1
ATOM 2531 N N . PHE A 1 333 ? 33.568 -2.982 13.092 1.00 97.88 333 PHE A N 1
ATOM 2532 C CA . PHE A 1 333 ? 33.862 -3.525 11.760 1.00 97.88 333 PHE A CA 1
ATOM 2533 C C . PHE A 1 333 ? 35.281 -4.096 11.678 1.00 97.88 333 PHE A C 1
ATOM 2535 O O . PHE A 1 333 ? 35.501 -5.091 11.002 1.00 97.88 333 PHE A O 1
ATOM 2542 N N . ARG A 1 334 ? 36.225 -3.545 12.454 1.00 97.12 334 ARG A N 1
ATOM 2543 C CA . ARG A 1 334 ? 37.587 -4.084 12.583 1.00 97.12 334 ARG A CA 1
ATOM 2544 C C . ARG A 1 334 ? 37.627 -5.472 13.238 1.00 97.12 334 ARG A C 1
ATOM 2546 O O . ARG A 1 334 ? 38.529 -6.241 12.937 1.00 97.12 334 ARG A O 1
ATOM 2553 N N . VAL A 1 335 ? 36.689 -5.783 14.136 1.00 96.69 335 VAL A N 1
ATOM 2554 C CA . VAL A 1 335 ? 36.602 -7.096 14.804 1.00 96.69 335 VAL A CA 1
ATOM 2555 C C . VAL A 1 335 ? 35.819 -8.102 13.959 1.00 96.69 335 VAL A C 1
ATOM 2557 O O . VAL A 1 335 ? 36.196 -9.266 13.912 1.00 96.69 335 VAL A O 1
ATOM 2560 N N . ALA A 1 336 ? 34.752 -7.663 13.289 1.00 96.56 336 ALA A N 1
ATOM 2561 C CA . ALA A 1 336 ? 33.893 -8.527 12.475 1.00 96.56 336 ALA A CA 1
ATOM 2562 C C . ALA A 1 336 ? 34.323 -8.657 11.000 1.00 96.56 336 ALA A C 1
ATOM 2564 O O . ALA A 1 336 ? 33.678 -9.371 10.240 1.00 96.56 336 ALA A O 1
ATOM 2565 N N . GLY A 1 337 ? 35.339 -7.918 10.551 1.00 96.69 337 GLY A N 1
ATOM 2566 C CA . GLY A 1 337 ? 35.759 -7.834 9.145 1.00 96.69 337 GLY A CA 1
ATOM 2567 C C . GLY A 1 337 ? 34.849 -6.967 8.263 1.00 96.69 337 GLY A C 1
ATOM 2568 O O . GLY A 1 337 ? 35.347 -6.225 7.421 1.00 96.69 337 GLY A O 1
ATOM 2569 N N . SER A 1 338 ? 33.527 -6.996 8.468 1.00 97.19 338 SER A N 1
ATOM 2570 C CA . SER A 1 338 ? 32.565 -6.196 7.694 1.00 97.19 338 SER A CA 1
ATOM 2571 C C . SER A 1 338 ? 31.375 -5.696 8.521 1.00 97.19 338 SER A C 1
ATOM 2573 O O . SER A 1 338 ? 31.085 -6.187 9.616 1.00 97.19 338 SER A O 1
ATOM 2575 N N . ALA A 1 339 ? 30.643 -4.716 7.980 1.00 96.62 339 ALA A N 1
ATOM 2576 C CA . ALA A 1 339 ? 29.419 -4.207 8.598 1.00 96.62 339 ALA A CA 1
ATOM 2577 C C . ALA A 1 339 ? 28.279 -5.244 8.615 1.00 96.62 339 ALA A C 1
ATOM 2579 O O . ALA A 1 339 ? 27.528 -5.291 9.588 1.00 96.62 339 ALA A O 1
ATOM 2580 N N . GLY A 1 340 ? 28.176 -6.093 7.584 1.00 96.31 340 GLY A N 1
ATOM 2581 C CA . GLY A 1 340 ? 27.194 -7.183 7.523 1.00 96.31 340 GLY A CA 1
ATOM 2582 C C . GLY A 1 340 ? 27.486 -8.281 8.547 1.00 96.31 340 GLY A C 1
ATOM 2583 O O . GLY A 1 340 ? 26.610 -8.638 9.332 1.00 96.31 340 GLY A O 1
ATOM 2584 N N . MET A 1 341 ? 28.742 -8.736 8.636 1.00 97.94 341 MET A N 1
ATOM 2585 C CA . MET A 1 341 ? 29.150 -9.715 9.652 1.00 97.94 341 MET A CA 1
ATOM 2586 C C . MET A 1 341 ? 28.960 -9.161 11.073 1.00 97.94 341 MET A C 1
ATOM 2588 O O . MET A 1 341 ? 28.480 -9.862 11.958 1.00 97.94 341 MET A O 1
ATOM 2592 N N . CYS A 1 342 ? 29.225 -7.868 11.285 1.00 98.19 342 CYS A N 1
ATOM 2593 C CA . CYS A 1 342 ? 28.961 -7.195 12.557 1.00 98.19 342 CYS A CA 1
ATOM 2594 C C . CYS A 1 342 ? 27.478 -7.264 12.976 1.00 98.19 342 CYS A C 1
ATOM 2596 O O . CYS A 1 342 ? 27.192 -7.514 14.150 1.00 98.19 342 CYS A O 1
ATOM 2598 N N . ARG A 1 343 ? 26.533 -7.108 12.033 1.00 98.06 343 ARG A N 1
ATOM 2599 C CA . ARG A 1 343 ? 25.098 -7.311 12.302 1.00 98.06 343 ARG A CA 1
ATOM 2600 C C . ARG A 1 343 ? 24.763 -8.783 12.540 1.00 98.06 343 ARG A C 1
ATOM 2602 O O . ARG A 1 343 ? 24.139 -9.069 13.558 1.00 98.06 343 ARG A O 1
ATOM 2609 N N . ARG A 1 344 ? 25.219 -9.707 11.679 1.00 98.31 344 ARG A N 1
ATOM 2610 C CA . ARG A 1 344 ? 24.998 -11.164 11.827 1.00 98.31 344 ARG A CA 1
ATOM 2611 C C . ARG A 1 344 ? 25.463 -11.670 13.198 1.00 98.31 344 ARG A C 1
ATOM 2613 O O . ARG A 1 344 ? 24.674 -12.279 13.909 1.00 98.31 344 ARG A O 1
ATOM 2620 N N . MET A 1 345 ? 26.672 -11.317 13.645 1.00 98.62 345 MET A N 1
ATOM 2621 C CA . MET A 1 345 ? 27.170 -11.667 14.987 1.00 98.62 345 MET A CA 1
ATOM 2622 C C . MET A 1 345 ? 26.268 -11.147 16.120 1.00 98.62 345 MET A C 1
ATOM 2624 O O . MET A 1 345 ? 26.011 -11.861 17.089 1.00 98.62 345 MET A O 1
ATOM 2628 N N . LEU A 1 346 ? 25.777 -9.908 16.030 1.00 98.62 346 LEU A N 1
ATOM 2629 C CA . LEU A 1 346 ? 24.928 -9.312 17.068 1.00 98.62 346 LEU A CA 1
ATOM 2630 C C . LEU A 1 346 ? 23.491 -9.854 17.067 1.00 98.62 346 LEU A C 1
ATOM 2632 O O . LEU A 1 346 ? 22.917 -10.025 18.143 1.00 98.62 346 LEU A O 1
ATOM 2636 N N . LYS A 1 347 ? 22.922 -10.138 15.890 1.00 98.50 347 LYS A N 1
ATOM 2637 C CA . LYS A 1 347 ? 21.626 -10.813 15.743 1.00 98.50 347 LYS A CA 1
ATOM 2638 C C . LYS A 1 347 ? 21.710 -12.245 16.282 1.00 98.50 347 LYS A C 1
ATOM 2640 O O . LYS A 1 347 ? 20.936 -12.603 17.166 1.00 98.50 347 LYS A O 1
ATOM 2645 N N . ALA A 1 348 ? 22.726 -13.009 15.875 1.00 98.44 348 ALA A N 1
ATOM 2646 C CA . ALA A 1 348 ? 22.994 -14.356 16.378 1.00 98.44 348 ALA A CA 1
ATOM 2647 C C . ALA A 1 348 ? 23.172 -14.385 17.906 1.00 98.44 348 ALA A C 1
ATOM 2649 O O . ALA A 1 348 ? 22.567 -15.214 18.579 1.00 98.44 348 ALA A O 1
ATOM 2650 N N . TRP A 1 349 ? 23.914 -13.434 18.486 1.00 98.50 349 TRP A N 1
ATOM 2651 C CA . TRP A 1 349 ? 24.053 -13.315 19.944 1.00 98.50 349 TRP A CA 1
ATOM 2652 C C . TRP A 1 349 ? 22.709 -13.165 20.682 1.00 98.50 349 TRP A C 1
ATOM 2654 O O . TRP A 1 349 ? 22.559 -13.677 21.792 1.00 98.50 349 TRP A O 1
ATOM 2664 N N . ILE A 1 350 ? 21.716 -12.504 20.081 1.00 98.31 350 ILE A N 1
ATOM 2665 C CA . ILE A 1 350 ? 20.356 -12.418 20.632 1.00 98.31 350 ILE A CA 1
ATOM 2666 C C . ILE A 1 350 ? 19.574 -13.717 20.415 1.00 98.31 350 ILE A C 1
ATOM 2668 O O . ILE A 1 350 ? 18.976 -14.200 21.372 1.00 98.31 350 ILE A O 1
ATOM 2672 N N . VAL A 1 351 ? 19.596 -14.292 19.208 1.00 97.69 351 VAL A N 1
ATOM 2673 C CA . VAL A 1 351 ? 18.852 -15.523 18.874 1.00 97.69 351 VAL A CA 1
ATOM 2674 C C . VAL A 1 351 ? 19.324 -16.700 19.737 1.00 97.69 351 VAL A C 1
ATOM 2676 O O . VAL A 1 351 ? 18.541 -17.263 20.499 1.00 97.69 351 VAL A O 1
ATOM 2679 N N . PHE A 1 352 ? 20.625 -17.006 19.726 1.00 96.88 352 PHE A N 1
ATOM 2680 C CA . PHE A 1 352 ? 21.208 -18.079 20.544 1.00 96.88 352 PHE A CA 1
ATOM 2681 C C . PHE A 1 352 ? 21.221 -17.759 22.050 1.00 96.88 352 PHE A C 1
ATOM 2683 O O . PHE A 1 352 ? 21.392 -18.658 22.869 1.00 96.88 352 PHE A O 1
ATOM 2690 N N . GLY A 1 353 ? 21.040 -16.490 22.431 1.00 96.94 353 GLY A N 1
ATOM 2691 C CA . GLY A 1 353 ? 20.955 -16.054 23.826 1.00 96.94 353 GLY A CA 1
ATOM 2692 C C . GLY A 1 353 ? 19.542 -15.972 24.405 1.00 96.94 353 GLY A C 1
ATOM 2693 O O . GLY A 1 353 ? 19.399 -15.763 25.609 1.00 96.94 353 GLY A O 1
ATOM 2694 N N . ALA A 1 354 ? 18.492 -16.142 23.595 1.00 96.06 354 ALA A N 1
ATOM 2695 C CA . ALA A 1 354 ? 17.105 -15.994 24.043 1.00 96.06 354 ALA A CA 1
ATOM 2696 C C . ALA A 1 354 ? 16.709 -17.031 25.117 1.00 96.06 354 ALA A C 1
ATOM 2698 O O . ALA A 1 354 ? 15.992 -16.703 26.071 1.00 96.06 354 ALA A O 1
ATOM 2699 N N . SER A 1 355 ? 17.240 -18.252 25.005 1.00 94.31 355 SER A N 1
ATOM 2700 C CA . SER A 1 355 ? 17.052 -19.370 25.943 1.00 94.31 355 SER A CA 1
ATOM 2701 C C . SER A 1 355 ? 17.875 -19.265 27.233 1.00 94.31 355 SER A C 1
ATOM 2703 O O . SER A 1 355 ? 17.705 -20.086 28.126 1.00 94.31 355 SER A O 1
ATOM 2705 N N . VAL A 1 356 ? 18.766 -18.277 27.353 1.00 96.19 356 VAL A N 1
ATOM 2706 C CA . VAL A 1 356 ? 19.675 -18.143 28.499 1.00 96.19 356 VAL A CA 1
ATOM 2707 C C . VAL A 1 356 ? 19.064 -17.236 29.563 1.00 96.19 356 VAL A C 1
ATOM 2709 O O . VAL A 1 356 ? 18.568 -16.151 29.252 1.00 96.19 356 VAL A O 1
ATOM 2712 N N . ASP A 1 357 ? 19.083 -17.654 30.827 1.00 95.12 357 ASP A N 1
ATOM 2713 C CA . ASP A 1 357 ? 18.350 -16.960 31.894 1.00 95.12 357 ASP A CA 1
ATOM 2714 C C . ASP A 1 357 ? 19.125 -15.812 32.540 1.00 95.12 357 ASP A C 1
ATOM 2716 O O . ASP A 1 357 ? 18.534 -14.775 32.848 1.00 95.12 357 ASP A O 1
ATOM 2720 N N . THR A 1 358 ? 20.444 -15.944 32.707 1.00 96.56 358 THR A N 1
ATOM 2721 C CA . THR A 1 358 ? 21.255 -14.903 33.351 1.00 96.56 358 THR A CA 1
ATOM 2722 C C . THR A 1 358 ? 21.931 -13.981 32.339 1.00 96.56 358 THR A C 1
ATOM 2724 O O . THR A 1 358 ? 22.235 -14.352 31.202 1.00 96.56 358 THR A O 1
ATOM 2727 N N . LYS A 1 359 ? 22.193 -12.744 32.775 1.00 96.94 359 LYS A N 1
ATOM 2728 C CA . LYS A 1 359 ? 22.985 -11.778 32.009 1.00 96.94 359 LYS A CA 1
ATOM 2729 C C . LYS A 1 359 ? 24.402 -12.290 31.736 1.00 96.94 359 LYS A C 1
ATOM 2731 O O . LYS A 1 359 ? 24.929 -12.086 30.643 1.00 96.94 359 LYS A O 1
ATOM 2736 N N . ASP A 1 360 ? 25.018 -12.895 32.745 1.00 96.50 360 ASP A N 1
ATOM 2737 C CA . ASP A 1 360 ? 26.425 -13.273 32.693 1.00 96.50 360 ASP A CA 1
ATOM 2738 C C . ASP A 1 360 ? 26.615 -14.447 31.733 1.00 96.50 360 ASP A C 1
ATOM 2740 O O . ASP A 1 360 ? 27.490 -14.384 30.875 1.00 96.50 360 ASP A O 1
ATOM 2744 N N . ASP A 1 361 ? 25.718 -15.433 31.742 1.00 97.19 361 ASP A N 1
ATOM 2745 C CA . ASP A 1 361 ? 25.707 -16.507 30.746 1.00 97.19 361 ASP A CA 1
ATOM 2746 C C . ASP A 1 361 ? 25.483 -15.958 29.325 1.00 97.19 361 ASP A C 1
ATOM 2748 O O . ASP A 1 361 ? 26.170 -16.349 28.376 1.00 97.19 361 ASP A O 1
ATOM 2752 N N . HIS A 1 362 ? 24.579 -14.982 29.157 1.00 97.38 362 HIS A N 1
ATOM 2753 C CA . HIS A 1 362 ? 24.353 -14.344 27.855 1.00 97.38 362 HIS A CA 1
ATOM 2754 C C . HIS A 1 362 ? 25.609 -13.612 27.351 1.00 97.38 362 HIS A C 1
ATOM 2756 O O . HIS A 1 362 ? 25.938 -13.687 26.167 1.00 97.38 362 HIS A O 1
ATOM 2762 N N . LEU A 1 363 ? 26.364 -12.946 28.227 1.00 96.06 363 LEU A N 1
ATOM 2763 C CA . LEU A 1 363 ? 27.589 -12.227 27.856 1.00 96.06 363 LEU A CA 1
ATOM 2764 C C . LEU A 1 363 ? 28.839 -13.111 27.736 1.00 96.06 363 LEU A C 1
ATOM 2766 O O . LEU A 1 363 ? 29.715 -12.781 26.930 1.00 96.06 363 LEU A O 1
ATOM 2770 N N . HIS A 1 364 ? 28.934 -14.190 28.516 1.00 95.31 364 HIS A N 1
ATOM 2771 C CA . HIS A 1 364 ? 30.163 -14.966 28.716 1.00 95.31 364 HIS A CA 1
ATOM 2772 C C . HIS A 1 364 ? 30.096 -16.419 28.228 1.00 95.31 364 HIS A C 1
ATOM 2774 O O . HIS A 1 364 ? 31.152 -16.957 27.909 1.00 95.31 364 HIS A O 1
ATOM 2780 N N . LEU A 1 365 ? 28.915 -17.035 28.085 1.00 96.56 365 LEU A N 1
ATOM 2781 C CA . LEU A 1 365 ? 28.764 -18.354 27.445 1.00 96.56 365 LEU A CA 1
ATOM 2782 C C . LEU A 1 365 ? 28.363 -18.229 25.971 1.00 96.56 365 LEU A C 1
ATOM 2784 O O . LEU A 1 365 ? 28.982 -18.846 25.107 1.00 96.56 365 LEU A O 1
ATOM 2788 N N . VAL A 1 366 ? 27.368 -17.393 25.653 1.00 97.69 366 VAL A N 1
ATOM 2789 C CA . VAL A 1 366 ? 26.873 -17.264 24.268 1.00 97.69 366 VAL A CA 1
ATOM 2790 C C . VAL A 1 366 ? 27.898 -16.559 23.379 1.00 97.69 366 VAL A C 1
ATOM 2792 O O . VAL A 1 366 ? 28.179 -17.012 22.272 1.00 97.69 366 VAL A O 1
ATOM 2795 N N . TRP A 1 367 ? 28.498 -15.460 23.848 1.00 97.88 367 TRP A N 1
ATOM 2796 C CA . TRP A 1 367 ? 29.381 -14.652 23.000 1.00 97.88 367 TRP A CA 1
ATOM 2797 C C . TRP A 1 367 ? 30.634 -15.386 22.481 1.00 97.88 367 TRP A C 1
ATOM 2799 O O . TRP A 1 367 ? 30.916 -15.252 21.288 1.00 97.88 367 TRP A O 1
ATOM 2809 N N . PRO A 1 368 ? 31.386 -16.172 23.283 1.00 98.00 368 PRO A N 1
ATOM 2810 C CA . PRO A 1 368 ? 32.504 -16.957 22.756 1.00 98.00 368 PRO A CA 1
ATOM 2811 C C . PRO A 1 368 ? 32.092 -17.943 21.658 1.00 98.00 368 PRO A C 1
ATOM 2813 O O . PRO A 1 368 ? 32.834 -18.095 20.689 1.00 98.00 368 PRO A O 1
ATOM 2816 N N . ASN A 1 369 ? 30.898 -18.540 21.755 1.00 97.56 369 ASN A N 1
ATOM 2817 C CA . ASN A 1 369 ? 30.368 -19.423 20.716 1.00 97.56 369 ASN A CA 1
ATOM 2818 C C . ASN A 1 369 ? 30.095 -18.654 19.415 1.00 97.56 369 ASN A C 1
ATOM 2820 O O . ASN A 1 369 ? 30.534 -19.098 18.360 1.00 97.56 369 ASN A O 1
ATOM 2824 N N . ILE A 1 370 ? 29.498 -17.457 19.479 1.00 98.19 370 ILE A N 1
ATOM 2825 C CA . ILE A 1 370 ? 29.322 -16.596 18.292 1.00 98.19 370 ILE A CA 1
ATOM 2826 C C . ILE A 1 370 ? 30.670 -16.208 17.666 1.00 98.19 370 ILE A C 1
ATOM 2828 O O . ILE A 1 370 ? 30.812 -16.218 16.447 1.00 98.19 370 ILE A O 1
ATOM 2832 N N . VAL A 1 371 ? 31.686 -15.891 18.476 1.00 98.00 371 VAL A N 1
ATOM 2833 C CA . VAL A 1 371 ? 33.038 -15.578 17.971 1.00 98.00 371 VAL A CA 1
ATOM 2834 C C . VAL A 1 371 ? 33.707 -16.800 17.335 1.00 98.00 371 VAL A C 1
ATOM 2836 O O . VAL A 1 371 ? 34.456 -16.638 16.374 1.00 98.00 371 VAL A O 1
ATOM 2839 N N . LYS A 1 372 ? 33.446 -18.011 17.841 1.00 97.88 372 LYS A N 1
ATOM 2840 C CA . LYS A 1 372 ? 33.900 -19.256 17.214 1.00 97.88 372 LYS A CA 1
ATOM 2841 C C . LYS A 1 372 ? 33.198 -19.471 15.867 1.00 97.88 372 LYS A C 1
ATOM 2843 O O . LYS A 1 372 ? 33.882 -19.569 14.855 1.00 97.88 372 LYS A O 1
ATOM 2848 N N . MET A 1 373 ? 31.865 -19.415 15.843 1.00 97.69 373 MET A N 1
ATOM 2849 C CA . MET A 1 373 ? 31.058 -19.555 14.623 1.00 97.69 373 MET A CA 1
ATOM 2850 C C . MET A 1 373 ? 31.456 -18.533 13.549 1.00 97.69 373 MET A C 1
ATOM 2852 O O . MET A 1 373 ? 31.578 -18.900 12.390 1.00 97.69 373 MET A O 1
ATOM 2856 N N . ALA A 1 374 ? 31.747 -17.278 13.918 1.00 97.50 374 ALA A N 1
ATOM 2857 C CA . ALA A 1 374 ? 32.210 -16.252 12.974 1.00 97.50 374 ALA A CA 1
ATOM 2858 C C . ALA A 1 374 ? 33.542 -16.598 12.286 1.00 97.50 374 ALA A C 1
ATOM 2860 O O . ALA A 1 374 ? 33.763 -16.197 11.148 1.00 97.50 374 ALA A O 1
ATOM 2861 N N . LYS A 1 375 ? 34.446 -17.310 12.972 1.00 97.12 375 LYS A N 1
ATOM 2862 C CA . LYS A 1 375 ? 35.734 -17.751 12.406 1.00 97.12 375 LYS A CA 1
ATOM 2863 C C . LYS A 1 375 ? 35.597 -18.979 11.511 1.00 97.12 375 LYS A C 1
ATOM 2865 O O . LYS A 1 375 ? 36.442 -19.193 10.652 1.00 97.12 375 LYS A O 1
ATOM 2870 N N . GLU A 1 376 ? 34.565 -19.777 11.751 1.00 97.19 376 GLU A N 1
ATOM 2871 C CA . GLU A 1 376 ? 34.240 -21.007 11.022 1.00 97.19 376 GLU A CA 1
ATOM 2872 C C . GLU A 1 376 ? 33.209 -20.747 9.897 1.00 97.19 376 GLU A C 1
ATOM 2874 O O . GLU A 1 376 ? 32.721 -21.694 9.294 1.00 97.19 376 GLU A O 1
ATOM 2879 N N . ASP A 1 377 ? 32.851 -19.472 9.656 1.00 94.38 377 ASP A N 1
ATOM 2880 C CA . ASP A 1 377 ? 31.728 -18.975 8.826 1.00 94.38 377 ASP A CA 1
ATOM 2881 C C . ASP A 1 377 ? 30.374 -19.680 9.075 1.00 94.38 377 ASP A C 1
ATOM 2883 O O . ASP A 1 377 ? 29.455 -19.650 8.265 1.00 94.38 377 ASP A O 1
ATOM 2887 N N . GLY A 1 378 ? 30.224 -20.286 10.256 1.00 97.12 378 GLY A N 1
ATOM 2888 C CA . GLY A 1 378 ? 29.052 -21.048 10.683 1.00 97.12 378 GLY A CA 1
ATOM 2889 C C . GLY A 1 378 ? 27.963 -20.209 11.355 1.00 97.12 378 GLY A C 1
ATOM 2890 O O . GLY A 1 378 ? 27.128 -20.761 12.069 1.00 97.12 378 GLY A O 1
ATOM 2891 N N . ILE A 1 379 ? 27.980 -18.880 11.208 1.00 97.81 379 ILE A N 1
ATOM 2892 C CA . ILE A 1 379 ? 26.840 -18.047 11.622 1.00 97.81 379 ILE A CA 1
ATOM 2893 C C . ILE A 1 379 ? 25.767 -18.150 10.530 1.00 97.81 379 ILE A C 1
ATOM 2895 O O . ILE A 1 379 ? 26.114 -17.987 9.365 1.00 97.81 379 ILE A O 1
ATOM 2899 N N . PRO A 1 380 ? 24.479 -18.335 10.863 1.00 97.75 380 PRO A N 1
ATOM 2900 C CA . PRO A 1 380 ? 23.384 -18.216 9.898 1.00 97.75 380 PRO A CA 1
ATOM 2901 C C . PRO A 1 380 ? 23.417 -16.921 9.067 1.00 97.75 380 PRO A C 1
ATOM 2903 O O . PRO A 1 380 ? 24.062 -15.927 9.440 1.00 97.75 380 PRO A O 1
ATOM 2906 N N . ASP A 1 381 ? 22.743 -16.905 7.918 1.00 96.56 381 ASP A N 1
ATOM 2907 C CA . ASP A 1 381 ? 22.614 -15.679 7.127 1.00 96.56 381 ASP A CA 1
ATOM 2908 C C . ASP A 1 381 ? 21.723 -14.631 7.831 1.00 96.56 381 ASP A C 1
ATOM 2910 O O . ASP A 1 381 ? 21.138 -14.873 8.889 1.00 96.56 381 ASP A O 1
ATOM 2914 N N . GLU A 1 382 ? 21.681 -13.405 7.304 1.00 96.25 382 GLU A N 1
ATOM 2915 C CA . GLU A 1 382 ? 20.958 -12.322 7.978 1.00 96.25 382 GLU A CA 1
ATOM 2916 C C . GLU A 1 382 ? 19.427 -12.518 7.967 1.00 96.25 382 GLU A C 1
ATOM 2918 O O . GLU A 1 382 ? 18.782 -12.134 8.943 1.00 96.25 382 GLU A O 1
ATOM 2923 N N . ASN A 1 383 ? 18.870 -13.186 6.950 1.00 91.19 383 ASN A N 1
ATOM 2924 C CA . ASN A 1 383 ? 17.439 -13.475 6.836 1.00 91.19 383 ASN A CA 1
ATOM 2925 C C . ASN A 1 383 ? 17.025 -14.611 7.781 1.00 91.19 383 ASN A C 1
ATOM 2927 O O . ASN A 1 383 ? 15.994 -14.501 8.441 1.00 91.19 383 ASN A O 1
ATOM 2931 N N . GLU A 1 384 ? 17.831 -15.672 7.906 1.00 94.19 384 GLU A N 1
ATOM 2932 C CA . GLU A 1 384 ? 17.572 -16.750 8.874 1.00 94.19 384 GLU A CA 1
ATOM 2933 C C . GLU A 1 384 ? 17.578 -16.210 10.318 1.00 94.19 384 GLU A C 1
ATOM 2935 O O . GLU A 1 384 ? 16.742 -16.586 11.145 1.00 94.19 384 GLU A O 1
ATOM 2940 N N . LEU A 1 385 ? 18.476 -15.267 10.625 1.00 97.69 385 LEU A N 1
ATOM 2941 C CA . LEU A 1 385 ? 18.513 -14.596 11.928 1.00 97.69 385 LEU A CA 1
ATOM 2942 C C . LEU A 1 385 ? 17.324 -13.653 12.157 1.00 97.69 385 LEU A C 1
ATOM 2944 O O . LEU A 1 385 ? 16.859 -13.555 13.292 1.00 97.69 385 LEU A O 1
ATOM 2948 N N . ASP A 1 386 ? 16.837 -12.974 11.116 1.00 94.56 386 ASP A N 1
ATOM 2949 C CA . ASP A 1 386 ? 15.627 -12.144 11.185 1.00 94.56 386 ASP A CA 1
ATOM 2950 C C . ASP A 1 386 ? 14.357 -12.994 11.343 1.00 94.56 386 ASP A C 1
ATOM 2952 O O . ASP A 1 386 ? 13.501 -12.649 12.154 1.00 94.56 386 ASP A O 1
ATOM 2956 N N . PHE A 1 387 ? 14.269 -14.155 10.686 1.00 92.00 387 PHE A N 1
ATOM 2957 C CA . PHE A 1 387 ? 13.179 -15.120 10.881 1.00 92.00 387 PHE A CA 1
ATOM 2958 C C . PHE A 1 387 ? 13.138 -15.680 12.314 1.00 92.00 387 PHE A C 1
ATOM 2960 O O . PHE A 1 387 ? 12.067 -15.880 12.882 1.00 92.00 387 PHE A O 1
ATOM 2967 N N . ASN A 1 388 ? 14.303 -15.891 12.933 1.00 95.44 388 ASN A N 1
ATOM 2968 C CA . ASN A 1 388 ? 14.424 -16.411 14.299 1.00 95.44 388 ASN A CA 1
ATOM 2969 C C . ASN A 1 388 ? 14.465 -15.317 15.393 1.00 95.44 388 ASN A C 1
ATOM 2971 O O . ASN A 1 388 ? 14.819 -15.604 16.543 1.00 95.44 388 ASN A O 1
ATOM 2975 N N . MET A 1 389 ? 14.126 -14.058 15.080 1.00 96.38 389 MET A N 1
ATOM 2976 C CA . MET A 1 389 ? 14.165 -12.970 16.065 1.00 96.38 389 MET A CA 1
ATOM 2977 C C . MET A 1 389 ? 13.181 -13.206 17.236 1.00 96.38 389 MET A C 1
ATOM 2979 O O . MET A 1 389 ? 12.051 -13.652 17.033 1.00 96.38 389 MET A O 1
ATOM 2983 N N . PRO A 1 390 ? 13.545 -12.886 18.494 1.00 94.38 390 PRO A N 1
ATOM 2984 C CA . PRO A 1 390 ? 12.658 -13.124 19.628 1.00 94.38 390 PRO A CA 1
ATOM 2985 C C . PRO A 1 390 ? 11.511 -12.104 19.667 1.00 94.38 390 PRO A C 1
ATOM 2987 O O . PRO A 1 390 ? 11.712 -10.946 20.038 1.00 94.38 390 PRO A O 1
ATOM 2990 N N . GLU A 1 391 ? 10.295 -12.549 19.345 1.00 93.12 391 GLU A N 1
ATOM 2991 C CA . GLU A 1 391 ? 9.061 -11.743 19.426 1.00 93.12 391 GLU A CA 1
ATOM 2992 C C . GLU A 1 391 ? 8.447 -11.685 20.838 1.00 93.12 391 GLU A C 1
ATOM 2994 O O . GLU A 1 391 ? 7.729 -10.747 21.191 1.00 93.12 391 GLU A O 1
ATOM 2999 N N . SER A 1 392 ? 8.719 -12.696 21.670 1.00 93.75 392 SER A N 1
ATOM 3000 C CA . SER A 1 392 ? 8.182 -12.835 23.027 1.00 93.75 392 SER A CA 1
ATOM 3001 C C . SER A 1 392 ? 9.178 -13.549 23.933 1.00 93.75 392 SER A C 1
ATOM 3003 O O . SER A 1 392 ? 9.478 -14.719 23.710 1.00 93.75 392 SER A O 1
ATOM 3005 N N . TRP A 1 393 ? 9.645 -12.896 25.003 1.00 92.56 393 TRP A N 1
ATOM 3006 C CA . TRP A 1 393 ? 10.517 -13.550 25.991 1.00 92.56 393 TRP A CA 1
ATOM 3007 C C . TRP A 1 393 ? 9.836 -14.755 26.663 1.00 92.56 393 TRP A C 1
ATOM 3009 O O . TRP A 1 393 ? 10.490 -15.764 26.904 1.00 92.56 393 TRP A O 1
ATOM 3019 N N . GLN A 1 394 ? 8.509 -14.712 26.846 1.00 86.75 394 GLN A N 1
ATOM 3020 C CA . GLN A 1 394 ? 7.742 -15.814 27.443 1.00 86.75 394 GLN A CA 1
ATOM 3021 C C . GLN A 1 394 ? 7.753 -17.096 26.589 1.00 86.75 394 GLN A C 1
ATOM 3023 O O . GLN A 1 394 ? 7.664 -18.196 27.132 1.00 86.75 394 GLN A O 1
ATOM 3028 N N . ALA A 1 395 ? 7.866 -16.974 25.261 1.00 83.19 395 ALA A N 1
ATOM 3029 C CA . ALA A 1 395 ? 7.928 -18.134 24.366 1.00 83.19 395 ALA A CA 1
ATOM 3030 C C . ALA A 1 395 ? 9.235 -18.932 24.543 1.00 83.19 395 ALA A C 1
ATOM 3032 O O . ALA A 1 395 ? 9.240 -20.151 24.392 1.00 83.19 395 ALA A O 1
ATOM 3033 N N . TRP A 1 396 ? 10.319 -18.249 24.926 1.00 79.94 396 TRP A N 1
ATOM 3034 C CA . TRP A 1 396 ? 11.640 -18.839 25.173 1.00 79.94 396 TRP A CA 1
ATOM 3035 C C . TRP A 1 396 ? 11.857 -19.270 26.634 1.00 79.94 396 TRP A C 1
ATOM 3037 O O . TRP A 1 396 ? 12.754 -20.059 26.906 1.00 79.94 396 TRP A O 1
ATOM 3047 N N . GLU A 1 397 ? 11.021 -18.797 27.565 1.00 74.88 397 GLU A N 1
ATOM 3048 C CA . GLU A 1 397 ? 11.012 -19.187 28.989 1.00 74.88 397 GLU A CA 1
ATOM 3049 C C . GLU A 1 397 ? 10.240 -20.501 29.255 1.00 74.88 397 GLU A C 1
ATOM 3051 O O . GLU A 1 397 ? 10.240 -21.015 30.374 1.00 74.88 397 GLU A O 1
ATOM 3056 N N . SER A 1 398 ? 9.570 -21.068 28.245 1.00 49.19 398 SER A N 1
ATOM 3057 C CA . SER A 1 398 ? 8.869 -22.351 28.383 1.00 49.19 398 SER A CA 1
ATOM 3058 C C . SER A 1 398 ? 9.870 -23.516 28.409 1.00 49.19 398 SER A C 1
ATOM 3060 O O . SER A 1 398 ? 10.660 -23.650 27.472 1.00 49.19 398 SER A O 1
ATOM 3062 N N . PRO A 1 399 ? 9.846 -24.398 29.430 1.00 46.56 399 PRO A N 1
ATOM 3063 C CA . PRO A 1 399 ? 10.856 -25.436 29.585 1.00 46.56 399 PRO A CA 1
ATOM 3064 C C . PRO A 1 399 ? 10.717 -26.511 28.502 1.00 46.56 399 PRO A C 1
ATOM 3066 O O . PRO A 1 399 ? 9.988 -27.494 28.666 1.00 46.56 399 PRO A O 1
ATOM 3069 N N . ARG A 1 400 ? 11.498 -26.375 27.424 1.00 43.97 400 ARG A N 1
ATOM 3070 C CA . ARG A 1 400 ? 11.872 -27.505 26.568 1.00 43.97 400 ARG A CA 1
ATOM 3071 C C . ARG A 1 400 ? 12.734 -28.458 27.397 1.00 43.97 400 ARG A C 1
ATOM 3073 O O . ARG A 1 400 ? 13.959 -28.415 27.336 1.00 43.97 400 ARG A O 1
ATOM 3080 N N . ARG A 1 401 ? 12.089 -29.334 28.176 1.00 35.88 401 ARG A N 1
ATOM 3081 C CA . ARG A 1 401 ? 12.722 -30.583 28.607 1.00 35.88 401 ARG A CA 1
ATOM 3082 C C . ARG A 1 401 ? 13.044 -31.369 27.345 1.00 35.88 401 ARG A C 1
ATOM 3084 O O . ARG A 1 401 ? 12.167 -32.019 26.781 1.00 35.88 401 ARG A O 1
ATOM 3091 N N . VAL A 1 402 ? 14.297 -31.277 26.915 1.00 38.66 402 VAL A N 1
ATOM 3092 C CA . VAL A 1 402 ? 14.889 -32.255 26.010 1.00 38.66 402 VAL A CA 1
ATOM 3093 C C . VAL A 1 402 ? 14.667 -33.626 26.645 1.00 38.66 402 VAL A C 1
ATOM 3095 O O . VAL A 1 402 ? 14.922 -33.819 27.836 1.00 38.66 402 VAL A O 1
ATOM 3098 N N . GLN A 1 403 ? 14.107 -34.550 25.869 1.00 34.41 403 GLN A N 1
ATOM 3099 C CA . GLN A 1 403 ? 14.100 -35.955 26.239 1.00 34.41 403 GLN A CA 1
ATOM 3100 C C . GLN A 1 403 ? 15.517 -36.483 26.029 1.00 34.41 403 GLN A C 1
ATOM 3102 O O . GLN A 1 403 ? 15.835 -36.970 24.947 1.00 34.41 403 GLN A O 1
ATOM 3107 N N . ASP A 1 404 ? 16.353 -36.399 27.062 1.00 36.34 404 ASP A N 1
ATOM 3108 C CA . ASP A 1 404 ? 17.502 -37.291 27.146 1.00 36.34 404 ASP A CA 1
ATOM 3109 C C . ASP A 1 404 ? 16.949 -38.713 27.293 1.00 36.34 404 ASP A C 1
ATOM 3111 O O . ASP A 1 404 ? 16.417 -39.103 28.338 1.00 36.34 404 ASP A O 1
ATOM 3115 N N . GLN A 1 405 ? 16.994 -39.466 26.193 1.00 37.22 405 GLN A N 1
ATOM 3116 C CA . GLN A 1 405 ? 16.790 -40.905 26.220 1.00 37.22 405 GLN A CA 1
ATOM 3117 C C . GLN A 1 405 ? 18.027 -41.536 26.848 1.00 37.22 405 GLN A C 1
ATOM 3119 O O . GLN A 1 405 ? 19.003 -41.798 26.148 1.00 37.22 405 GLN A O 1
ATOM 3124 N N . ASP A 1 406 ? 17.964 -41.813 28.148 1.00 32.75 406 ASP A N 1
ATOM 3125 C CA . ASP A 1 406 ? 18.918 -42.717 28.779 1.00 32.75 406 ASP A CA 1
ATOM 3126 C C . ASP A 1 406 ? 18.239 -44.044 29.130 1.00 32.75 406 ASP A C 1
ATOM 3128 O O . ASP A 1 406 ? 17.144 -44.103 29.700 1.00 32.75 406 ASP A O 1
ATOM 3132 N N . VAL A 1 407 ? 18.871 -45.132 28.701 1.00 40.25 407 VAL A N 1
ATOM 3133 C CA . VAL A 1 407 ? 18.313 -46.484 28.743 1.00 40.25 407 VAL A CA 1
ATOM 3134 C C . VAL A 1 407 ? 18.810 -47.175 30.006 1.00 40.25 407 VAL A C 1
ATOM 3136 O O . VAL A 1 407 ? 19.954 -47.613 30.035 1.00 40.25 407 VAL A O 1
ATOM 3139 N N . THR A 1 408 ? 17.955 -47.313 31.030 1.00 34.28 408 THR A N 1
ATOM 3140 C CA . THR A 1 408 ? 17.864 -48.446 31.996 1.00 34.28 408 THR A CA 1
ATOM 3141 C C . THR A 1 408 ? 17.054 -48.071 33.251 1.00 34.28 408 THR A C 1
ATOM 3143 O O . THR A 1 408 ? 16.980 -46.908 33.627 1.00 34.28 408 THR A O 1
ATOM 3146 N N . GLY A 1 409 ? 16.489 -49.069 33.952 1.00 30.55 409 GLY A N 1
ATOM 3147 C CA . GLY A 1 409 ? 16.109 -48.929 35.373 1.00 30.55 409 GLY A CA 1
ATOM 3148 C C . GLY A 1 409 ? 14.632 -49.170 35.712 1.00 30.55 409 GLY A C 1
ATOM 3149 O O . GLY A 1 409 ? 13.793 -48.284 35.608 1.00 30.55 409 GLY A O 1
ATOM 3150 N N . GLN A 1 410 ? 14.320 -50.383 36.170 1.00 32.28 410 GLN A N 1
ATOM 3151 C CA . GLN A 1 410 ? 12.984 -50.825 36.593 1.00 32.28 410 GLN A CA 1
ATOM 3152 C C . GLN A 1 410 ? 12.453 -50.184 37.897 1.00 32.28 410 GLN A C 1
ATOM 3154 O O . GLN A 1 410 ? 13.211 -49.902 38.816 1.00 32.28 410 GLN A O 1
ATOM 3159 N N . LEU A 1 411 ? 11.114 -50.176 38.004 1.00 34.03 411 LEU A N 1
ATOM 3160 C CA . LEU A 1 411 ? 10.298 -50.420 39.213 1.00 34.03 411 LEU A CA 1
ATOM 3161 C C . LEU A 1 411 ? 10.551 -49.593 40.494 1.00 34.03 411 LEU A C 1
ATOM 3163 O O . LEU A 1 411 ? 11.434 -49.906 41.284 1.00 34.03 411 LEU A O 1
ATOM 3167 N N . GLN A 1 412 ? 9.545 -48.790 40.865 1.00 29.31 412 GLN A N 1
ATOM 3168 C CA . GLN A 1 412 ? 8.799 -49.043 42.111 1.00 29.31 412 GLN A CA 1
ATOM 3169 C C . GLN A 1 412 ? 7.372 -48.465 42.069 1.00 29.31 412 GLN A C 1
ATOM 3171 O O . GLN A 1 412 ? 7.090 -47.499 41.364 1.00 29.31 412 GLN A O 1
ATOM 3176 N N . GLN A 1 413 ? 6.453 -49.109 42.791 1.00 34.78 413 GLN A N 1
ATOM 3177 C CA . GLN A 1 413 ? 5.031 -48.756 42.868 1.00 34.78 413 GLN A CA 1
ATOM 3178 C C . GLN A 1 413 ? 4.739 -47.879 44.097 1.00 34.78 413 GLN A C 1
ATOM 3180 O O . GLN A 1 413 ? 5.359 -48.068 45.139 1.00 34.78 413 GLN A O 1
ATOM 3185 N N . GLY A 1 414 ? 3.688 -47.051 44.022 1.00 31.36 414 GLY A N 1
ATOM 3186 C CA . GLY A 1 414 ? 2.867 -46.732 45.201 1.00 31.36 414 GLY A CA 1
ATOM 3187 C C . GLY A 1 414 ? 2.785 -45.268 45.645 1.00 31.36 414 GLY A C 1
ATOM 3188 O O . GLY A 1 414 ? 3.469 -44.869 46.578 1.00 31.36 414 GLY A O 1
ATOM 3189 N N . ALA A 1 415 ? 1.834 -44.516 45.079 1.00 29.11 415 ALA A N 1
ATOM 3190 C CA . ALA A 1 415 ? 1.044 -43.496 45.787 1.00 29.11 415 ALA A CA 1
ATOM 3191 C C . ALA A 1 415 ? -0.156 -43.067 44.913 1.00 29.11 415 ALA A C 1
ATOM 3193 O O . ALA A 1 415 ? 0.003 -42.948 43.695 1.00 29.11 415 ALA A O 1
ATOM 3194 N N . PRO A 1 416 ? -1.350 -42.800 45.479 1.00 34.38 416 PRO A N 1
ATOM 3195 C CA . PRO A 1 416 ? -2.480 -42.285 44.714 1.00 34.38 416 PRO A CA 1
ATOM 3196 C C . PRO A 1 416 ? -2.270 -40.797 44.406 1.00 34.38 416 PRO A C 1
ATOM 3198 O O . PRO A 1 416 ? -2.699 -39.917 45.153 1.00 34.38 416 PRO A O 1
ATOM 3201 N N . VAL A 1 417 ? -1.609 -40.503 43.284 1.00 34.22 417 VAL A N 1
ATOM 3202 C CA . VAL A 1 417 ? -1.549 -39.140 42.743 1.00 34.22 417 VAL A CA 1
ATOM 3203 C C . VAL A 1 417 ? -2.967 -38.743 42.338 1.00 34.22 417 VAL A C 1
ATOM 3205 O O . VAL A 1 417 ? -3.507 -39.244 41.351 1.00 34.22 417 VAL A O 1
ATOM 3208 N N . GLY A 1 418 ? -3.591 -37.866 43.130 1.00 35.88 418 GLY A N 1
ATOM 3209 C CA . GLY A 1 418 ? -4.924 -37.342 42.838 1.00 35.88 418 GLY A CA 1
ATOM 3210 C C . GLY A 1 418 ? -4.970 -36.776 41.420 1.00 35.88 418 GLY A C 1
ATOM 3211 O O . GLY A 1 418 ? -4.009 -36.130 41.001 1.00 35.88 418 GLY A O 1
ATOM 3212 N N . ARG A 1 419 ? -6.062 -37.049 40.685 1.00 34.84 419 ARG A N 1
ATOM 3213 C CA . ARG A 1 419 ? -6.238 -36.678 39.270 1.00 34.84 419 ARG A CA 1
ATOM 3214 C C . ARG A 1 419 ? -5.824 -35.221 39.038 1.00 34.84 419 ARG A C 1
ATOM 3216 O O . ARG A 1 419 ? -6.626 -34.308 39.238 1.00 34.84 419 ARG A O 1
ATOM 3223 N N . ARG A 1 420 ? -4.588 -35.007 38.569 1.00 37.19 420 ARG A N 1
ATOM 3224 C CA . ARG A 1 420 ? -4.192 -33.751 37.934 1.00 37.19 420 ARG A CA 1
ATOM 3225 C C . ARG A 1 420 ? -5.115 -33.621 36.736 1.00 37.19 420 ARG A C 1
ATOM 3227 O O . ARG A 1 420 ? -4.994 -34.403 35.795 1.00 37.19 420 ARG A O 1
ATOM 3234 N N . ARG A 1 421 ? -6.066 -32.684 36.807 1.00 40.69 421 ARG A N 1
ATOM 3235 C CA . ARG A 1 421 ? -6.823 -32.260 35.629 1.00 40.69 421 ARG A CA 1
ATOM 3236 C C . ARG A 1 421 ? -5.786 -31.964 34.552 1.00 40.69 421 ARG A C 1
ATOM 3238 O O . ARG A 1 421 ? -4.861 -31.191 34.808 1.00 40.69 421 ARG A O 1
ATOM 3245 N N . GLN A 1 422 ? -5.893 -32.630 33.406 1.00 51.47 422 GLN A N 1
ATOM 3246 C CA . GLN A 1 422 ? -5.143 -32.206 32.233 1.00 51.47 422 GLN A CA 1
ATOM 3247 C C . GLN A 1 422 ? -5.572 -30.762 31.990 1.00 51.47 422 GLN A C 1
ATOM 3249 O O . GLN A 1 422 ? -6.762 -30.485 31.854 1.00 51.47 422 GLN A O 1
ATOM 3254 N N . HIS A 1 423 ? -4.627 -29.833 32.111 1.00 62.41 423 HIS A N 1
ATOM 3255 C CA . HIS A 1 423 ? -4.927 -28.433 31.877 1.00 62.41 423 HIS A CA 1
ATOM 3256 C C . HIS A 1 423 ? -5.180 -28.285 30.383 1.00 62.41 423 HIS A C 1
ATOM 3258 O O . HIS A 1 423 ? -4.273 -28.554 29.596 1.00 62.41 423 HIS A O 1
ATOM 3264 N N . SER A 1 424 ? -6.407 -27.887 30.042 1.00 78.94 424 SER A N 1
ATOM 3265 C CA . SER A 1 424 ? -6.806 -27.500 28.691 1.00 78.94 424 SER A CA 1
ATOM 3266 C C . SER A 1 424 ? -5.722 -26.641 28.044 1.00 78.94 424 SER A C 1
ATOM 3268 O O . SER A 1 424 ? -5.231 -25.694 28.672 1.00 78.94 424 SER A O 1
ATOM 3270 N N . LEU A 1 425 ? -5.362 -26.948 26.795 1.00 80.38 425 LEU A N 1
ATOM 3271 C CA . LEU A 1 425 ? -4.361 -26.166 26.055 1.00 80.38 425 LEU A CA 1
ATOM 3272 C C . LEU A 1 425 ? -4.820 -24.718 25.843 1.00 80.38 425 LEU A C 1
ATOM 3274 O O . LEU A 1 425 ? -3.999 -23.803 25.782 1.00 80.38 425 LEU A O 1
ATOM 3278 N N . LEU A 1 426 ? -6.135 -24.504 25.769 1.00 75.12 426 LEU A N 1
ATOM 3279 C CA . LEU A 1 426 ? -6.750 -23.194 25.581 1.00 75.12 426 LEU A CA 1
ATOM 3280 C C . LEU A 1 426 ? -7.218 -22.562 26.905 1.00 75.12 426 LEU A C 1
ATOM 3282 O O . LEU A 1 426 ? -7.369 -21.340 26.970 1.00 75.12 426 LEU A O 1
ATOM 3286 N N . GLY A 1 427 ? -7.328 -23.342 27.983 1.00 83.31 427 GLY A N 1
ATOM 3287 C CA . GLY A 1 427 ? -7.930 -22.948 29.261 1.00 83.31 427 GLY A CA 1
ATOM 3288 C C . GLY A 1 427 ? -9.444 -23.175 29.266 1.00 83.31 427 GLY A C 1
ATOM 3289 O O . GLY A 1 427 ? -10.019 -23.453 28.224 1.00 83.31 427 GLY A O 1
ATOM 3290 N N . ASP A 1 428 ? -10.092 -23.046 30.429 1.00 80.44 428 ASP A N 1
ATOM 3291 C CA . ASP A 1 428 ? -11.529 -23.340 30.560 1.00 80.44 428 ASP A CA 1
ATOM 3292 C C . ASP A 1 428 ? -12.387 -22.561 29.526 1.00 80.44 428 ASP A C 1
ATOM 3294 O O . ASP A 1 428 ? -12.125 -21.371 29.291 1.00 80.44 428 ASP A O 1
ATOM 3298 N N . PRO A 1 429 ? -13.418 -23.189 28.920 1.00 73.50 429 PRO A N 1
ATOM 3299 C CA . PRO A 1 429 ? -14.289 -22.536 27.946 1.00 73.50 429 PRO A CA 1
ATOM 3300 C C . PRO A 1 429 ? -15.039 -21.348 28.557 1.00 73.50 429 PRO A C 1
ATOM 3302 O O . PRO A 1 429 ? -15.402 -21.344 29.736 1.00 73.50 429 PRO A O 1
ATOM 3305 N N . LEU A 1 430 ? -15.327 -20.340 27.729 1.00 62.47 430 LEU A N 1
ATOM 3306 C CA . LEU A 1 430 ? -16.172 -19.223 28.144 1.00 62.47 430 LEU A CA 1
ATOM 3307 C C . LEU A 1 430 ? -17.636 -19.681 28.290 1.00 62.47 430 LEU A C 1
ATOM 3309 O O . LEU A 1 430 ? -18.086 -20.546 27.532 1.00 62.47 430 LEU A O 1
ATOM 3313 N N . PRO A 1 431 ? -18.417 -19.088 29.217 1.00 58.59 431 PRO A N 1
ATOM 3314 C CA . PRO A 1 431 ? -19.844 -19.372 29.329 1.00 58.59 431 PRO A CA 1
ATOM 3315 C C . PRO A 1 431 ? -20.559 -19.147 27.990 1.00 58.59 431 PRO A C 1
ATOM 3317 O O . PRO A 1 431 ? -20.470 -18.063 27.421 1.00 58.59 431 PRO A O 1
ATOM 3320 N N . GLY A 1 432 ? -21.251 -20.177 27.496 1.00 61.12 432 GLY A N 1
ATOM 3321 C CA . GLY A 1 432 ? -21.940 -20.171 26.199 1.00 61.12 432 GLY A CA 1
ATOM 3322 C C . GLY A 1 432 ? -21.198 -20.894 25.067 1.00 61.12 432 GLY A C 1
ATOM 3323 O O . GLY A 1 432 ? -21.837 -21.284 24.096 1.00 61.12 432 GLY A O 1
ATOM 3324 N N . THR A 1 433 ? -19.889 -21.158 25.185 1.00 54.09 433 THR A N 1
ATOM 3325 C CA . THR A 1 433 ? -19.164 -21.967 24.185 1.00 54.09 433 THR A CA 1
ATOM 3326 C C . THR A 1 433 ? -19.649 -23.427 24.217 1.00 54.09 433 THR A C 1
ATOM 3328 O O . THR A 1 433 ? -19.568 -24.050 25.278 1.00 54.09 433 THR A O 1
ATOM 3331 N N . PRO A 1 434 ? -20.119 -24.011 23.094 1.00 75.81 434 PRO A N 1
ATOM 3332 C CA . PRO A 1 434 ? -20.491 -25.423 23.049 1.00 75.81 434 PRO A CA 1
ATOM 3333 C C . PRO A 1 434 ? -19.287 -26.330 23.333 1.00 75.81 434 PRO A C 1
ATOM 3335 O O . PRO A 1 434 ? -18.212 -26.141 22.765 1.00 75.81 434 PRO A O 1
ATOM 3338 N N . GLU A 1 435 ? -19.476 -27.345 24.178 1.00 71.38 435 GLU A N 1
ATOM 3339 C CA . GLU A 1 435 ? -18.393 -28.224 24.652 1.00 71.38 435 GLU A CA 1
ATOM 3340 C C . GLU A 1 435 ? -17.660 -28.937 23.499 1.00 71.38 435 GLU A C 1
ATOM 3342 O O . GLU A 1 435 ? -16.434 -29.016 23.505 1.00 71.38 435 GLU A O 1
ATOM 3347 N N . ALA A 1 436 ? -18.392 -29.345 22.455 1.00 69.25 436 ALA A N 1
ATOM 3348 C CA . ALA A 1 436 ? -17.821 -29.932 21.240 1.00 69.25 436 ALA A CA 1
ATOM 3349 C C . ALA A 1 436 ? -16.893 -28.964 20.478 1.00 69.25 436 ALA A C 1
ATOM 3351 O O . ALA A 1 436 ? -15.815 -29.366 20.054 1.00 69.25 436 ALA A O 1
ATOM 3352 N N . VAL A 1 437 ? -17.266 -27.682 20.366 1.00 63.88 437 VAL A N 1
ATOM 3353 C CA . VAL A 1 437 ? -16.454 -26.655 19.685 1.00 63.88 437 VAL A CA 1
ATOM 3354 C C . VAL A 1 437 ? -15.180 -26.366 20.477 1.00 63.88 437 VAL A C 1
ATOM 3356 O O . VAL A 1 437 ? -14.114 -26.178 19.898 1.00 63.88 437 VAL A O 1
ATOM 3359 N N . HIS A 1 438 ? -15.259 -26.358 21.811 1.00 82.50 438 HIS A N 1
ATOM 3360 C CA . HIS A 1 438 ? -14.070 -26.200 22.645 1.00 82.50 438 HIS A CA 1
ATOM 3361 C C . HIS A 1 438 ? -13.121 -27.404 22.528 1.00 82.50 438 HIS A C 1
ATOM 3363 O O . HIS A 1 438 ? -11.917 -27.210 22.373 1.00 82.50 438 HIS A O 1
ATOM 3369 N N . ALA A 1 439 ? -13.658 -28.628 22.530 1.00 81.31 439 ALA A N 1
ATOM 3370 C CA . ALA A 1 439 ? -12.879 -29.850 22.335 1.00 81.31 439 ALA A CA 1
ATOM 3371 C C . ALA A 1 439 ? -12.198 -29.910 20.954 1.00 81.31 439 ALA A C 1
ATOM 3373 O O . ALA A 1 439 ? -11.022 -30.261 20.866 1.00 81.31 439 ALA A O 1
ATOM 3374 N N . GLU A 1 440 ? -12.895 -29.516 19.885 1.00 75.12 440 GLU A N 1
ATOM 3375 C CA . GLU A 1 440 ? -12.329 -29.443 18.533 1.00 75.12 440 GLU A CA 1
ATOM 3376 C C . GLU A 1 440 ? -11.231 -28.371 18.434 1.00 75.12 440 GLU A C 1
ATOM 3378 O O . GLU A 1 440 ? -10.149 -28.632 17.910 1.00 75.12 440 GLU A O 1
ATOM 3383 N N . MET A 1 441 ? -11.437 -27.194 19.032 1.00 65.75 441 MET A N 1
ATOM 3384 C CA . MET A 1 441 ? -10.408 -26.149 19.090 1.00 65.75 441 MET A CA 1
ATOM 3385 C C . MET A 1 441 ? -9.186 -26.574 19.920 1.00 65.75 441 MET A C 1
ATOM 3387 O O . MET A 1 441 ? -8.060 -26.240 19.550 1.00 65.75 441 MET A O 1
ATOM 3391 N N . GLU A 1 442 ? -9.361 -27.345 21.001 1.00 84.56 442 GLU A N 1
ATOM 3392 C CA . GLU A 1 442 ? -8.238 -27.969 21.715 1.00 84.56 442 GLU A CA 1
ATOM 3393 C C . GLU A 1 442 ? -7.501 -29.008 20.861 1.00 84.56 442 GLU A C 1
ATOM 3395 O O . GLU A 1 442 ? -6.272 -29.062 20.907 1.00 84.56 442 GLU A O 1
ATOM 3400 N N . GLN A 1 443 ? -8.211 -29.793 20.046 1.00 82.69 443 GLN A N 1
ATOM 3401 C CA . GLN A 1 443 ? -7.601 -30.747 19.118 1.00 82.69 443 GLN A CA 1
ATOM 3402 C C . GLN A 1 443 ? -6.785 -30.034 18.027 1.00 82.69 443 GLN A C 1
ATOM 3404 O O . GLN A 1 443 ? -5.634 -30.403 17.787 1.00 82.69 443 GLN A O 1
ATOM 3409 N N . LEU A 1 444 ? -7.327 -28.974 17.421 1.00 65.75 444 LEU A N 1
ATOM 3410 C CA . LEU A 1 444 ? -6.620 -28.148 16.434 1.00 65.75 444 LEU A CA 1
ATOM 3411 C C . LEU A 1 444 ? -5.405 -27.429 17.048 1.00 65.75 444 LEU A C 1
ATOM 3413 O O . LEU A 1 444 ? -4.353 -27.326 16.415 1.00 65.75 444 LEU A O 1
ATOM 3417 N N . ALA A 1 445 ? -5.511 -26.978 18.301 1.00 73.62 445 ALA A N 1
ATOM 3418 C CA . ALA A 1 445 ? -4.397 -26.402 19.049 1.00 73.62 445 ALA A CA 1
ATOM 3419 C C . ALA A 1 445 ? -3.314 -27.444 19.390 1.00 73.62 445 ALA A C 1
ATOM 3421 O O . ALA A 1 445 ? -2.124 -27.151 19.273 1.00 73.62 445 ALA A O 1
ATOM 3422 N N . ALA A 1 446 ? -3.699 -28.675 19.746 1.00 79.75 446 ALA A N 1
ATOM 3423 C CA . ALA A 1 446 ? -2.773 -29.789 19.972 1.00 79.75 446 ALA A CA 1
ATOM 3424 C C . ALA A 1 446 ? -2.029 -30.213 18.693 1.00 79.75 446 ALA A C 1
ATOM 3426 O O . ALA A 1 446 ? -0.891 -30.674 18.767 1.00 79.75 446 ALA A O 1
ATOM 3427 N N . GLN A 1 447 ? -2.656 -30.034 17.527 1.00 78.12 447 GLN A N 1
ATOM 3428 C CA . GLN A 1 447 ? -2.061 -30.262 16.206 1.00 78.12 447 GLN A CA 1
ATOM 3429 C C . GLN A 1 447 ? -1.210 -29.080 15.703 1.00 78.12 447 GLN A C 1
ATOM 3431 O O . GLN A 1 447 ? -0.568 -29.197 14.663 1.00 78.12 447 GLN A O 1
ATOM 3436 N N . GLY A 1 448 ? -1.190 -27.946 16.414 1.00 68.31 448 GLY A N 1
ATOM 3437 C CA . GLY A 1 448 ? -0.467 -26.735 16.006 1.00 68.31 448 GLY A CA 1
ATOM 3438 C C . GLY A 1 448 ? -1.150 -25.913 14.904 1.00 68.31 448 GLY A C 1
ATOM 3439 O O . GLY A 1 448 ? -0.572 -24.933 14.444 1.00 68.31 448 GLY A O 1
ATOM 3440 N N . LEU A 1 449 ? -2.376 -26.272 14.505 1.00 57.44 449 LEU A N 1
ATOM 3441 C CA . LEU A 1 449 ? -3.159 -25.571 13.478 1.00 57.44 449 LEU A CA 1
ATOM 3442 C C . LEU A 1 449 ? -3.796 -24.275 14.005 1.00 57.44 449 LEU A C 1
ATOM 3444 O O . LEU A 1 449 ? -4.058 -23.352 13.238 1.00 57.44 449 LEU A O 1
ATOM 3448 N N . VAL A 1 450 ? -4.027 -24.189 15.319 1.00 57.84 450 VAL A N 1
ATOM 3449 C CA . VAL A 1 450 ? -4.505 -22.976 15.999 1.00 57.84 450 VAL A CA 1
ATOM 3450 C C . VAL A 1 450 ? -3.433 -22.496 16.986 1.00 57.84 450 VAL A C 1
ATOM 3452 O O . VAL A 1 450 ? -3.053 -23.256 17.881 1.00 57.84 450 VAL A O 1
ATOM 3455 N N . PRO A 1 451 ? -2.942 -21.244 16.883 1.00 59.12 451 PRO A N 1
ATOM 3456 C CA . PRO A 1 451 ? -1.906 -20.741 17.777 1.00 59.12 451 PRO A CA 1
ATOM 3457 C C . PRO A 1 451 ? -2.429 -20.610 19.214 1.00 59.12 451 PRO A C 1
ATOM 3459 O O . PRO A 1 451 ? -3.365 -19.855 19.499 1.00 59.12 451 PRO A O 1
ATOM 3462 N N . ILE A 1 452 ? -1.786 -21.320 20.144 1.00 78.94 452 ILE A N 1
ATOM 3463 C CA . ILE A 1 452 ? -2.136 -21.295 21.568 1.00 78.94 452 ILE A CA 1
ATOM 3464 C C . ILE A 1 452 ? -1.843 -19.904 22.139 1.00 78.94 452 ILE A C 1
ATOM 3466 O O . ILE A 1 452 ? -0.696 -19.522 22.377 1.00 78.94 452 ILE A O 1
ATOM 3470 N N . THR A 1 453 ? -2.900 -19.135 22.402 1.00 65.50 453 THR A N 1
ATOM 3471 C CA . THR A 1 453 ? -2.769 -17.860 23.110 1.00 65.50 453 THR A CA 1
ATOM 3472 C C . THR A 1 453 ? -2.536 -18.097 24.601 1.00 65.50 453 THR A C 1
ATOM 3474 O O . THR A 1 453 ? -3.150 -18.956 25.231 1.00 65.50 453 THR A O 1
ATOM 3477 N N . THR A 1 454 ? -1.668 -17.296 25.210 1.00 66.38 454 THR A N 1
ATOM 3478 C CA . THR A 1 454 ? -1.499 -17.272 26.667 1.00 66.38 454 THR A CA 1
ATOM 3479 C C . THR A 1 454 ? -2.634 -16.479 27.334 1.00 66.38 454 THR A C 1
ATOM 3481 O O . THR A 1 454 ? -3.154 -15.528 26.737 1.00 66.38 454 THR A O 1
ATOM 3484 N N . PRO A 1 455 ? -2.971 -16.750 28.612 1.00 56.84 455 PRO A N 1
ATOM 3485 C CA . PRO A 1 455 ? -3.895 -15.910 29.381 1.00 56.84 455 PRO A CA 1
ATOM 3486 C C . PRO A 1 455 ? -3.493 -14.424 29.402 1.00 56.84 455 PRO A C 1
ATOM 3488 O O . PRO A 1 455 ? -4.349 -13.544 29.428 1.00 56.84 455 PRO A O 1
ATOM 3491 N N . VAL A 1 456 ? -2.189 -14.128 29.324 1.00 52.47 456 VAL A N 1
ATOM 3492 C CA . VAL A 1 456 ? -1.659 -12.757 29.261 1.00 52.47 456 VAL A CA 1
ATOM 3493 C C . VAL A 1 456 ? -1.885 -12.110 27.890 1.00 52.47 456 VAL A C 1
ATOM 3495 O O . VAL A 1 456 ? -2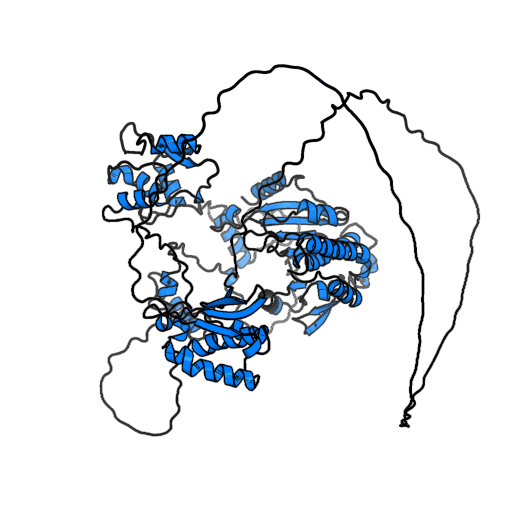.209 -10.927 27.837 1.00 52.47 456 VAL A O 1
ATOM 3498 N N . GLN A 1 457 ? -1.764 -12.850 26.781 1.00 53.62 457 GLN A N 1
ATOM 3499 C CA . GLN A 1 457 ? -2.147 -12.348 25.452 1.00 53.62 457 GLN A CA 1
ATOM 3500 C C . GLN A 1 457 ? -3.657 -12.089 25.376 1.00 53.62 457 GLN A C 1
ATOM 3502 O O . GLN A 1 457 ? -4.054 -11.009 24.938 1.00 53.62 457 GLN A O 1
ATOM 3507 N N . ARG A 1 458 ? -4.486 -13.004 25.903 1.00 60.16 458 ARG A N 1
ATOM 3508 C CA . ARG A 1 458 ? -5.943 -12.808 26.013 1.00 60.16 458 ARG A CA 1
ATOM 3509 C C . ARG A 1 458 ? -6.313 -11.589 26.868 1.00 60.16 458 ARG A C 1
ATOM 3511 O O . ARG A 1 458 ? -7.213 -10.849 26.503 1.00 60.16 458 ARG A O 1
ATOM 3518 N N . ALA A 1 459 ? -5.572 -11.314 27.943 1.00 50.09 459 ALA A N 1
ATOM 3519 C CA . ALA A 1 459 ? -5.758 -10.109 28.760 1.00 50.09 459 ALA A CA 1
ATOM 3520 C C . ALA A 1 459 ? -5.214 -8.808 28.119 1.00 50.09 459 ALA A C 1
ATOM 3522 O O . ALA A 1 459 ? -5.582 -7.711 28.544 1.00 50.09 459 ALA A O 1
ATOM 3523 N N . ARG A 1 460 ? -4.316 -8.901 27.124 1.00 48.38 460 ARG A N 1
ATOM 3524 C CA . ARG A 1 460 ? -3.779 -7.750 26.366 1.00 48.38 460 ARG A CA 1
ATOM 3525 C C . ARG A 1 460 ? -4.641 -7.381 25.163 1.00 48.38 460 ARG A C 1
ATOM 3527 O O . ARG A 1 460 ? -4.708 -6.197 24.825 1.00 48.38 460 ARG A O 1
ATOM 3534 N N . GLN A 1 461 ? -5.302 -8.354 24.536 1.00 45.00 461 GLN A N 1
ATOM 3535 C CA . GLN A 1 461 ? -6.423 -8.072 23.647 1.00 45.00 461 GLN A CA 1
ATOM 3536 C C . GLN A 1 461 ? -7.490 -7.352 24.473 1.00 45.00 461 GLN A C 1
ATOM 3538 O O . GLN A 1 461 ? -8.063 -7.903 25.410 1.00 45.00 461 GLN A O 1
ATOM 3543 N N . LYS A 1 462 ? -7.714 -6.068 24.177 1.00 36.44 462 LYS A N 1
ATOM 3544 C CA . LYS A 1 462 ? -8.739 -5.300 24.882 1.00 36.44 462 LYS A CA 1
ATOM 3545 C C . LYS A 1 462 ? -10.088 -5.946 24.623 1.00 36.44 462 LYS A C 1
ATOM 3547 O O . LYS A 1 462 ? -10.504 -6.034 23.471 1.00 36.44 462 LYS A O 1
ATOM 3552 N N . PHE A 1 463 ? -10.771 -6.288 25.711 1.00 38.16 463 PHE A N 1
ATOM 3553 C CA . PHE A 1 463 ? -12.181 -6.642 25.707 1.00 38.16 463 PHE A CA 1
ATOM 3554 C C . PHE A 1 463 ? -12.967 -5.583 24.922 1.00 38.16 463 PHE A C 1
ATOM 3556 O O . PHE A 1 463 ? -13.197 -4.468 25.394 1.00 38.16 463 PHE A O 1
ATOM 3563 N N . THR A 1 464 ? -13.355 -5.942 23.705 1.00 35.38 464 THR A N 1
ATOM 3564 C CA . THR A 1 464 ? -14.509 -5.359 23.032 1.00 35.38 464 THR A CA 1
ATOM 3565 C C . THR A 1 464 ? -15.607 -6.376 23.313 1.00 35.38 464 THR A C 1
ATOM 3567 O O . THR A 1 464 ? -15.477 -7.496 22.821 1.00 35.38 464 THR A O 1
ATOM 3570 N N . PRO A 1 465 ? -16.594 -6.093 24.187 1.00 35.78 465 PRO A N 1
ATOM 3571 C CA . PRO A 1 465 ? -17.556 -7.116 24.584 1.00 35.78 465 PRO A CA 1
ATOM 3572 C C . PRO A 1 465 ? -18.327 -7.547 23.339 1.00 35.78 465 PRO A C 1
ATOM 3574 O O . PRO A 1 465 ? -18.875 -6.684 22.647 1.00 35.78 465 PRO A O 1
ATOM 3577 N N . GLY A 1 466 ? -18.263 -8.839 23.026 1.00 31.81 466 GLY A N 1
ATOM 3578 C CA . GLY A 1 466 ? -18.592 -9.349 21.701 1.00 31.81 466 GLY A CA 1
ATOM 3579 C C . GLY A 1 466 ? -20.062 -9.192 21.329 1.00 31.81 466 GLY A C 1
ATOM 3580 O O . GLY A 1 466 ? -20.951 -9.308 22.171 1.00 31.81 466 GLY A O 1
ATOM 3581 N N . SER A 1 467 ? -20.303 -8.997 20.037 1.00 29.30 467 SER A N 1
ATOM 3582 C CA . SER A 1 467 ? -21.385 -9.723 19.378 1.00 29.30 467 SER A CA 1
ATOM 3583 C C . SER A 1 467 ? -20.946 -11.186 19.253 1.00 29.30 467 SER A C 1
ATOM 3585 O O . SER A 1 467 ? -19.753 -11.448 19.072 1.00 29.30 467 SER A O 1
ATOM 3587 N N . GLU A 1 468 ? -21.872 -12.139 19.317 1.00 34.56 468 GLU A N 1
ATOM 3588 C CA . GLU A 1 468 ? -21.576 -13.488 18.832 1.00 34.56 468 GLU A CA 1
ATOM 3589 C C . GLU A 1 468 ? -21.391 -13.421 17.315 1.00 34.56 468 GLU A C 1
ATOM 3591 O O . GLU A 1 468 ? -22.330 -13.145 16.569 1.00 34.56 468 GLU A O 1
ATOM 3596 N N . TYR A 1 469 ? -20.163 -13.653 16.860 1.00 36.69 469 TYR A N 1
ATOM 3597 C CA . TYR A 1 469 ? -19.859 -13.830 15.449 1.00 36.69 469 TYR A CA 1
ATOM 3598 C C . TYR A 1 469 ? -19.719 -15.323 15.186 1.00 36.69 469 TYR A C 1
ATOM 3600 O O . TYR A 1 469 ? -18.645 -15.898 15.355 1.00 36.69 469 TYR A O 1
ATOM 3608 N N . GLY A 1 470 ? -20.813 -15.952 14.758 1.00 31.84 470 GLY A N 1
ATOM 3609 C CA . GLY A 1 470 ? -20.682 -17.186 13.996 1.00 31.84 470 GLY A CA 1
ATOM 3610 C C . GLY A 1 470 ? -19.859 -16.890 12.742 1.00 31.84 470 GLY A C 1
ATOM 3611 O O . GLY A 1 470 ? -20.071 -15.859 12.100 1.00 31.84 470 GLY A O 1
ATOM 3612 N N . VAL A 1 471 ? -18.927 -17.778 12.389 1.00 28.91 471 VAL A N 1
ATOM 3613 C CA . VAL A 1 471 ? -18.312 -17.752 11.056 1.00 28.91 471 VAL A CA 1
ATOM 3614 C C . VAL A 1 471 ? -19.462 -17.863 10.050 1.00 28.91 471 VAL A C 1
ATOM 3616 O O . VAL A 1 471 ? -20.206 -18.846 10.112 1.00 28.91 471 VAL A O 1
ATOM 3619 N N . PRO A 1 472 ? -19.665 -16.885 9.148 1.00 37.97 472 PRO A N 1
ATOM 3620 C CA . PRO A 1 472 ? -20.667 -17.020 8.105 1.00 37.97 472 PRO A CA 1
ATOM 3621 C C . PRO A 1 472 ? -20.370 -18.292 7.311 1.00 37.97 472 PRO A C 1
ATOM 3623 O O . PRO A 1 472 ? -19.240 -18.480 6.862 1.00 37.97 472 PRO A O 1
ATOM 3626 N N . ALA A 1 473 ? -21.366 -19.167 7.147 1.00 37.75 473 ALA A N 1
ATOM 3627 C CA . ALA A 1 473 ? -21.149 -20.534 6.661 1.00 37.75 473 ALA A CA 1
ATOM 3628 C C . ALA A 1 473 ? -20.421 -20.623 5.302 1.00 37.75 473 ALA A C 1
ATOM 3630 O O . ALA A 1 473 ? -19.830 -21.653 5.001 1.00 37.75 473 ALA A O 1
ATOM 3631 N N . PHE A 1 474 ? -20.395 -19.540 4.514 1.00 43.84 474 PHE A N 1
ATOM 3632 C CA . PHE A 1 474 ? -19.638 -19.461 3.262 1.00 43.84 474 PHE A CA 1
ATOM 3633 C C . PHE A 1 474 ? -18.112 -19.622 3.426 1.00 43.84 474 PHE A C 1
ATOM 3635 O O . PHE A 1 474 ? -17.459 -20.049 2.481 1.00 43.84 474 PHE A O 1
ATOM 3642 N N . PHE A 1 475 ? -17.537 -19.337 4.602 1.00 32.97 475 PHE A N 1
ATOM 3643 C CA . PHE A 1 475 ? -16.109 -19.575 4.873 1.00 32.97 475 PHE A CA 1
ATOM 3644 C C . PHE A 1 475 ? -15.798 -20.990 5.396 1.00 32.97 475 PHE A C 1
ATOM 3646 O O . PHE A 1 475 ? -14.633 -21.370 5.455 1.00 32.97 475 PHE A O 1
ATOM 3653 N N . ALA A 1 476 ? -16.807 -21.784 5.770 1.00 36.22 476 ALA A N 1
ATOM 3654 C CA . ALA A 1 476 ? -16.616 -23.062 6.464 1.00 36.22 476 ALA A CA 1
ATOM 3655 C C . ALA A 1 476 ? -16.561 -24.300 5.540 1.00 36.22 476 ALA A C 1
ATOM 3657 O O . ALA A 1 476 ? -16.505 -25.417 6.040 1.00 36.22 476 ALA A O 1
ATOM 3658 N N . VAL A 1 477 ? -16.605 -24.130 4.210 1.00 41.16 477 VAL A N 1
ATOM 3659 C CA . VAL A 1 477 ? -16.824 -25.241 3.247 1.00 41.16 477 VAL A CA 1
ATOM 3660 C C . VAL A 1 477 ? -15.624 -25.490 2.310 1.00 41.16 477 VAL A C 1
ATOM 3662 O O . VAL A 1 477 ? -15.701 -26.313 1.408 1.00 41.16 477 VAL A O 1
ATOM 3665 N N . PHE A 1 478 ? -14.472 -24.844 2.533 1.00 39.38 478 PHE A N 1
ATOM 3666 C CA . PHE A 1 478 ? -13.270 -25.060 1.702 1.00 39.38 478 PHE A CA 1
ATOM 3667 C C . PHE A 1 478 ? -12.325 -26.180 2.175 1.00 39.38 478 PHE A C 1
ATOM 3669 O O . PHE A 1 478 ? -11.290 -26.400 1.549 1.00 39.38 478 PHE A O 1
ATOM 3676 N N . ILE A 1 479 ? -12.666 -26.923 3.236 1.00 35.56 479 ILE A N 1
ATOM 3677 C CA . ILE A 1 479 ? -11.859 -28.059 3.709 1.00 35.56 479 ILE A CA 1
ATOM 3678 C C . ILE A 1 479 ? -12.728 -29.310 3.881 1.00 35.56 479 ILE A C 1
ATOM 3680 O O . ILE A 1 479 ? -13.366 -29.501 4.909 1.00 35.56 479 ILE A O 1
ATOM 3684 N N . GLY A 1 480 ? -12.660 -30.185 2.873 1.00 32.00 480 GLY A N 1
ATOM 3685 C CA . GLY A 1 480 ? -12.833 -31.632 3.016 1.00 32.00 480 GLY A CA 1
ATOM 3686 C C . GLY A 1 480 ? -14.258 -32.187 3.081 1.00 32.00 480 GLY A C 1
ATOM 3687 O O . GLY A 1 480 ? -14.778 -32.396 4.168 1.00 32.00 480 GLY A O 1
ATOM 3688 N N . ASP A 1 481 ? -14.776 -32.639 1.932 1.00 32.03 481 ASP A N 1
ATOM 3689 C CA . ASP A 1 481 ? -15.147 -34.061 1.829 1.00 32.03 481 ASP A CA 1
ATOM 3690 C C . ASP A 1 481 ? -15.099 -34.566 0.371 1.00 32.03 481 ASP A C 1
ATOM 3692 O O . ASP A 1 481 ? -16.070 -34.504 -0.384 1.00 32.03 481 ASP A O 1
ATOM 3696 N N . ALA A 1 482 ? -13.939 -35.078 -0.055 1.00 36.69 482 ALA A N 1
ATOM 3697 C CA . ALA A 1 482 ? -13.783 -35.769 -1.340 1.00 36.69 482 ALA A CA 1
ATOM 3698 C C . ALA A 1 482 ? -14.251 -37.238 -1.223 1.00 36.69 482 ALA A C 1
ATOM 3700 O O . ALA A 1 482 ? -13.498 -38.183 -1.469 1.00 36.69 482 ALA A O 1
ATOM 3701 N N . GLY A 1 483 ? -15.505 -37.422 -0.799 1.00 34.25 483 GLY A N 1
ATOM 3702 C CA . GLY A 1 483 ? -16.150 -38.718 -0.592 1.00 34.25 483 GLY A CA 1
ATOM 3703 C C . GLY A 1 483 ? -16.685 -39.313 -1.896 1.00 34.25 483 GLY A C 1
ATOM 3704 O O . GLY A 1 483 ? -17.748 -38.933 -2.375 1.00 34.25 483 GLY A O 1
ATOM 3705 N N . ALA A 1 484 ? -15.943 -40.266 -2.460 1.00 42.94 484 ALA A N 1
ATOM 3706 C CA . ALA A 1 484 ? -16.189 -40.912 -3.750 1.00 42.94 484 ALA A CA 1
ATOM 3707 C C . ALA A 1 484 ? -17.660 -41.265 -4.084 1.00 42.94 484 ALA A C 1
ATOM 3709 O O . ALA A 1 484 ? -18.253 -42.144 -3.456 1.00 42.94 484 ALA A O 1
ATOM 3710 N N . GLN A 1 485 ? -18.172 -40.726 -5.200 1.00 31.47 485 GLN A N 1
ATOM 3711 C CA . GLN A 1 485 ? -19.186 -41.393 -6.028 1.00 31.47 485 GLN A CA 1
ATOM 3712 C C . GLN A 1 485 ? -18.857 -41.262 -7.523 1.00 31.47 485 GLN A C 1
ATOM 3714 O O . GLN A 1 485 ? -18.695 -40.167 -8.054 1.00 31.47 485 GLN A O 1
ATOM 3719 N N . ASN A 1 486 ? -18.778 -42.407 -8.207 1.00 40.53 486 ASN A N 1
ATOM 3720 C CA . ASN A 1 486 ? -18.688 -42.481 -9.665 1.00 40.53 486 ASN A CA 1
ATOM 3721 C C . ASN A 1 486 ? -20.030 -42.067 -10.288 1.00 40.53 486 ASN A C 1
ATOM 3723 O O . ASN A 1 486 ? -21.056 -42.657 -9.950 1.00 40.53 486 ASN A O 1
ATOM 3727 N N . GLY A 1 487 ? -20.031 -41.143 -11.250 1.00 32.47 487 GLY A N 1
ATOM 3728 C CA . GLY A 1 487 ? -21.258 -40.764 -11.956 1.00 32.47 487 GLY A CA 1
ATOM 3729 C C . GLY A 1 487 ? -21.012 -39.823 -13.130 1.00 32.47 487 GLY A C 1
ATOM 3730 O O . GLY A 1 487 ? -20.813 -38.629 -12.954 1.00 32.47 487 GLY A O 1
ATOM 3731 N N . THR A 1 488 ? -21.039 -40.362 -14.346 1.00 41.06 488 THR A N 1
ATOM 3732 C CA . THR A 1 488 ? -20.939 -39.595 -15.593 1.00 41.06 488 THR A CA 1
ATOM 3733 C C . THR A 1 488 ? -22.150 -38.685 -15.812 1.00 41.06 488 THR A C 1
ATOM 3735 O O . THR A 1 488 ? -23.249 -39.204 -15.991 1.00 41.06 488 THR A O 1
ATOM 3738 N N . CYS A 1 489 ? -21.938 -37.371 -15.924 1.00 31.59 489 CYS A N 1
ATOM 3739 C CA . CYS A 1 489 ? -22.481 -36.537 -17.010 1.00 31.59 489 CYS A CA 1
ATOM 3740 C C . CYS A 1 489 ? -21.976 -35.094 -16.891 1.00 31.59 489 CYS A C 1
ATOM 3742 O O . CYS A 1 489 ? -22.040 -34.498 -15.822 1.00 31.59 489 CYS A O 1
ATOM 3744 N N . ALA A 1 490 ? -21.512 -34.518 -18.001 1.00 38.16 490 ALA A N 1
ATOM 3745 C CA . ALA A 1 490 ? -21.195 -33.098 -18.066 1.00 38.16 490 ALA A CA 1
ATOM 3746 C C . ALA A 1 490 ? -22.484 -32.274 -18.236 1.00 38.16 490 ALA A C 1
ATOM 3748 O O . ALA A 1 490 ? -23.179 -32.420 -19.242 1.00 38.16 490 ALA A O 1
ATOM 3749 N N . SER A 1 491 ? -22.765 -31.385 -17.285 1.00 36.03 491 SER A N 1
ATOM 3750 C CA . SER A 1 491 ? -23.683 -30.247 -17.436 1.00 36.03 491 SER A CA 1
ATOM 3751 C C . SER A 1 491 ? -22.892 -28.958 -17.207 1.00 36.03 491 SER A C 1
ATOM 3753 O O . SER A 1 491 ? -21.990 -28.927 -16.375 1.00 36.03 491 SER A O 1
ATOM 3755 N N . ARG A 1 492 ? -23.165 -27.933 -18.014 1.00 42.59 492 ARG A N 1
ATOM 3756 C CA . ARG A 1 492 ? -22.189 -26.910 -18.419 1.00 42.59 492 ARG A CA 1
ATOM 3757 C C . ARG A 1 492 ? -22.727 -25.507 -18.116 1.00 42.59 492 ARG A C 1
ATOM 3759 O O . ARG A 1 492 ? -23.038 -24.767 -19.038 1.00 42.59 492 ARG A O 1
ATOM 3766 N N . GLU A 1 493 ? -22.922 -25.194 -16.834 1.00 42.22 493 GLU A N 1
ATOM 3767 C CA . GLU A 1 493 ? -23.679 -24.004 -16.390 1.00 42.22 493 GLU A CA 1
ATOM 3768 C C . GLU A 1 493 ? -23.062 -23.313 -15.146 1.00 42.22 493 GLU A C 1
ATOM 3770 O O . GLU A 1 493 ? -23.776 -22.892 -14.245 1.00 42.22 493 GLU A O 1
ATOM 3775 N N . ASP A 1 494 ? -21.728 -23.177 -15.111 1.00 42.97 494 ASP A N 1
ATOM 3776 C CA . ASP A 1 494 ? -20.955 -22.432 -14.085 1.00 42.97 494 ASP A CA 1
ATOM 3777 C C . ASP A 1 494 ? -20.225 -21.197 -14.693 1.00 42.97 494 ASP A C 1
ATOM 3779 O O . ASP A 1 494 ? -19.136 -20.814 -14.265 1.00 42.97 494 ASP A O 1
ATOM 3783 N N . GLU A 1 495 ? -20.771 -20.579 -15.753 1.00 44.38 495 GLU A N 1
ATOM 3784 C CA . GLU A 1 495 ? -20.025 -19.604 -16.584 1.00 44.38 495 GLU A CA 1
ATOM 3785 C C . GLU A 1 495 ? -20.020 -18.135 -16.080 1.00 44.38 495 GLU A C 1
ATOM 3787 O O . GLU A 1 495 ? -19.197 -17.353 -16.553 1.00 44.38 495 GLU A O 1
ATOM 3792 N N . ASP A 1 496 ? -20.835 -17.756 -15.084 1.00 46.94 496 ASP A N 1
ATOM 3793 C CA . ASP A 1 496 ? -20.974 -16.354 -14.611 1.00 46.94 496 ASP A CA 1
ATOM 3794 C C . ASP A 1 496 ? -20.034 -15.950 -13.446 1.00 46.94 496 ASP A C 1
ATOM 3796 O O . ASP A 1 496 ? -20.152 -14.863 -12.870 1.00 46.94 496 ASP A O 1
ATOM 3800 N N . ALA A 1 497 ? -19.086 -16.806 -13.054 1.00 57.22 497 ALA A N 1
ATOM 3801 C CA . ALA A 1 497 ? -18.147 -16.495 -11.975 1.00 57.22 497 ALA A CA 1
ATOM 3802 C C . ALA A 1 497 ? -17.030 -15.528 -12.422 1.00 57.22 497 ALA A C 1
ATOM 3804 O O . ALA A 1 497 ? -16.405 -15.701 -13.469 1.00 57.22 497 ALA A O 1
ATOM 3805 N N . CYS A 1 498 ? -16.683 -14.556 -11.571 1.00 58.41 498 CYS A N 1
ATOM 3806 C CA . CYS A 1 498 ? -15.462 -13.763 -11.739 1.00 58.41 498 CYS A CA 1
ATOM 3807 C C . CYS A 1 498 ? -14.227 -14.639 -11.449 1.00 58.41 498 CYS A C 1
ATOM 3809 O O . CYS A 1 498 ? -13.777 -14.746 -10.307 1.00 58.41 498 CYS A O 1
ATOM 3811 N N . VAL A 1 499 ? -13.698 -15.300 -12.482 1.00 68.00 499 VAL A N 1
ATOM 3812 C CA . VAL A 1 499 ? -12.511 -16.161 -12.372 1.00 68.00 499 VAL A CA 1
ATOM 3813 C C . VAL A 1 499 ? -11.241 -15.320 -12.498 1.00 68.00 499 VAL A C 1
ATOM 3815 O O . VAL A 1 499 ? -10.913 -14.831 -13.583 1.00 68.00 499 VAL A O 1
ATOM 3818 N N . PHE A 1 500 ? -10.471 -15.197 -11.413 1.00 75.88 500 PHE A N 1
ATOM 3819 C CA . PHE A 1 500 ? -9.121 -14.638 -11.496 1.00 75.88 500 PHE A CA 1
ATOM 3820 C C . PHE A 1 500 ? -8.238 -15.603 -12.301 1.00 75.88 500 PHE A C 1
ATOM 3822 O O . PHE A 1 500 ? -7.929 -16.693 -11.848 1.00 75.88 500 PHE A O 1
ATOM 3829 N N . ARG A 1 501 ? -7.827 -15.245 -13.522 1.00 86.12 501 ARG A N 1
ATOM 3830 C CA . ARG A 1 501 ? -6.971 -16.137 -14.335 1.00 86.12 501 ARG A CA 1
ATOM 3831 C C . ARG A 1 501 ? -5.483 -15.946 -14.061 1.00 86.12 501 ARG A C 1
ATOM 3833 O O . ARG A 1 501 ? -4.704 -16.876 -14.243 1.00 86.12 501 ARG A O 1
ATOM 3840 N N . ARG A 1 502 ? -5.065 -14.731 -13.698 1.00 92.25 502 ARG A N 1
ATOM 3841 C CA . ARG A 1 502 ? -3.657 -14.319 -13.592 1.00 92.25 502 ARG A CA 1
ATOM 3842 C C . ARG A 1 502 ? -3.489 -13.345 -12.434 1.00 92.25 502 ARG A C 1
ATOM 3844 O O . ARG A 1 502 ? -4.201 -12.349 -12.372 1.00 92.25 502 ARG A O 1
ATOM 3851 N N . VAL A 1 503 ? -2.535 -13.622 -11.551 1.00 94.25 503 VAL A N 1
ATOM 3852 C CA . VAL A 1 503 ? -2.176 -12.776 -10.403 1.00 94.25 503 VAL A CA 1
ATOM 3853 C C . VAL A 1 503 ? -0.657 -12.624 -10.326 1.00 94.25 503 VAL A C 1
ATOM 3855 O O . VAL A 1 503 ? 0.077 -13.481 -10.813 1.00 94.25 503 VAL A O 1
ATOM 3858 N N . SER A 1 504 ? -0.189 -11.518 -9.751 1.00 94.94 504 SER A N 1
ATOM 3859 C CA . SER A 1 504 ? 1.231 -11.185 -9.590 1.00 94.94 504 SER A CA 1
ATOM 3860 C C . SER A 1 504 ? 1.417 -10.565 -8.218 1.00 94.94 504 SER A C 1
ATOM 3862 O O . SER A 1 504 ? 0.707 -9.612 -7.905 1.00 94.94 504 SER A O 1
ATOM 3864 N N . ASP A 1 505 ? 2.387 -11.045 -7.455 1.00 95.44 505 ASP A N 1
ATOM 3865 C CA . ASP A 1 505 ? 2.948 -10.304 -6.329 1.00 95.44 505 ASP A CA 1
ATOM 3866 C C . ASP A 1 505 ? 4.417 -10.711 -6.163 1.00 95.44 505 ASP A C 1
ATOM 3868 O O . ASP A 1 505 ? 4.822 -11.787 -6.595 1.00 95.44 505 ASP A O 1
ATOM 3872 N N . LYS A 1 506 ? 5.228 -9.849 -5.557 1.00 94.69 506 LYS A N 1
ATOM 3873 C CA . LYS A 1 506 ? 6.621 -10.156 -5.211 1.00 94.69 506 LYS A CA 1
ATOM 3874 C C . LYS A 1 506 ? 6.839 -10.358 -3.717 1.00 94.69 506 LYS A C 1
ATOM 3876 O O . LYS A 1 506 ? 7.896 -10.845 -3.323 1.00 94.69 506 LYS A O 1
ATOM 3881 N N . ASP A 1 507 ? 5.877 -9.960 -2.888 1.00 93.38 507 ASP A N 1
ATOM 3882 C CA . ASP A 1 507 ? 5.902 -10.255 -1.463 1.00 93.38 507 ASP A CA 1
ATOM 3883 C C . ASP A 1 507 ? 5.673 -11.757 -1.240 1.00 93.38 507 ASP A C 1
ATOM 3885 O O . ASP A 1 507 ? 4.780 -12.363 -1.834 1.00 93.38 507 ASP A O 1
ATOM 3889 N N . SER A 1 508 ? 6.502 -12.382 -0.403 1.00 93.12 508 SER A N 1
ATOM 3890 C CA . SER A 1 508 ? 6.478 -13.834 -0.207 1.00 93.12 508 SER A CA 1
ATOM 3891 C C . SER A 1 508 ? 5.205 -14.325 0.485 1.00 93.12 508 SER A C 1
ATOM 3893 O O . SER A 1 508 ? 4.729 -15.411 0.156 1.00 93.12 508 SER A O 1
ATOM 3895 N N . LEU A 1 509 ? 4.627 -13.531 1.392 1.00 91.62 509 LEU A N 1
ATOM 3896 C CA . LEU A 1 509 ? 3.377 -13.866 2.073 1.00 91.62 509 LEU A CA 1
ATOM 3897 C C . LEU A 1 509 ? 2.185 -13.691 1.126 1.00 91.62 509 LEU A C 1
ATOM 3899 O O . LEU A 1 509 ? 1.295 -14.541 1.091 1.00 91.62 509 LEU A O 1
ATOM 3903 N N . ALA A 1 510 ? 2.178 -12.628 0.318 1.00 91.31 510 ALA A N 1
ATOM 3904 C CA . ALA A 1 510 ? 1.178 -12.463 -0.734 1.00 91.31 510 ALA A CA 1
ATOM 3905 C C . ALA A 1 510 ? 1.247 -13.613 -1.755 1.00 91.31 510 ALA A C 1
ATOM 3907 O O . ALA A 1 510 ? 0.219 -14.209 -2.073 1.00 91.31 510 ALA A O 1
ATOM 3908 N N . LEU A 1 511 ? 2.449 -13.994 -2.200 1.00 93.25 511 LEU A N 1
ATOM 3909 C CA . LEU A 1 511 ? 2.669 -15.151 -3.072 1.00 93.25 511 LEU A CA 1
ATOM 3910 C C . LEU A 1 511 ? 2.164 -16.462 -2.457 1.00 93.25 511 LEU A C 1
ATOM 3912 O O . LEU A 1 511 ? 1.529 -17.241 -3.164 1.00 93.25 511 LEU A O 1
ATOM 3916 N N . GLU A 1 512 ? 2.399 -16.710 -1.166 1.00 92.31 512 GLU A N 1
ATOM 3917 C CA . GLU A 1 512 ? 1.885 -17.898 -0.470 1.00 92.31 512 GLU A CA 1
ATOM 3918 C C . GLU A 1 512 ? 0.347 -17.932 -0.466 1.00 92.31 512 GLU A C 1
ATOM 3920 O O . GLU A 1 512 ? -0.251 -18.943 -0.840 1.00 92.31 512 GLU A O 1
ATOM 3925 N N . VAL A 1 513 ? -0.303 -16.807 -0.145 1.00 91.31 513 VAL A N 1
ATOM 3926 C CA . VAL A 1 513 ? -1.770 -16.680 -0.184 1.00 91.31 513 VAL A CA 1
ATOM 3927 C C . VAL A 1 513 ? -2.310 -16.894 -1.602 1.00 91.31 513 VAL A C 1
ATOM 3929 O O . VAL A 1 513 ? -3.263 -17.652 -1.789 1.00 91.31 513 VAL A O 1
ATOM 3932 N N . LEU A 1 514 ? -1.693 -16.282 -2.617 1.00 92.44 514 LEU A N 1
ATOM 3933 C CA . LEU A 1 514 ? -2.090 -16.441 -4.019 1.00 92.44 514 LEU A CA 1
ATOM 3934 C C . LEU A 1 514 ? -1.881 -17.877 -4.519 1.00 92.44 514 LEU A C 1
ATOM 3936 O O . LEU A 1 514 ? -2.718 -18.386 -5.261 1.00 92.44 514 LEU A O 1
ATOM 3940 N N . MET A 1 515 ? -0.813 -18.553 -4.091 1.00 93.75 515 MET A N 1
ATOM 3941 C CA . MET A 1 515 ? -0.568 -19.971 -4.372 1.00 93.75 515 MET A CA 1
ATOM 3942 C C . MET A 1 515 ? -1.605 -20.880 -3.706 1.00 93.75 515 MET A C 1
ATOM 3944 O O . MET A 1 515 ? -2.071 -21.825 -4.342 1.00 93.75 515 MET A O 1
ATOM 3948 N N . GLY A 1 516 ? -2.004 -20.579 -2.467 1.00 91.06 516 GLY A N 1
ATOM 3949 C CA . GLY A 1 516 ? -3.090 -21.271 -1.770 1.00 91.06 516 GLY A CA 1
ATOM 3950 C C . GLY A 1 516 ? -4.421 -21.131 -2.510 1.00 91.06 516 GLY A C 1
ATOM 3951 O O . GLY A 1 516 ? -5.040 -22.136 -2.852 1.00 91.06 516 GLY A O 1
ATOM 3952 N N . LEU A 1 517 ? -4.816 -19.902 -2.858 1.00 86.38 517 LEU A N 1
ATOM 3953 C CA . LEU A 1 517 ? -6.032 -19.628 -3.635 1.00 86.38 517 LEU A CA 1
ATOM 3954 C C . LEU A 1 517 ? -6.000 -20.294 -5.018 1.00 86.38 517 LEU A C 1
ATOM 3956 O O . LEU A 1 517 ? -6.970 -20.930 -5.426 1.00 86.38 517 LEU A O 1
ATOM 3960 N N . ALA A 1 518 ? -4.874 -20.196 -5.729 1.00 89.81 518 ALA A N 1
ATOM 3961 C CA . ALA A 1 518 ? -4.704 -20.809 -7.041 1.00 89.81 518 ALA A CA 1
ATOM 3962 C C . ALA A 1 518 ? -4.625 -22.343 -6.985 1.00 89.81 518 ALA A C 1
ATOM 3964 O O . ALA A 1 518 ? -4.781 -22.982 -8.021 1.00 89.81 518 ALA A O 1
ATOM 3965 N N . SER A 1 519 ? -4.401 -22.971 -5.824 1.00 89.75 519 SER A N 1
ATOM 3966 C CA . SER A 1 519 ? -4.330 -24.438 -5.721 1.00 89.75 519 SER A CA 1
ATOM 3967 C C . SER A 1 519 ? -5.627 -25.140 -6.153 1.00 89.75 519 SER A C 1
ATOM 3969 O O . SER A 1 519 ? -5.567 -26.274 -6.619 1.00 89.75 519 SER A O 1
ATOM 3971 N N . HIS A 1 520 ? -6.766 -24.441 -6.099 1.00 85.75 520 HIS A N 1
ATOM 3972 C CA . HIS A 1 520 ? -8.088 -24.964 -6.452 1.00 85.75 520 HIS A CA 1
ATOM 3973 C C . HIS A 1 520 ? -8.474 -24.833 -7.942 1.00 85.75 520 HIS A C 1
ATOM 3975 O O . HIS A 1 520 ? -9.469 -25.429 -8.345 1.00 85.75 520 HIS A O 1
ATOM 3981 N N . ASP A 1 521 ? -7.719 -24.092 -8.767 1.00 84.00 521 ASP A N 1
ATOM 3982 C CA . ASP A 1 521 ? -8.001 -23.913 -10.206 1.00 84.00 521 ASP A CA 1
ATOM 3983 C C . ASP A 1 521 ? -6.707 -23.999 -11.039 1.00 84.00 521 ASP A C 1
ATOM 3985 O O . ASP A 1 521 ? -5.808 -23.159 -10.949 1.00 84.00 521 ASP A O 1
ATOM 3989 N N . ASP A 1 522 ? -6.576 -25.048 -11.856 1.00 86.00 522 ASP A N 1
ATOM 3990 C CA . ASP A 1 522 ? -5.402 -25.314 -12.705 1.00 86.00 522 ASP A CA 1
ATOM 3991 C C . ASP A 1 522 ? -5.236 -24.370 -13.899 1.00 86.00 522 ASP A C 1
ATOM 3993 O O . ASP A 1 522 ? -4.184 -24.370 -14.539 1.00 86.00 522 ASP A O 1
ATOM 3997 N N . THR A 1 523 ? -6.211 -23.502 -14.157 1.00 85.75 523 THR A N 1
ATOM 3998 C CA . THR A 1 523 ? -6.110 -22.440 -15.162 1.00 85.75 523 THR A CA 1
ATOM 3999 C C . THR A 1 523 ? -5.473 -21.154 -14.624 1.00 85.75 523 THR A C 1
ATOM 4001 O O . THR A 1 523 ? -5.052 -20.307 -15.418 1.00 85.75 523 THR A O 1
ATOM 4004 N N . CYS A 1 524 ? -5.356 -21.011 -13.299 1.00 91.69 524 CYS A N 1
ATOM 4005 C CA . CYS A 1 524 ? -4.768 -19.839 -12.657 1.00 91.69 524 CYS A CA 1
ATOM 4006 C C . CYS A 1 524 ? -3.237 -19.840 -12.739 1.00 91.69 524 CYS A C 1
ATOM 4008 O O . CYS A 1 524 ? -2.593 -20.828 -12.387 1.00 91.69 524 CYS A O 1
ATOM 4010 N N . CYS A 1 525 ? -2.632 -18.706 -13.106 1.00 95.62 525 CYS A N 1
ATOM 4011 C CA . CYS A 1 525 ? -1.189 -18.494 -12.936 1.00 95.62 525 CYS A CA 1
ATOM 4012 C C . CYS A 1 525 ? -0.895 -17.488 -11.823 1.00 95.62 525 CYS A C 1
ATOM 4014 O O . CYS A 1 525 ? -1.514 -16.424 -11.759 1.00 95.62 525 CYS A O 1
ATOM 4016 N N . VAL A 1 526 ? 0.115 -17.812 -11.016 1.00 96.94 526 VAL A N 1
ATOM 4017 C CA . VAL A 1 526 ? 0.693 -16.939 -9.988 1.00 96.94 526 VAL A CA 1
ATOM 4018 C C . VAL A 1 526 ? 2.091 -16.540 -10.442 1.00 96.94 526 VAL A C 1
ATOM 4020 O O . VAL A 1 526 ? 2.955 -17.405 -10.590 1.00 96.94 526 VAL A O 1
ATOM 4023 N N . PHE A 1 527 ? 2.300 -15.256 -10.700 1.00 97.50 527 PHE A N 1
ATOM 4024 C CA . PHE A 1 527 ? 3.565 -14.673 -11.144 1.00 97.50 527 PHE A CA 1
ATOM 4025 C C . PHE A 1 527 ? 4.265 -13.921 -10.005 1.00 97.50 527 PHE A C 1
ATOM 4027 O O . PHE A 1 527 ? 3.617 -13.531 -9.035 1.00 97.50 527 PHE A O 1
ATOM 4034 N N . GLY A 1 528 ? 5.574 -13.711 -10.157 1.00 97.06 528 GLY A N 1
ATOM 4035 C CA . GLY A 1 528 ? 6.401 -12.925 -9.240 1.00 97.06 528 GLY A CA 1
ATOM 4036 C C . GLY A 1 528 ? 6.349 -11.422 -9.527 1.00 97.06 528 GLY A C 1
ATOM 4037 O O . GLY A 1 528 ? 5.272 -10.833 -9.701 1.00 97.06 528 GLY A O 1
ATOM 4038 N N . ASP A 1 529 ? 7.536 -10.812 -9.615 1.00 96.56 529 ASP A N 1
ATOM 4039 C CA . ASP A 1 529 ? 7.685 -9.391 -9.928 1.00 96.56 529 ASP A CA 1
ATOM 4040 C C . ASP A 1 529 ? 7.126 -9.087 -11.330 1.00 96.56 529 ASP A C 1
ATOM 4042 O O . ASP A 1 529 ? 7.283 -9.845 -12.290 1.00 96.56 529 ASP A O 1
ATOM 4046 N N . ILE A 1 530 ? 6.451 -7.946 -11.465 1.00 96.56 530 ILE A N 1
ATOM 4047 C CA . ILE A 1 530 ? 5.895 -7.498 -12.742 1.00 96.56 530 ILE A CA 1
ATOM 4048 C C . ILE A 1 530 ? 6.999 -7.223 -13.780 1.00 96.56 530 ILE A C 1
ATOM 4050 O O . ILE A 1 530 ? 6.759 -7.368 -14.979 1.00 96.56 530 ILE A O 1
ATOM 4054 N N . ALA A 1 531 ? 8.223 -6.908 -13.335 1.00 97.19 531 ALA A N 1
ATOM 4055 C CA . ALA A 1 531 ? 9.393 -6.748 -14.199 1.00 97.19 531 ALA A CA 1
ATOM 4056 C C . ALA A 1 531 ? 9.802 -8.043 -14.937 1.00 97.19 531 ALA A C 1
ATOM 4058 O O . ALA A 1 531 ? 10.403 -7.974 -16.014 1.00 97.19 531 ALA A O 1
ATOM 4059 N N . ASP A 1 532 ? 9.418 -9.225 -14.442 1.00 95.75 532 ASP A N 1
ATOM 4060 C CA . ASP A 1 532 ? 9.715 -10.509 -15.097 1.00 95.75 532 ASP A CA 1
ATOM 4061 C C . ASP A 1 532 ? 9.019 -10.655 -16.462 1.00 95.75 532 ASP A C 1
ATOM 4063 O O . ASP A 1 532 ? 9.444 -11.457 -17.294 1.00 95.75 532 ASP A O 1
ATOM 4067 N N . ARG A 1 533 ? 7.969 -9.860 -16.717 1.00 93.94 533 ARG A N 1
ATOM 4068 C CA . ARG A 1 533 ? 7.216 -9.834 -17.986 1.00 93.94 533 ARG A CA 1
ATOM 4069 C C . ARG A 1 533 ? 7.931 -9.081 -19.107 1.00 93.94 533 ARG A C 1
ATOM 4071 O O . ARG A 1 533 ? 7.581 -9.258 -20.272 1.00 93.94 533 ARG A O 1
ATOM 4078 N N . LEU A 1 534 ? 8.881 -8.214 -18.758 1.00 96.69 534 LEU A N 1
ATOM 4079 C CA . LEU A 1 534 ? 9.623 -7.398 -19.715 1.00 96.69 534 LEU A CA 1
ATOM 4080 C C . LEU A 1 534 ? 10.653 -8.245 -20.487 1.00 96.69 534 LEU A C 1
ATOM 4082 O O . LEU A 1 534 ? 11.131 -9.261 -19.977 1.00 96.69 534 LEU A O 1
ATOM 4086 N N . PRO A 1 535 ? 11.057 -7.837 -21.702 1.00 96.00 535 PRO A N 1
ATOM 4087 C CA . PRO A 1 535 ? 12.216 -8.430 -22.364 1.00 96.00 535 PRO A CA 1
ATOM 4088 C C . PRO A 1 535 ? 13.507 -8.137 -21.577 1.00 96.00 535 PRO A C 1
ATOM 4090 O O . PRO A 1 535 ? 13.618 -7.101 -20.921 1.00 96.00 535 PRO A O 1
ATOM 4093 N N . GLN A 1 536 ? 14.507 -9.025 -21.667 1.00 94.50 536 GLN A N 1
ATOM 4094 C CA . GLN A 1 536 ? 15.730 -8.940 -20.850 1.00 94.50 536 GLN A CA 1
ATOM 4095 C C . GLN A 1 536 ? 16.434 -7.578 -20.965 1.00 94.50 536 GLN A C 1
ATOM 4097 O O . GLN A 1 536 ? 16.691 -6.962 -19.939 1.00 94.50 536 GLN A O 1
ATOM 4102 N N . PHE A 1 537 ? 16.611 -7.052 -22.185 1.00 95.06 537 PHE A N 1
ATOM 4103 C CA . PHE A 1 537 ? 17.266 -5.754 -22.412 1.00 95.06 537 PHE A CA 1
ATOM 4104 C C . PHE A 1 537 ? 16.615 -4.593 -21.640 1.00 95.06 537 PHE A C 1
ATOM 4106 O O . PHE A 1 537 ? 17.279 -3.613 -21.315 1.00 95.06 537 PHE A O 1
ATOM 4113 N N . ALA A 1 538 ? 15.310 -4.682 -21.366 1.00 96.38 538 ALA A N 1
ATOM 4114 C CA . ALA A 1 538 ? 14.579 -3.661 -20.631 1.00 96.38 538 ALA A CA 1
ATOM 4115 C C . ALA A 1 538 ? 14.745 -3.818 -19.119 1.00 96.38 538 ALA A C 1
ATOM 4117 O O . ALA A 1 538 ? 14.816 -2.810 -18.424 1.00 96.38 538 ALA A O 1
ATOM 4118 N N . ARG A 1 539 ? 14.861 -5.054 -18.611 1.00 97.44 539 ARG A N 1
ATOM 4119 C CA . ARG A 1 539 ? 15.280 -5.291 -17.222 1.00 97.44 539 ARG A CA 1
ATOM 4120 C C . ARG A 1 539 ? 16.689 -4.758 -16.988 1.00 97.44 539 ARG A C 1
ATOM 4122 O O . ARG A 1 539 ? 16.872 -3.983 -16.059 1.00 97.44 539 ARG A O 1
ATOM 4129 N N . ASP A 1 540 ? 17.626 -5.096 -17.875 1.00 91.38 540 ASP A N 1
ATOM 4130 C CA . ASP A 1 540 ? 19.026 -4.658 -17.798 1.00 91.38 540 ASP A CA 1
ATOM 4131 C C . ASP A 1 540 ? 19.128 -3.120 -17.813 1.00 91.38 540 ASP A C 1
ATOM 4133 O O . ASP A 1 540 ? 19.863 -2.528 -17.024 1.00 91.38 540 ASP A O 1
ATOM 4137 N N . TRP A 1 541 ? 18.351 -2.456 -18.683 1.00 96.69 541 TRP A N 1
ATOM 4138 C CA . TRP A 1 541 ? 18.298 -0.993 -18.744 1.00 96.69 541 TRP A CA 1
ATOM 4139 C C . TRP A 1 541 ? 17.688 -0.377 -17.479 1.00 96.69 541 TRP A C 1
ATOM 4141 O O . TRP A 1 541 ? 18.249 0.574 -16.942 1.00 96.69 541 TRP A O 1
ATOM 4151 N N . ILE A 1 542 ? 16.569 -0.918 -16.978 1.00 96.88 542 ILE A N 1
ATOM 4152 C CA . ILE A 1 542 ? 15.927 -0.431 -15.746 1.00 96.88 542 ILE A CA 1
ATOM 4153 C C . ILE A 1 542 ? 16.871 -0.596 -14.552 1.00 96.88 542 ILE A C 1
ATOM 4155 O O . ILE A 1 542 ? 17.019 0.347 -13.783 1.00 96.88 542 ILE A O 1
ATOM 4159 N N . GLU A 1 543 ? 17.534 -1.748 -14.412 1.00 95.88 543 GLU A N 1
ATOM 4160 C CA . GLU A 1 543 ? 18.510 -2.009 -13.347 1.00 95.88 543 GLU A CA 1
ATOM 4161 C C . GLU A 1 543 ? 19.687 -1.025 -13.409 1.00 95.88 543 GLU A C 1
ATOM 4163 O O . GLU A 1 543 ? 20.040 -0.431 -12.391 1.00 95.88 543 GLU A O 1
ATOM 4168 N N . ALA A 1 544 ? 20.237 -0.776 -14.602 1.00 92.75 544 ALA A N 1
ATOM 4169 C CA . ALA A 1 544 ? 21.306 0.201 -14.808 1.00 92.75 544 ALA A CA 1
ATOM 4170 C C . ALA A 1 544 ? 20.869 1.661 -14.570 1.00 92.75 544 ALA A C 1
ATOM 4172 O O . ALA A 1 544 ? 21.704 2.499 -14.226 1.00 92.75 544 ALA A O 1
ATOM 4173 N N . ALA A 1 545 ? 19.582 1.972 -14.751 1.00 95.00 545 ALA A N 1
ATOM 4174 C CA . ALA A 1 545 ? 19.003 3.294 -14.522 1.00 95.00 545 ALA A CA 1
ATOM 4175 C C . ALA A 1 545 ? 18.538 3.527 -13.069 1.00 95.00 545 ALA A C 1
ATOM 4177 O O . ALA A 1 545 ? 18.193 4.659 -12.721 1.00 95.00 545 ALA A O 1
ATOM 4178 N N . MET A 1 546 ? 18.518 2.496 -12.211 1.00 96.88 546 MET A N 1
ATOM 4179 C CA . MET A 1 546 ? 18.095 2.636 -10.813 1.00 96.88 546 MET A CA 1
ATOM 4180 C C . MET A 1 546 ? 18.956 3.673 -10.068 1.00 96.88 546 MET A C 1
ATOM 4182 O O . MET A 1 546 ? 20.187 3.590 -10.105 1.00 96.88 546 MET A O 1
ATOM 4186 N N . PRO A 1 547 ? 18.349 4.621 -9.327 1.00 95.12 547 PRO A N 1
ATOM 4187 C CA . PRO A 1 547 ? 19.111 5.594 -8.558 1.00 95.12 547 PRO A CA 1
ATOM 4188 C C . PRO A 1 547 ? 19.924 4.920 -7.449 1.00 95.12 547 PRO A C 1
ATOM 4190 O O . PRO A 1 547 ? 19.463 3.993 -6.773 1.00 95.12 547 PRO A O 1
ATOM 4193 N N . LEU A 1 548 ? 21.133 5.432 -7.220 1.00 89.19 548 LEU A N 1
ATOM 4194 C CA . LEU A 1 548 ? 22.004 4.966 -6.147 1.00 89.19 548 LEU A CA 1
ATOM 4195 C C . LEU A 1 548 ? 21.366 5.231 -4.766 1.00 89.19 548 LEU A C 1
ATOM 4197 O O . LEU A 1 548 ? 20.718 6.261 -4.552 1.00 89.19 548 LEU A O 1
ATOM 4201 N N . PRO A 1 549 ? 21.562 4.334 -3.782 1.00 80.88 549 PRO A N 1
ATOM 4202 C CA . PRO A 1 549 ? 20.928 4.465 -2.477 1.00 80.88 549 PRO A CA 1
ATOM 4203 C C . PRO A 1 549 ? 21.437 5.688 -1.700 1.00 80.88 549 PRO A C 1
ATOM 4205 O O . PRO A 1 549 ? 22.619 6.053 -1.741 1.00 80.88 549 PRO A O 1
ATOM 4208 N N . ALA A 1 550 ? 20.549 6.297 -0.911 1.00 73.62 550 ALA A N 1
ATOM 4209 C CA . ALA A 1 550 ? 20.913 7.359 0.023 1.00 73.62 550 ALA A CA 1
ATOM 4210 C C . ALA A 1 550 ? 22.053 6.896 0.968 1.00 73.62 550 ALA A C 1
ATOM 4212 O O . ALA A 1 550 ? 22.029 5.760 1.449 1.00 73.62 550 ALA A O 1
ATOM 4213 N N . PRO A 1 551 ? 23.052 7.749 1.271 1.00 83.19 551 PRO A N 1
ATOM 4214 C CA . PRO A 1 551 ? 23.059 9.204 1.105 1.00 83.19 551 PRO A CA 1
ATOM 4215 C C . PRO A 1 551 ? 23.689 9.710 -0.207 1.00 83.19 551 PRO A C 1
ATOM 4217 O O . PRO A 1 551 ? 24.024 10.888 -0.275 1.00 83.19 551 PRO A O 1
ATOM 4220 N N . SER A 1 552 ? 23.914 8.851 -1.208 1.00 89.38 552 SER A N 1
ATOM 4221 C CA . SER A 1 552 ? 24.644 9.242 -2.430 1.00 89.38 552 SER A CA 1
ATOM 4222 C C . SER A 1 552 ? 23.884 10.213 -3.344 1.00 89.38 552 SER A C 1
ATOM 4224 O O . SER A 1 552 ? 24.522 11.001 -4.033 1.00 89.38 552 SER A O 1
ATOM 4226 N N . MET A 1 553 ? 22.548 10.189 -3.305 1.00 93.12 553 MET A N 1
ATOM 4227 C CA . MET A 1 553 ? 21.655 11.073 -4.060 1.00 93.12 553 MET A CA 1
ATOM 4228 C C . MET A 1 553 ? 20.636 11.736 -3.124 1.00 93.12 553 MET A C 1
ATOM 4230 O O . MET A 1 553 ? 20.241 11.169 -2.097 1.00 93.12 553 MET A O 1
ATOM 4234 N N . SER A 1 554 ? 20.199 12.944 -3.472 1.00 94.50 554 SER A N 1
ATOM 4235 C CA . SER A 1 554 ? 19.096 13.647 -2.815 1.00 94.50 554 SER A CA 1
ATOM 4236 C C . SER A 1 554 ? 17.731 13.108 -3.259 1.00 94.50 554 SER A C 1
ATOM 4238 O O . SER A 1 554 ? 17.591 12.485 -4.306 1.00 94.50 554 SER A O 1
ATOM 4240 N N . SER A 1 555 ? 16.679 13.399 -2.485 1.00 92.94 555 SER A N 1
ATOM 4241 C CA . SER A 1 555 ? 15.306 12.984 -2.829 1.00 92.94 555 SER A CA 1
ATOM 4242 C C . SER A 1 555 ? 14.799 13.584 -4.155 1.00 92.94 555 SER A C 1
ATOM 4244 O O . SER A 1 555 ? 13.922 13.009 -4.792 1.00 92.94 555 SER A O 1
ATOM 4246 N N . ALA A 1 556 ? 15.353 14.726 -4.586 1.00 95.31 556 ALA A N 1
ATOM 4247 C CA . ALA A 1 556 ? 15.041 15.318 -5.886 1.00 95.31 556 ALA A CA 1
ATOM 4248 C C . ALA A 1 556 ? 15.677 14.504 -7.024 1.00 95.31 556 ALA A C 1
ATOM 4250 O O . ALA A 1 556 ? 14.961 14.025 -7.891 1.00 95.31 556 ALA A O 1
ATOM 4251 N N . GLU A 1 557 ? 16.981 14.231 -6.948 1.00 95.12 557 GLU A N 1
ATOM 4252 C CA . GLU A 1 557 ? 17.693 13.429 -7.958 1.00 95.12 557 GLU A CA 1
ATOM 4253 C C . GLU A 1 557 ? 17.138 11.996 -8.057 1.00 95.12 557 GLU A C 1
ATOM 4255 O O . GLU A 1 557 ? 17.044 11.439 -9.146 1.00 95.12 557 GLU A O 1
ATOM 4260 N N . ILE A 1 558 ? 16.717 11.401 -6.933 1.00 95.94 558 ILE A N 1
ATOM 4261 C CA . ILE A 1 558 ? 16.043 10.092 -6.913 1.00 95.94 558 ILE A CA 1
ATOM 4262 C C . ILE A 1 558 ? 14.682 10.161 -7.630 1.00 95.94 558 ILE A C 1
ATOM 4264 O O . ILE A 1 558 ? 14.340 9.256 -8.389 1.00 95.94 558 ILE A O 1
ATOM 4268 N N . LYS A 1 559 ? 13.904 11.228 -7.407 1.00 95.75 559 LYS A N 1
ATOM 4269 C CA . LYS A 1 559 ? 12.628 11.456 -8.099 1.00 95.75 559 LYS A CA 1
ATOM 4270 C C . LYS A 1 559 ? 12.825 11.646 -9.604 1.00 95.75 559 LYS A C 1
ATOM 4272 O O . LYS A 1 559 ? 12.047 11.092 -10.376 1.00 95.75 559 LYS A O 1
ATOM 4277 N N . ASP A 1 560 ? 13.838 12.406 -10.002 1.00 96.44 560 ASP A N 1
ATOM 4278 C CA . ASP A 1 560 ? 14.131 12.673 -11.410 1.00 96.44 560 ASP A CA 1
ATOM 4279 C C . ASP A 1 560 ? 14.590 11.382 -12.115 1.00 96.44 560 ASP A C 1
ATOM 4281 O O . ASP A 1 560 ? 14.051 11.040 -13.163 1.00 96.44 560 ASP A O 1
ATOM 4285 N N . ALA A 1 561 ? 15.439 10.565 -11.476 1.00 96.88 561 ALA A N 1
ATOM 4286 C CA . ALA A 1 561 ? 15.822 9.246 -11.991 1.00 96.88 561 ALA A CA 1
ATOM 4287 C C . ALA A 1 561 ? 14.620 8.293 -12.183 1.00 96.88 561 ALA A C 1
ATOM 4289 O O . ALA A 1 561 ? 14.507 7.632 -13.216 1.00 96.88 561 ALA A O 1
ATOM 4290 N N . TYR A 1 562 ? 13.674 8.238 -11.234 1.00 97.62 562 TYR A N 1
ATOM 4291 C CA . TYR A 1 562 ? 12.447 7.448 -11.426 1.00 97.62 562 TYR A CA 1
ATOM 4292 C C . TYR A 1 562 ? 11.521 8.033 -12.501 1.00 97.62 562 TYR A C 1
ATOM 4294 O O . TYR A 1 562 ? 10.845 7.269 -13.197 1.00 97.62 562 TYR A O 1
ATOM 4302 N N . ALA A 1 563 ? 11.500 9.357 -12.681 1.00 96.94 563 ALA A N 1
ATOM 4303 C CA . ALA A 1 563 ? 10.785 9.987 -13.785 1.00 96.94 563 ALA A CA 1
ATOM 4304 C C . ALA A 1 563 ? 11.406 9.610 -15.142 1.00 96.94 563 ALA A C 1
ATOM 4306 O O . ALA A 1 563 ? 10.664 9.271 -16.061 1.00 96.94 563 ALA A O 1
ATOM 4307 N N . ASP A 1 564 ? 12.734 9.570 -15.253 1.00 97.44 564 ASP A N 1
ATOM 4308 C CA . ASP A 1 564 ? 13.438 9.130 -16.463 1.00 97.44 564 ASP A CA 1
ATOM 4309 C C . ASP A 1 564 ? 13.169 7.653 -16.784 1.00 97.44 564 ASP A C 1
ATOM 4311 O O . ASP A 1 564 ? 12.840 7.329 -17.929 1.00 97.44 564 ASP A O 1
ATOM 4315 N N . ILE A 1 565 ? 13.191 6.764 -15.779 1.00 98.12 565 ILE A N 1
ATOM 4316 C CA . ILE A 1 565 ? 12.788 5.357 -15.949 1.00 98.12 565 ILE A CA 1
ATOM 4317 C C . ILE A 1 565 ? 11.348 5.266 -16.468 1.00 98.12 565 ILE A C 1
ATOM 4319 O O . ILE A 1 565 ? 11.081 4.576 -17.455 1.00 98.12 565 ILE A O 1
ATOM 4323 N N . LYS A 1 566 ? 10.409 5.985 -15.842 1.00 97.88 566 LYS A N 1
ATOM 4324 C CA . LYS A 1 566 ? 9.003 6.014 -16.265 1.00 97.88 566 LYS A CA 1
ATOM 4325 C C . LYS A 1 566 ? 8.849 6.511 -17.705 1.00 97.88 566 LYS A C 1
ATOM 4327 O O . LYS A 1 566 ? 8.131 5.892 -18.492 1.00 97.88 566 LYS A O 1
ATOM 4332 N N . ASN A 1 567 ? 9.515 7.612 -18.052 1.00 97.38 567 ASN A N 1
ATOM 4333 C CA . ASN A 1 567 ? 9.471 8.213 -19.383 1.00 97.38 567 ASN A CA 1
ATOM 4334 C C . ASN A 1 567 ? 10.009 7.240 -20.440 1.00 97.38 567 ASN A C 1
ATOM 4336 O O . ASN A 1 567 ? 9.380 7.057 -21.484 1.00 97.38 567 ASN A O 1
ATOM 4340 N N . TRP A 1 568 ? 11.118 6.551 -20.151 1.00 98.19 568 TRP A N 1
ATOM 4341 C CA . TRP A 1 568 ? 11.679 5.530 -21.035 1.00 98.19 568 TRP A CA 1
ATOM 4342 C C . TRP A 1 568 ? 10.725 4.344 -21.232 1.00 98.19 568 TRP A C 1
ATOM 4344 O O . TRP A 1 568 ? 10.509 3.926 -22.372 1.00 98.19 568 TRP A O 1
ATOM 4354 N N . ILE A 1 569 ? 10.096 3.845 -20.160 1.00 98.25 569 ILE A N 1
ATOM 4355 C CA . ILE A 1 569 ? 9.103 2.760 -20.231 1.00 98.25 569 ILE A CA 1
ATOM 4356 C C . ILE A 1 569 ? 7.898 3.181 -21.092 1.00 98.25 569 ILE A C 1
ATOM 4358 O O . ILE A 1 569 ? 7.480 2.435 -21.977 1.00 98.25 569 ILE A O 1
ATOM 4362 N N . LEU A 1 570 ? 7.353 4.385 -20.884 1.00 96.62 570 LEU A N 1
ATOM 4363 C CA . LEU A 1 570 ? 6.199 4.898 -21.638 1.00 96.62 570 LEU A CA 1
ATOM 4364 C C . LEU A 1 570 ? 6.506 5.184 -23.115 1.00 96.62 570 LEU A C 1
ATOM 4366 O O . LEU A 1 570 ? 5.597 5.076 -23.950 1.00 96.62 570 LEU A O 1
ATOM 4370 N N . LEU A 1 571 ? 7.756 5.531 -23.433 1.00 96.50 571 LEU A N 1
ATOM 4371 C CA . LEU A 1 571 ? 8.253 5.735 -24.795 1.00 96.50 571 LEU A CA 1
ATOM 4372 C C . LEU A 1 571 ? 8.410 4.405 -25.549 1.00 96.50 571 LEU A C 1
ATOM 4374 O O . LEU A 1 571 ? 8.021 4.312 -26.710 1.00 96.50 571 LEU A O 1
ATOM 4378 N N . HIS A 1 572 ? 8.922 3.362 -24.888 1.00 97.38 572 HIS A N 1
ATOM 4379 C CA . HIS A 1 572 ? 9.205 2.061 -25.511 1.00 97.38 572 HIS A CA 1
ATOM 4380 C C . HIS A 1 572 ? 8.082 1.023 -25.353 1.00 97.38 572 HIS A C 1
ATOM 4382 O O . HIS A 1 572 ? 8.223 -0.100 -25.838 1.00 97.38 572 HIS A O 1
ATOM 4388 N N . LYS A 1 573 ? 6.963 1.380 -24.705 1.00 97.19 573 LYS A N 1
ATOM 4389 C CA . LYS A 1 573 ? 5.880 0.472 -24.279 1.00 97.19 573 LYS A CA 1
ATOM 4390 C C . LYS A 1 573 ? 5.434 -0.566 -25.319 1.00 97.19 573 LYS A C 1
ATOM 4392 O O . LYS A 1 573 ? 5.278 -1.729 -24.963 1.00 97.19 573 LYS A O 1
ATOM 4397 N N . GLU A 1 574 ? 5.309 -0.203 -26.596 1.00 95.00 574 GLU A N 1
ATOM 4398 C CA . GLU A 1 574 ? 4.889 -1.140 -27.653 1.00 95.00 574 GLU A CA 1
ATOM 4399 C C . GLU A 1 574 ? 5.853 -2.330 -27.818 1.00 95.00 574 GLU A C 1
ATOM 4401 O O . GLU A 1 574 ? 5.404 -3.455 -28.041 1.00 95.00 574 GLU A O 1
ATOM 4406 N N . ASN A 1 575 ? 7.158 -2.091 -27.633 1.00 94.25 575 ASN A N 1
ATOM 4407 C CA . ASN A 1 575 ? 8.216 -3.106 -27.676 1.00 94.25 575 ASN A CA 1
ATOM 4408 C C . ASN A 1 575 ? 8.367 -3.857 -26.342 1.00 94.25 575 ASN A C 1
ATOM 4410 O O . ASN A 1 575 ? 8.853 -4.987 -26.319 1.00 94.25 575 ASN A O 1
ATOM 4414 N N . LEU A 1 576 ? 7.984 -3.227 -25.226 1.00 95.81 576 LEU A N 1
ATOM 4415 C CA . LEU A 1 576 ? 8.071 -3.809 -23.883 1.00 95.81 576 LEU A CA 1
ATOM 4416 C C . LEU A 1 576 ? 6.932 -4.795 -23.601 1.00 95.81 576 LEU A C 1
ATOM 4418 O O . LEU A 1 576 ? 7.160 -5.843 -23.001 1.00 95.81 576 LEU A O 1
ATOM 4422 N N . PHE A 1 577 ? 5.717 -4.482 -24.058 1.00 95.31 577 PHE A N 1
ATOM 4423 C CA . PHE A 1 577 ? 4.501 -5.241 -23.761 1.00 95.31 577 PHE A CA 1
ATOM 4424 C C . PHE A 1 577 ? 4.015 -6.016 -24.992 1.00 95.31 577 PHE A C 1
ATOM 4426 O O . PHE A 1 577 ? 2.933 -5.781 -25.536 1.00 95.31 577 PHE A O 1
ATOM 4433 N N . SER A 1 578 ? 4.832 -6.974 -25.439 1.00 93.38 578 SER A N 1
ATOM 4434 C CA . SER A 1 578 ? 4.437 -7.929 -26.483 1.00 93.38 578 SER A CA 1
ATOM 4435 C C . SER A 1 578 ? 3.212 -8.751 -26.058 1.00 93.38 578 SER A C 1
ATOM 4437 O O . SER A 1 578 ? 3.007 -9.048 -24.879 1.00 93.38 578 SER A O 1
ATOM 4439 N N . ASP A 1 579 ? 2.409 -9.182 -27.025 1.00 89.75 579 ASP A N 1
ATOM 4440 C CA . ASP A 1 579 ? 1.344 -10.170 -26.812 1.00 89.75 579 ASP A CA 1
ATOM 4441 C C . ASP A 1 579 ? 1.916 -11.569 -26.518 1.00 89.75 579 ASP A C 1
ATOM 4443 O O . ASP A 1 579 ? 1.268 -12.392 -25.879 1.00 89.75 579 ASP A O 1
ATOM 4447 N N . SER A 1 580 ? 3.168 -11.814 -26.919 1.00 91.56 580 SER A N 1
ATOM 4448 C CA . SER A 1 580 ? 3.932 -13.022 -26.596 1.00 91.56 580 SER A CA 1
ATOM 4449 C C . SER A 1 580 ? 4.694 -12.935 -25.265 1.00 91.56 580 SER A C 1
ATOM 4451 O O . SER A 1 580 ? 5.546 -13.786 -25.006 1.00 91.56 580 SER A O 1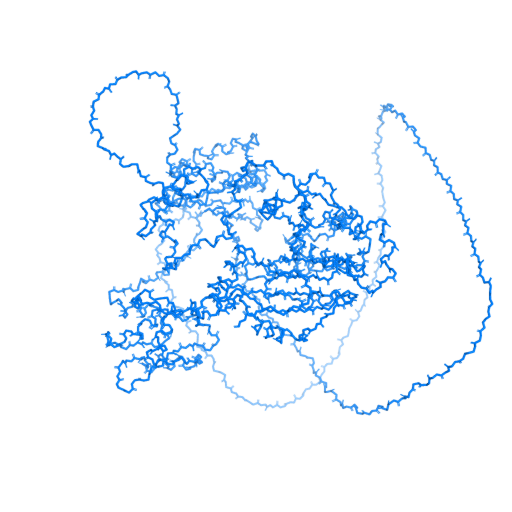
ATOM 4453 N N . ALA A 1 581 ? 4.472 -11.893 -24.453 1.00 93.62 581 ALA A N 1
ATOM 4454 C CA . ALA A 1 581 ? 5.168 -11.727 -23.178 1.00 93.62 581 ALA A CA 1
ATOM 4455 C C . ALA A 1 581 ? 4.883 -12.917 -22.247 1.00 93.62 581 ALA A C 1
ATOM 4457 O O . ALA A 1 581 ? 3.735 -13.332 -22.081 1.00 93.62 581 ALA A O 1
ATOM 4458 N N . GLY A 1 582 ? 5.930 -13.459 -21.628 1.00 94.94 582 GLY A N 1
ATOM 4459 C CA . GLY A 1 582 ? 5.860 -14.578 -20.690 1.00 94.94 582 GLY A CA 1
ATOM 4460 C C . GLY A 1 582 ? 6.458 -14.200 -19.340 1.00 94.94 582 GLY A C 1
ATOM 4461 O O . GLY A 1 582 ? 7.303 -13.316 -19.264 1.00 94.94 582 GLY A O 1
ATOM 4462 N N . SER A 1 583 ? 6.029 -14.872 -18.276 1.00 96.12 583 SER A N 1
ATOM 4463 C CA . SER A 1 583 ? 6.611 -14.738 -16.936 1.00 96.12 583 SER A CA 1
ATOM 4464 C C . SER A 1 583 ? 6.623 -16.097 -16.234 1.00 96.12 583 SER A C 1
ATOM 4466 O O . SER A 1 583 ? 5.843 -16.995 -16.574 1.00 96.12 583 SER A O 1
ATOM 4468 N N . TRP A 1 584 ? 7.539 -16.284 -15.284 1.00 97.31 584 TRP A N 1
ATOM 4469 C CA . TRP A 1 584 ? 7.649 -17.523 -14.522 1.00 97.31 584 TRP A CA 1
ATOM 4470 C C . TRP A 1 584 ? 6.432 -17.711 -13.610 1.00 97.31 584 TRP A C 1
ATOM 4472 O O . TRP A 1 584 ? 6.182 -16.919 -12.701 1.00 97.31 584 TRP A O 1
ATOM 4482 N N . CYS A 1 585 ? 5.671 -18.780 -13.842 1.00 97.69 585 CYS A N 1
ATOM 4483 C CA . CYS A 1 585 ? 4.515 -19.104 -13.024 1.00 97.69 585 CYS A CA 1
ATOM 4484 C C . CYS A 1 585 ? 4.912 -20.007 -11.848 1.00 97.69 585 CYS A C 1
ATOM 4486 O O . CYS A 1 585 ? 5.241 -21.183 -12.025 1.00 97.69 585 CYS A O 1
ATOM 4488 N N . TYR A 1 586 ? 4.757 -19.500 -10.626 1.00 96.81 586 TYR A N 1
ATOM 4489 C CA . TYR A 1 586 ? 4.993 -20.231 -9.382 1.00 96.81 586 TYR A CA 1
ATOM 4490 C C . TYR A 1 586 ? 4.040 -21.416 -9.189 1.00 96.81 586 TYR A C 1
ATOM 4492 O O . TYR A 1 586 ? 4.452 -22.392 -8.557 1.00 96.81 586 TYR A O 1
ATOM 4500 N N . LYS A 1 587 ? 2.825 -21.386 -9.767 1.00 95.62 587 LYS A N 1
ATOM 4501 C CA . LYS A 1 587 ? 1.925 -22.553 -9.812 1.00 95.62 587 LYS A CA 1
ATOM 4502 C C . LYS A 1 587 ? 2.420 -23.623 -10.792 1.00 95.62 587 LYS A C 1
ATOM 4504 O O . LYS A 1 587 ? 2.825 -24.695 -10.357 1.00 95.62 587 LYS A O 1
ATOM 4509 N N . HIS A 1 588 ? 2.430 -23.331 -12.095 1.00 95.69 588 HIS A N 1
ATOM 4510 C CA . HIS A 1 588 ? 2.762 -24.307 -13.146 1.00 95.69 588 HIS A CA 1
ATOM 4511 C C . HIS A 1 588 ? 4.249 -24.681 -13.270 1.00 95.69 588 HIS A C 1
ATOM 4513 O O . HIS A 1 588 ? 4.564 -25.585 -14.035 1.00 95.69 588 HIS A O 1
ATOM 4519 N N . LYS A 1 589 ? 5.162 -24.008 -12.551 1.00 96.81 589 LYS A N 1
ATOM 4520 C CA . LYS A 1 589 ? 6.625 -24.241 -12.586 1.00 96.81 589 LYS A CA 1
ATOM 4521 C C . LYS A 1 589 ? 7.233 -24.151 -13.995 1.00 96.81 589 LYS A C 1
ATOM 4523 O O . LYS A 1 589 ? 8.146 -24.894 -14.342 1.00 96.81 589 LYS A O 1
ATOM 4528 N N . GLN A 1 590 ? 6.715 -23.227 -14.802 1.00 96.62 590 GLN A N 1
ATOM 4529 C CA . GLN A 1 590 ? 7.174 -22.949 -16.163 1.00 96.62 590 GLN A CA 1
ATOM 4530 C C . GLN A 1 590 ? 6.891 -21.488 -16.536 1.00 96.62 590 GLN A C 1
ATOM 4532 O O . GLN A 1 590 ? 6.095 -20.812 -15.876 1.00 96.62 590 GLN A O 1
ATOM 4537 N N . VAL A 1 591 ? 7.494 -21.004 -17.624 1.00 96.00 591 VAL A N 1
ATOM 4538 C CA . VAL A 1 591 ? 7.141 -19.700 -18.205 1.00 96.00 591 VAL A CA 1
ATOM 4539 C C . VAL A 1 591 ? 5.754 -19.804 -18.844 1.00 96.00 591 VAL A C 1
ATOM 4541 O O . VAL A 1 591 ? 5.558 -20.558 -19.792 1.00 96.00 591 VAL A O 1
ATOM 4544 N N . CYS A 1 592 ? 4.787 -19.052 -18.320 1.00 95.62 592 CYS A N 1
ATOM 4545 C CA . CYS A 1 592 ? 3.429 -18.972 -18.861 1.00 95.62 592 CYS A CA 1
ATOM 4546 C C . CYS A 1 592 ? 3.210 -17.604 -19.533 1.00 95.62 592 CYS A C 1
ATOM 4548 O O . CYS A 1 592 ? 3.788 -16.618 -19.067 1.00 95.62 592 CYS A O 1
ATOM 4550 N N . PRO A 1 593 ? 2.358 -17.491 -20.574 1.00 93.44 593 PRO A N 1
ATOM 4551 C CA . PRO A 1 593 ? 2.063 -16.206 -21.215 1.00 93.44 593 PRO A CA 1
ATOM 4552 C C . PRO A 1 593 ? 1.498 -15.217 -20.191 1.00 93.44 593 PRO A C 1
ATOM 4554 O O . PRO A 1 593 ? 0.460 -15.504 -19.603 1.00 93.44 593 PRO A O 1
ATOM 4557 N N . ALA A 1 594 ? 2.156 -14.085 -19.941 1.00 91.50 594 ALA A N 1
ATOM 4558 C CA . ALA A 1 594 ? 1.745 -13.102 -18.932 1.00 91.50 594 ALA A CA 1
ATOM 4559 C C . ALA A 1 594 ? 0.321 -12.587 -19.194 1.00 91.50 594 ALA A C 1
ATOM 4561 O O . ALA A 1 594 ? -0.484 -12.440 -18.274 1.00 91.50 594 ALA A O 1
ATOM 4562 N N . HIS A 1 595 ? 0.000 -12.433 -20.478 1.00 86.50 595 HIS A N 1
ATOM 4563 C CA . HIS A 1 595 ? -1.334 -12.169 -20.986 1.00 86.50 595 HIS A CA 1
ATOM 4564 C C . HIS A 1 595 ? -1.683 -13.335 -21.905 1.00 86.50 595 HIS A C 1
ATOM 4566 O O . HIS A 1 595 ? -1.136 -13.412 -23.006 1.00 86.50 595 HIS A O 1
ATOM 4572 N N . PRO A 1 596 ? -2.545 -14.279 -21.491 1.00 71.06 596 PRO A N 1
ATOM 4573 C CA . PRO A 1 596 ? -3.177 -15.126 -22.477 1.00 71.06 596 PRO A CA 1
ATOM 4574 C C . PRO A 1 596 ? -3.984 -14.189 -23.374 1.00 71.06 596 PRO A C 1
ATOM 4576 O O . PRO A 1 596 ? -4.996 -13.636 -22.940 1.00 71.06 596 PRO A O 1
ATOM 4579 N N . LEU A 1 597 ? -3.541 -14.012 -24.623 1.00 66.88 597 LEU A N 1
ATOM 4580 C CA . LEU A 1 597 ? -4.485 -13.666 -25.673 1.00 66.88 597 LEU A CA 1
ATOM 4581 C C . LEU A 1 597 ? -5.653 -14.634 -25.506 1.00 66.88 597 LEU A C 1
ATOM 4583 O O . LEU A 1 597 ? -5.432 -15.844 -25.388 1.00 66.88 597 LEU A O 1
ATOM 4587 N N . LEU A 1 598 ? -6.879 -14.111 -25.477 1.00 60.84 598 LEU A N 1
ATOM 4588 C CA . LEU A 1 598 ? -8.021 -14.950 -25.784 1.00 60.84 598 LEU A CA 1
ATOM 4589 C C . LEU A 1 598 ? -7.755 -15.452 -27.199 1.00 60.84 598 LEU A C 1
ATOM 4591 O O . LEU A 1 598 ? -7.978 -14.733 -28.171 1.00 60.84 598 LEU A O 1
ATOM 4595 N N . SER A 1 599 ? -7.224 -16.668 -27.305 1.00 46.91 599 SER A N 1
ATOM 4596 C CA . SER A 1 599 ? -7.216 -17.448 -28.525 1.00 46.91 599 SER A CA 1
ATOM 4597 C C . SER A 1 599 ? -8.667 -17.823 -28.779 1.00 46.91 599 SER A C 1
ATOM 4599 O O . SER A 1 599 ? -9.107 -18.946 -28.546 1.00 46.91 599 SER A O 1
ATOM 4601 N N . ILE A 1 600 ? -9.419 -16.821 -29.242 1.00 50.41 600 ILE A N 1
ATOM 4602 C CA . ILE A 1 600 ? -10.582 -17.011 -30.088 1.00 50.41 600 ILE A CA 1
ATOM 4603 C C . ILE A 1 600 ? -10.043 -17.911 -31.200 1.00 50.41 600 ILE A C 1
ATOM 4605 O O . ILE A 1 600 ? -9.219 -17.461 -31.999 1.00 50.41 600 ILE A O 1
ATOM 4609 N N . GLY A 1 601 ? -10.353 -19.211 -31.109 1.00 44.91 601 GLY A N 1
ATOM 4610 C CA . GLY A 1 601 ? -9.708 -20.253 -31.914 1.00 44.91 601 GLY A CA 1
ATOM 4611 C C . GLY A 1 601 ? -9.882 -19.983 -33.404 1.00 44.91 601 GLY A C 1
ATOM 4612 O O . GLY A 1 601 ? -10.632 -19.088 -33.774 1.00 44.91 601 GLY A O 1
ATOM 4613 N N . ASP A 1 602 ? -9.229 -20.737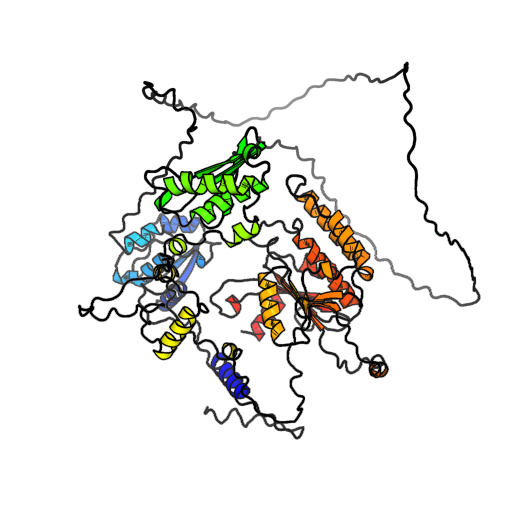 -34.288 1.00 44.09 602 ASP A N 1
ATOM 4614 C CA . ASP A 1 602 ? -9.259 -20.434 -35.731 1.00 44.09 602 ASP A CA 1
ATOM 4615 C C . ASP A 1 602 ? -10.677 -20.319 -36.351 1.00 44.09 602 ASP A C 1
ATOM 4617 O O . ASP A 1 602 ? -10.846 -19.623 -37.356 1.00 44.09 602 ASP A O 1
ATOM 4621 N N . ASP A 1 603 ? -11.704 -20.876 -35.698 1.00 43.12 603 ASP A N 1
ATOM 4622 C CA . ASP A 1 603 ? -13.138 -20.672 -35.976 1.00 43.12 603 ASP A CA 1
ATOM 4623 C C . ASP A 1 603 ? -13.606 -1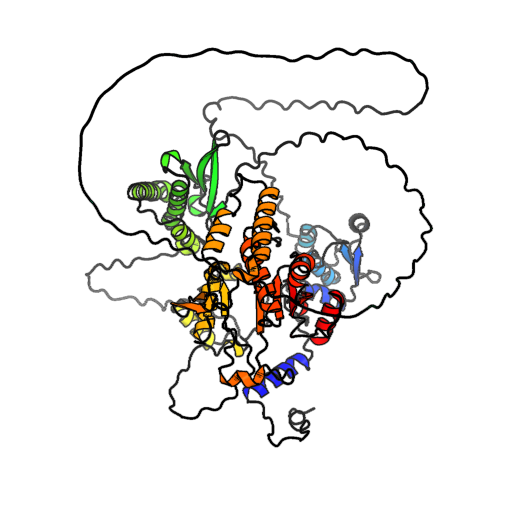9.194 -35.885 1.00 43.12 603 ASP A C 1
ATOM 4625 O O . ASP A 1 603 ? -14.620 -18.796 -36.463 1.00 43.12 603 ASP A O 1
ATOM 4629 N N . ALA A 1 604 ? -12.861 -18.336 -35.187 1.00 43.84 604 ALA A N 1
ATOM 4630 C CA . ALA A 1 604 ? -13.199 -16.947 -34.889 1.00 43.84 604 ALA A CA 1
ATOM 4631 C C . ALA A 1 604 ? -12.845 -15.942 -35.994 1.00 43.84 604 ALA A C 1
ATOM 4633 O O . ALA A 1 604 ? -13.177 -14.759 -35.880 1.00 43.84 604 ALA A O 1
ATOM 4634 N N . LYS A 1 605 ? -12.273 -16.392 -37.119 1.00 44.06 605 LYS A N 1
ATOM 4635 C CA . LYS A 1 605 ? -12.191 -15.569 -38.343 1.00 44.06 605 LYS A CA 1
ATOM 4636 C C . LYS A 1 605 ? -13.578 -15.155 -38.870 1.00 44.06 605 LYS A C 1
ATOM 4638 O O . LYS A 1 605 ? -13.664 -14.257 -39.700 1.00 44.06 605 LYS A O 1
ATOM 4643 N N . CYS A 1 606 ? -14.655 -15.746 -38.342 1.00 41.69 606 CYS A N 1
ATOM 4644 C CA . CYS A 1 606 ? -16.039 -15.345 -38.586 1.00 41.69 606 CYS A CA 1
ATOM 4645 C C . CYS A 1 606 ? -16.594 -14.277 -37.606 1.00 41.69 606 CYS A C 1
ATOM 4647 O O . CYS A 1 606 ? -17.690 -13.773 -37.835 1.00 41.69 606 CYS A O 1
ATOM 4649 N N . LEU A 1 607 ? -15.879 -13.931 -36.522 1.00 40.25 607 LEU A N 1
ATOM 4650 C CA . LEU A 1 607 ? -16.352 -13.008 -35.469 1.00 40.25 607 LEU A CA 1
ATOM 4651 C C . LEU A 1 607 ? -15.865 -11.560 -35.644 1.00 40.25 607 LEU A C 1
ATOM 4653 O O . LEU A 1 607 ? -16.592 -10.627 -35.315 1.00 40.25 607 LEU A O 1
ATOM 4657 N N . ALA A 1 608 ? -14.668 -11.346 -36.199 1.00 43.41 608 ALA A N 1
ATOM 4658 C CA . ALA A 1 608 ? -14.081 -10.005 -36.336 1.00 43.41 608 ALA A CA 1
ATOM 4659 C C . ALA A 1 608 ? -14.824 -9.078 -37.326 1.00 43.41 608 ALA A C 1
ATOM 4661 O O . ALA A 1 608 ? -14.616 -7.867 -37.310 1.00 43.41 608 ALA A O 1
ATOM 4662 N N . SER A 1 609 ? -15.685 -9.626 -38.188 1.00 45.22 609 SER A N 1
ATOM 4663 C CA . SER A 1 609 ? -16.463 -8.880 -39.187 1.00 45.22 609 SER A CA 1
ATOM 4664 C C . SER A 1 609 ? -17.846 -8.416 -38.705 1.00 45.22 609 SER A C 1
ATOM 4666 O O . SER A 1 609 ? -18.528 -7.713 -39.449 1.00 45.22 609 SER A O 1
ATOM 4668 N N . SER A 1 610 ? -18.261 -8.760 -37.479 1.00 41.06 610 SER A N 1
ATOM 4669 C CA . SER A 1 610 ? -19.539 -8.326 -36.900 1.00 41.06 610 SER A CA 1
ATOM 4670 C C . SER A 1 610 ? -19.331 -7.630 -35.554 1.00 41.06 610 SER A C 1
ATOM 4672 O O . SER A 1 610 ? -19.337 -8.263 -34.500 1.00 41.06 610 SER A O 1
ATOM 4674 N N . LEU A 1 611 ? -19.247 -6.295 -35.570 1.00 45.69 611 LEU A N 1
ATOM 4675 C CA . LEU A 1 611 ? -19.321 -5.434 -34.374 1.00 45.69 611 LEU A CA 1
ATOM 4676 C C . LEU A 1 611 ? -20.754 -5.367 -33.786 1.00 45.69 611 LEU A C 1
ATOM 4678 O O . LEU A 1 611 ? -21.215 -4.325 -33.328 1.00 45.69 611 LEU A O 1
ATOM 4682 N N . GLN A 1 612 ? -21.480 -6.486 -33.821 1.00 44.16 612 GLN A N 1
ATOM 4683 C CA . GLN A 1 612 ? -22.821 -6.668 -33.270 1.00 44.16 612 GLN A CA 1
ATOM 4684 C C . GLN A 1 612 ? -22.884 -8.034 -32.571 1.00 44.16 612 GLN A C 1
ATOM 4686 O O . GLN A 1 612 ? -23.160 -9.049 -33.207 1.00 44.16 612 GLN A O 1
ATOM 4691 N N . GLY A 1 613 ? -22.612 -8.049 -31.260 1.00 46.06 613 GLY A N 1
ATOM 4692 C CA . GLY A 1 613 ? -22.638 -9.260 -30.425 1.00 46.06 613 GLY A CA 1
ATOM 4693 C C . GLY A 1 613 ? -21.252 -9.708 -29.959 1.00 46.06 613 GLY A C 1
ATOM 4694 O O . GLY A 1 613 ? -20.749 -10.746 -30.381 1.00 46.06 613 GLY A O 1
ATOM 4695 N N . VAL A 1 614 ? -20.629 -8.923 -29.075 1.00 49.69 614 VAL A N 1
ATOM 4696 C CA . VAL A 1 614 ? -19.300 -9.214 -28.517 1.00 49.69 614 VAL A CA 1
ATOM 4697 C C . VAL A 1 614 ? -19.397 -10.328 -27.462 1.00 49.69 614 VAL A C 1
ATOM 4699 O O . VAL A 1 614 ? -19.354 -10.076 -26.263 1.00 49.69 614 VAL A O 1
ATOM 4702 N N . ASN A 1 615 ? -19.504 -11.583 -27.908 1.00 64.19 615 ASN A N 1
ATOM 4703 C CA . ASN A 1 615 ? -19.401 -12.770 -27.050 1.00 64.19 615 ASN A CA 1
ATOM 4704 C C . ASN A 1 615 ? -17.930 -13.061 -26.682 1.00 64.19 615 ASN A C 1
ATOM 4706 O O . ASN A 1 615 ? -17.392 -14.119 -27.008 1.00 64.19 615 ASN A O 1
ATOM 4710 N N . ARG A 1 616 ? -17.265 -12.118 -26.001 1.00 76.06 616 ARG A N 1
ATOM 4711 C CA . ARG A 1 616 ? -16.028 -12.388 -25.251 1.00 76.06 616 ARG A CA 1
ATOM 4712 C C . ARG A 1 616 ? -16.198 -11.941 -23.795 1.00 76.06 616 ARG A C 1
ATOM 4714 O O . ARG A 1 616 ? -16.899 -10.957 -23.568 1.00 76.06 616 ARG A O 1
ATOM 4721 N N . PRO A 1 617 ? -15.551 -12.605 -22.821 1.00 80.69 617 PRO A N 1
ATOM 4722 C CA . PRO A 1 617 ? -15.552 -12.145 -21.437 1.00 80.69 617 PRO A CA 1
ATOM 4723 C C . PRO A 1 617 ? -15.035 -10.707 -21.300 1.00 80.69 617 PRO A C 1
ATOM 4725 O O . PRO A 1 617 ? -14.177 -10.266 -22.075 1.00 80.69 617 PRO A O 1
ATOM 4728 N N . LEU A 1 618 ? -15.539 -10.003 -20.285 1.00 86.50 618 LEU A N 1
ATOM 4729 C CA . LEU A 1 618 ? -15.024 -8.700 -19.878 1.00 86.50 618 LEU A CA 1
ATOM 4730 C C . LEU A 1 618 ? -13.607 -8.874 -19.309 1.00 86.50 618 LEU A C 1
ATOM 4732 O O . LEU A 1 618 ? -13.395 -9.617 -18.350 1.00 86.50 618 LEU A O 1
ATOM 4736 N N . MET A 1 619 ? -12.638 -8.186 -19.900 1.00 90.19 619 MET A N 1
ATOM 4737 C CA . MET A 1 619 ? -11.227 -8.269 -19.542 1.00 90.19 619 MET A CA 1
ATOM 4738 C C . MET A 1 619 ? -10.907 -7.204 -18.495 1.00 90.19 619 MET A C 1
ATOM 4740 O O . MET A 1 619 ? -10.693 -6.034 -18.818 1.00 90.19 619 MET A O 1
ATOM 4744 N N . VAL A 1 620 ? -10.899 -7.627 -17.229 1.00 93.25 620 VAL A N 1
ATOM 4745 C CA . VAL A 1 620 ? -10.700 -6.752 -16.067 1.00 93.25 620 VAL A CA 1
ATOM 4746 C C . VAL A 1 620 ? -9.305 -6.935 -15.466 1.00 93.25 620 VAL A C 1
ATOM 4748 O O . VAL A 1 620 ? -8.898 -8.052 -15.145 1.00 93.25 620 VAL A O 1
ATOM 4751 N N . ASN A 1 621 ? -8.593 -5.830 -15.250 1.00 95.44 621 ASN A N 1
ATOM 4752 C CA . ASN A 1 621 ? -7.395 -5.769 -14.416 1.00 95.44 621 ASN A CA 1
ATOM 4753 C C . ASN A 1 621 ? -7.735 -5.188 -13.034 1.00 95.44 621 ASN A C 1
ATOM 4755 O O . ASN A 1 621 ? -8.580 -4.301 -12.920 1.00 95.44 621 ASN A O 1
ATOM 4759 N N . VAL A 1 622 ? -7.070 -5.661 -11.979 1.00 95.38 622 VAL A N 1
ATOM 4760 C CA . VAL A 1 622 ? -7.202 -5.115 -10.620 1.00 95.38 622 VAL A CA 1
ATOM 4761 C C . VAL A 1 622 ? -5.814 -5.021 -9.997 1.00 95.38 622 VAL A C 1
ATOM 4763 O O . VAL A 1 622 ? -5.065 -5.998 -10.021 1.00 95.38 622 VAL A O 1
ATOM 4766 N N . ALA A 1 623 ? -5.478 -3.867 -9.424 1.00 95.44 623 ALA A N 1
ATOM 4767 C CA . ALA A 1 623 ? -4.199 -3.622 -8.769 1.00 95.44 623 ALA A CA 1
ATOM 4768 C C . ALA A 1 623 ? -4.371 -2.917 -7.415 1.00 95.44 623 ALA A C 1
ATOM 4770 O O . ALA A 1 623 ? -5.069 -1.910 -7.301 1.00 95.44 623 ALA A O 1
ATOM 4771 N N . GLY A 1 624 ? -3.680 -3.410 -6.386 1.00 94.44 624 GLY A N 1
ATOM 4772 C CA . GLY A 1 624 ? -3.365 -2.622 -5.195 1.00 94.44 624 GLY A CA 1
ATOM 4773 C C . GLY A 1 624 ? -1.978 -2.022 -5.380 1.00 94.44 624 GLY A C 1
ATOM 4774 O O . GLY A 1 624 ? -0.989 -2.747 -5.291 1.00 94.44 624 GLY A O 1
ATOM 4775 N N . VAL A 1 625 ? -1.878 -0.726 -5.683 1.00 92.19 625 VAL A N 1
ATOM 4776 C CA . VAL A 1 625 ? -0.558 -0.094 -5.855 1.00 92.19 625 VAL A CA 1
ATOM 4777 C C . VAL A 1 625 ? 0.099 0.114 -4.491 1.00 92.19 625 VAL A C 1
ATOM 4779 O O . VAL A 1 625 ? -0.575 0.406 -3.501 1.00 92.19 625 VAL A O 1
ATOM 4782 N N . SER A 1 626 ? 1.427 -0.035 -4.419 1.00 93.88 626 SER A N 1
ATOM 4783 C CA . SER A 1 626 ? 2.148 0.077 -3.145 1.00 93.88 626 SER A CA 1
ATOM 4784 C C . SER A 1 626 ? 1.856 1.417 -2.470 1.00 93.88 626 SER A C 1
ATOM 4786 O O . SER A 1 626 ? 2.185 2.487 -2.984 1.00 93.88 626 SER A O 1
ATOM 4788 N N . CYS A 1 627 ? 1.234 1.363 -1.292 1.00 94.31 627 CYS A N 1
ATOM 4789 C CA . CYS A 1 627 ? 0.821 2.563 -0.578 1.00 94.31 627 CYS A CA 1
ATOM 4790 C C . CYS A 1 627 ? 1.914 3.151 0.325 1.00 94.31 627 CYS A C 1
ATOM 4792 O O . CYS A 1 627 ? 1.717 4.225 0.893 1.00 94.31 627 CYS A O 1
ATOM 4794 N N . THR A 1 628 ? 3.058 2.481 0.500 1.00 94.12 628 THR A N 1
ATOM 4795 C CA . THR A 1 628 ? 4.152 2.962 1.366 1.00 94.12 628 THR A CA 1
ATOM 4796 C C . THR A 1 628 ? 4.742 4.328 0.964 1.00 94.12 628 THR A C 1
ATOM 4798 O O . THR A 1 628 ? 5.078 5.082 1.883 1.00 94.12 628 THR A O 1
ATOM 4801 N N . PRO A 1 629 ? 4.785 4.751 -0.320 1.00 96.44 629 PRO A N 1
ATOM 4802 C CA . PRO A 1 629 ? 5.239 6.096 -0.685 1.00 96.44 629 PRO A CA 1
ATOM 4803 C C . PRO A 1 629 ? 4.224 7.194 -0.342 1.00 96.44 629 PRO A C 1
ATOM 4805 O O . PRO A 1 629 ? 4.587 8.365 -0.273 1.00 96.44 629 PRO A O 1
ATOM 4808 N N . TRP A 1 630 ? 2.957 6.832 -0.118 1.00 95.56 630 TRP A N 1
ATOM 4809 C CA . TRP A 1 630 ? 1.826 7.763 0.004 1.00 95.56 630 TRP A CA 1
ATOM 4810 C C . TRP A 1 630 ? 1.238 7.806 1.427 1.00 95.56 630 TRP A C 1
ATOM 4812 O O . TRP A 1 630 ? 0.721 8.831 1.869 1.00 95.56 630 TRP A O 1
ATOM 4822 N N . SER A 1 631 ? 1.334 6.704 2.173 1.00 94.31 631 SER A N 1
ATOM 4823 C CA . SER A 1 631 ? 0.721 6.495 3.491 1.00 94.31 631 SER A CA 1
ATOM 4824 C C . SER A 1 631 ? 1.341 7.331 4.628 1.00 94.31 631 SER A C 1
ATOM 4826 O O . SER A 1 631 ? 2.471 7.808 4.554 1.00 94.31 631 SER A O 1
ATOM 4828 N N . SER A 1 632 ? 0.613 7.498 5.740 1.00 91.31 632 SER A N 1
ATOM 4829 C CA . SER A 1 632 ? 1.180 7.976 7.018 1.00 91.31 632 SER A CA 1
ATOM 4830 C C . SER A 1 632 ? 2.117 6.978 7.689 1.00 91.31 632 SER A C 1
ATOM 4832 O O . SER A 1 632 ? 2.976 7.403 8.455 1.00 91.31 632 SER A O 1
ATOM 4834 N N . GLU A 1 633 ? 1.958 5.689 7.391 1.00 90.50 633 GLU A N 1
ATOM 4835 C CA . GLU A 1 633 ? 2.744 4.609 7.999 1.00 90.50 633 GLU A CA 1
ATOM 4836 C C . GLU A 1 633 ? 4.050 4.322 7.240 1.00 90.50 633 GLU A C 1
ATOM 4838 O O . GLU A 1 633 ? 4.911 3.605 7.742 1.00 90.50 633 GLU A O 1
ATOM 4843 N N . GLY A 1 634 ? 4.197 4.867 6.027 1.00 91.69 634 GLY A N 1
ATOM 4844 C CA . GLY A 1 634 ? 5.395 4.739 5.200 1.00 91.69 634 GLY A CA 1
ATOM 4845 C C . GLY A 1 634 ? 6.268 5.996 5.202 1.00 91.69 634 GLY A C 1
ATOM 4846 O O . GLY A 1 634 ? 6.007 6.963 5.919 1.00 91.69 634 GLY A O 1
ATOM 4847 N N . ALA A 1 635 ? 7.316 5.990 4.378 1.00 91.75 635 ALA A N 1
ATOM 4848 C CA . ALA A 1 635 ? 8.333 7.043 4.353 1.00 91.75 635 ALA A CA 1
ATOM 4849 C C . ALA A 1 635 ? 7.875 8.372 3.712 1.00 91.75 635 ALA A C 1
ATOM 4851 O O . ALA A 1 635 ? 8.567 9.377 3.852 1.00 91.75 635 ALA A O 1
ATOM 4852 N N . GLN A 1 636 ? 6.709 8.397 3.051 1.00 94.06 636 GLN A N 1
ATOM 4853 C CA . GLN A 1 636 ? 6.188 9.555 2.299 1.00 94.06 636 GLN A CA 1
ATOM 4854 C C . GLN A 1 636 ? 7.116 10.040 1.173 1.00 94.06 636 GLN A C 1
ATOM 4856 O O . GLN A 1 636 ? 7.143 11.223 0.840 1.00 94.06 636 GLN A O 1
ATOM 4861 N N . GLU A 1 637 ? 7.846 9.101 0.570 1.00 94.94 637 GLU A N 1
ATOM 4862 C CA . GLU A 1 637 ? 8.731 9.311 -0.583 1.00 94.94 637 GLU A CA 1
ATOM 4863 C C . GLU A 1 637 ? 7.986 9.776 -1.843 1.00 94.94 637 GLU A C 1
ATOM 4865 O O . GLU A 1 637 ? 8.591 10.413 -2.703 1.00 94.94 637 GLU A O 1
ATOM 4870 N N . GLN A 1 638 ? 6.681 9.491 -1.958 1.00 95.50 638 GLN A N 1
ATOM 4871 C CA . GLN A 1 638 ? 5.884 9.750 -3.161 1.00 95.50 638 GLN A CA 1
ATOM 4872 C C . GLN A 1 638 ? 6.602 9.175 -4.399 1.00 95.50 638 GLN A C 1
ATOM 4874 O O . GLN A 1 638 ? 7.062 8.033 -4.376 1.00 95.50 638 GLN A O 1
ATOM 4879 N N . THR A 1 639 ? 6.783 9.988 -5.439 1.00 95.88 639 THR A N 1
ATOM 4880 C CA . THR A 1 639 ? 7.471 9.617 -6.680 1.00 95.88 639 THR A CA 1
ATOM 4881 C C . THR A 1 639 ? 8.994 9.449 -6.547 1.00 95.88 639 THR A C 1
ATOM 4883 O O . THR A 1 639 ? 9.663 9.235 -7.549 1.00 95.88 639 THR A O 1
ATOM 4886 N N . ALA A 1 640 ? 9.574 9.590 -5.349 1.00 96.44 640 ALA A N 1
ATOM 4887 C CA . ALA A 1 640 ? 10.982 9.278 -5.073 1.00 96.44 640 ALA A CA 1
ATOM 4888 C C . ALA A 1 640 ? 11.181 7.837 -4.552 1.00 96.44 640 ALA A C 1
ATOM 4890 O O . ALA A 1 640 ? 12.249 7.503 -4.042 1.00 96.44 640 ALA A O 1
ATOM 4891 N N . SER A 1 641 ? 10.153 6.984 -4.622 1.00 96.06 641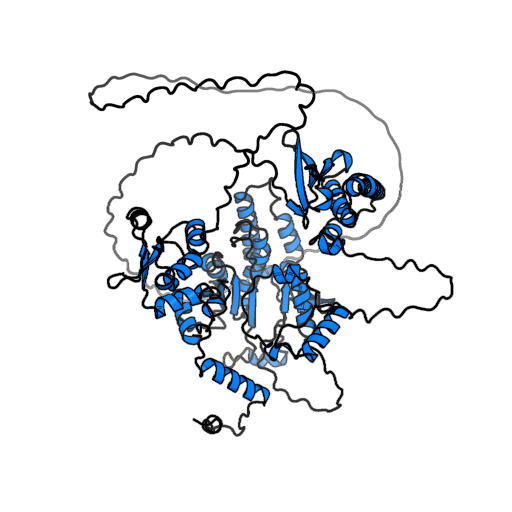 SER A N 1
ATOM 4892 C CA . SER A 1 641 ? 10.209 5.611 -4.114 1.00 96.06 641 SER A CA 1
ATOM 4893 C C . SER A 1 641 ? 10.495 4.588 -5.209 1.00 96.06 641 SER A C 1
ATOM 4895 O O . SER A 1 641 ? 9.953 4.676 -6.308 1.00 96.06 641 SER A O 1
ATOM 4897 N N . ALA A 1 642 ? 11.213 3.517 -4.860 1.00 95.69 642 ALA A N 1
ATOM 4898 C CA . ALA A 1 642 ? 11.425 2.352 -5.731 1.00 95.69 642 ALA A CA 1
ATOM 4899 C C . ALA A 1 642 ? 10.119 1.666 -6.184 1.00 95.69 642 ALA A C 1
ATOM 4901 O O . ALA A 1 642 ? 10.120 0.873 -7.124 1.00 95.69 642 ALA A O 1
ATOM 4902 N N . CYS A 1 643 ? 8.989 1.980 -5.541 1.00 96.00 643 CYS A N 1
ATOM 4903 C CA . CYS A 1 643 ? 7.664 1.545 -5.973 1.00 96.00 643 CYS A CA 1
ATOM 4904 C C . CYS A 1 643 ? 7.225 2.156 -7.319 1.00 96.00 643 CYS A C 1
ATOM 4906 O O . CYS A 1 643 ? 6.332 1.595 -7.952 1.00 96.00 643 CYS A O 1
ATOM 4908 N N . GLU A 1 644 ? 7.834 3.256 -7.780 1.00 96.50 644 GLU A N 1
ATOM 4909 C CA . GLU A 1 644 ? 7.481 3.876 -9.065 1.00 96.50 644 GLU A CA 1
ATOM 4910 C C . GLU A 1 644 ? 7.853 3.020 -10.277 1.00 96.50 644 GLU A C 1
ATOM 4912 O O . GLU A 1 644 ? 7.176 3.099 -11.299 1.00 96.50 644 GLU A O 1
ATOM 4917 N N . VAL A 1 645 ? 8.865 2.154 -10.179 1.00 97.31 645 VAL A N 1
ATOM 4918 C CA . VAL A 1 645 ? 9.258 1.261 -11.284 1.00 97.31 645 VAL A CA 1
ATOM 4919 C C . VAL A 1 645 ? 8.160 0.234 -11.609 1.00 97.31 645 VAL A C 1
ATOM 4921 O O . VAL A 1 645 ? 7.626 0.295 -12.718 1.00 97.31 645 VAL A O 1
ATOM 4924 N N . PRO A 1 646 ? 7.727 -0.659 -10.690 1.00 97.12 646 PRO A N 1
ATOM 4925 C CA . PRO A 1 646 ? 6.648 -1.609 -10.982 1.00 97.12 646 PRO A CA 1
ATOM 4926 C C . PRO A 1 646 ? 5.311 -0.915 -11.287 1.00 97.12 646 PRO A C 1
ATOM 4928 O O . PRO A 1 646 ? 4.525 -1.418 -12.086 1.00 97.12 646 PRO A O 1
ATOM 4931 N N . HIS A 1 647 ? 5.067 0.263 -10.708 1.00 96.88 647 HIS A N 1
ATOM 4932 C CA . HIS A 1 647 ? 3.903 1.095 -11.010 1.00 96.88 647 HIS A CA 1
ATOM 4933 C C . HIS A 1 647 ? 3.937 1.667 -12.441 1.00 96.88 647 HIS A C 1
ATOM 4935 O O . HIS A 1 647 ? 2.923 1.630 -13.135 1.00 96.88 647 HIS A O 1
ATOM 4941 N N . SER A 1 648 ? 5.100 2.115 -12.923 1.00 97.88 648 SER A N 1
ATOM 4942 C CA . SER A 1 648 ? 5.295 2.590 -14.301 1.00 97.88 648 SER A CA 1
ATOM 4943 C C . SER A 1 648 ? 5.197 1.458 -15.323 1.00 97.88 648 SER A C 1
ATOM 4945 O O . SER A 1 648 ? 4.602 1.645 -16.383 1.00 97.88 648 SER A O 1
ATOM 4947 N N . ILE A 1 649 ? 5.718 0.271 -14.985 1.00 97.81 649 ILE A N 1
ATOM 4948 C CA . ILE A 1 649 ? 5.534 -0.956 -15.774 1.00 97.81 649 ILE A CA 1
ATOM 4949 C C . ILE A 1 649 ? 4.040 -1.273 -15.887 1.00 97.81 649 ILE A C 1
ATOM 4951 O O . ILE A 1 649 ? 3.537 -1.431 -16.997 1.00 97.81 649 ILE A O 1
ATOM 4955 N N . TRP A 1 650 ? 3.316 -1.300 -14.761 1.00 97.25 650 TRP A N 1
ATOM 4956 C CA . TRP A 1 650 ? 1.874 -1.542 -14.753 1.00 97.25 650 TRP A CA 1
ATOM 4957 C C . TRP A 1 650 ? 1.121 -0.505 -15.598 1.00 97.25 650 TRP A C 1
ATOM 4959 O O . TRP A 1 650 ? 0.366 -0.902 -16.479 1.00 97.25 650 TRP A O 1
ATOM 4969 N N . LEU A 1 651 ? 1.364 0.798 -15.407 1.00 97.12 651 LEU A N 1
ATOM 4970 C CA . LEU A 1 651 ? 0.719 1.875 -16.173 1.00 97.12 651 LEU A CA 1
ATOM 4971 C C . LEU A 1 651 ? 0.913 1.716 -17.685 1.00 97.12 651 LEU A C 1
ATOM 4973 O O . LEU A 1 651 ? -0.053 1.767 -18.445 1.00 97.12 651 LEU A O 1
ATOM 4977 N N . ALA A 1 652 ? 2.154 1.516 -18.125 1.00 97.69 652 ALA A N 1
ATOM 4978 C CA . ALA A 1 652 ? 2.471 1.395 -19.541 1.00 97.69 652 ALA A CA 1
ATOM 4979 C C . ALA A 1 652 ? 1.893 0.110 -20.164 1.00 97.69 652 ALA A C 1
ATOM 4981 O O . ALA A 1 652 ? 1.454 0.145 -21.314 1.00 97.69 652 ALA A O 1
ATOM 4982 N N . GLU A 1 653 ? 1.810 -0.984 -19.395 1.00 97.06 653 GLU A N 1
ATOM 4983 C CA . GLU A 1 653 ? 1.100 -2.209 -19.781 1.00 97.06 653 GLU A CA 1
ATOM 4984 C C . GLU A 1 653 ? -0.386 -1.907 -20.059 1.00 97.06 653 GLU A C 1
ATOM 4986 O O . GLU A 1 653 ? -0.878 -2.251 -21.132 1.00 97.06 653 GLU A O 1
ATOM 4991 N N . ARG A 1 654 ? -1.084 -1.188 -19.159 1.00 97.06 654 ARG A N 1
ATOM 4992 C CA . ARG A 1 654 ? -2.500 -0.791 -19.342 1.00 97.06 654 ARG A CA 1
ATOM 4993 C C . ARG A 1 654 ? -2.708 0.051 -20.609 1.00 97.06 654 ARG A C 1
ATOM 4995 O O . ARG A 1 654 ? -3.636 -0.217 -21.365 1.00 97.06 654 ARG A O 1
ATOM 5002 N N . VAL A 1 655 ? -1.829 1.023 -20.895 1.00 97.19 655 VAL A N 1
ATOM 5003 C CA . VAL A 1 655 ? -1.914 1.846 -22.127 1.00 97.19 655 VAL A CA 1
ATOM 5004 C C . VAL A 1 655 ? -1.887 0.970 -23.385 1.00 97.19 655 VAL A C 1
ATOM 5006 O O . VAL A 1 655 ? -2.708 1.162 -24.280 1.00 97.19 655 VAL A O 1
ATOM 5009 N N . VAL A 1 656 ? -0.970 -0.002 -23.445 1.00 96.62 656 VAL A N 1
ATOM 5010 C CA . VAL A 1 656 ? -0.821 -0.907 -24.599 1.00 96.62 656 VAL A CA 1
ATOM 5011 C C . VAL A 1 656 ? -1.987 -1.895 -24.707 1.00 96.62 656 VAL A C 1
ATOM 5013 O O . VAL A 1 656 ? -2.473 -2.163 -25.803 1.00 96.62 656 VAL A O 1
ATOM 5016 N N . ARG A 1 657 ? -2.482 -2.440 -23.587 1.00 94.81 657 ARG A N 1
ATOM 5017 C CA . ARG A 1 657 ? -3.638 -3.355 -23.613 1.00 94.81 657 ARG A CA 1
ATOM 5018 C C . ARG A 1 657 ? -4.937 -2.628 -23.975 1.00 94.81 657 ARG A C 1
ATOM 5020 O O . ARG A 1 657 ? -5.734 -3.175 -24.738 1.00 94.81 657 ARG A O 1
ATOM 5027 N N . GLY A 1 658 ? -5.108 -1.389 -23.510 1.00 94.88 658 GLY A N 1
ATOM 5028 C CA . GLY A 1 658 ? -6.221 -0.516 -23.878 1.00 94.88 658 GLY A CA 1
ATOM 5029 C C . GLY A 1 658 ? -6.226 -0.170 -25.369 1.00 94.88 658 GLY A C 1
ATOM 5030 O O . GLY A 1 658 ? -7.220 -0.422 -26.047 1.00 94.88 658 GLY A O 1
ATOM 5031 N N . SER A 1 659 ? -5.101 0.315 -25.915 1.00 95.00 659 SER A N 1
ATOM 5032 C CA . SER A 1 659 ? -4.993 0.666 -27.345 1.00 95.00 659 SER A CA 1
ATOM 5033 C C . SER A 1 659 ? -5.209 -0.528 -28.287 1.00 95.00 659 SER A C 1
ATOM 5035 O O . SER A 1 659 ? -5.695 -0.352 -29.404 1.00 95.00 659 SER A O 1
ATOM 5037 N N . ARG A 1 660 ? -4.898 -1.750 -27.832 1.00 92.69 660 ARG A N 1
ATOM 5038 C CA . ARG A 1 660 ? -5.122 -3.011 -28.562 1.00 92.69 660 ARG A CA 1
ATOM 5039 C C . ARG A 1 660 ? -6.500 -3.651 -28.311 1.00 92.69 660 ARG A C 1
ATOM 5041 O O . ARG A 1 660 ? -6.748 -4.736 -28.832 1.00 92.69 660 ARG A O 1
ATOM 5048 N N . ASN A 1 661 ? -7.396 -3.026 -27.537 1.00 91.75 661 ASN A N 1
ATOM 5049 C CA . ASN A 1 661 ? -8.712 -3.572 -27.140 1.00 91.75 661 ASN A CA 1
ATOM 5050 C C . ASN A 1 661 ? -8.650 -4.935 -26.412 1.00 91.75 661 ASN A C 1
ATOM 5052 O O . ASN A 1 661 ? -9.599 -5.725 -26.455 1.00 91.75 661 ASN A O 1
ATOM 5056 N N . GLN A 1 662 ? -7.522 -5.210 -25.752 1.00 90.62 662 GLN A N 1
ATOM 5057 C CA . GLN A 1 662 ? -7.236 -6.442 -25.001 1.00 90.62 662 GLN A CA 1
ATOM 5058 C C . GLN A 1 662 ? -7.633 -6.342 -23.518 1.00 90.62 662 GLN A C 1
ATOM 5060 O O . GLN A 1 662 ? -7.589 -7.335 -22.794 1.00 90.62 662 GLN A O 1
ATOM 5065 N N . GLU A 1 663 ? -8.010 -5.147 -23.073 1.00 93.25 663 GLU A N 1
ATOM 5066 C CA . GLU A 1 663 ? -8.438 -4.823 -21.719 1.00 93.25 663 GLU A CA 1
ATOM 5067 C C . GLU A 1 663 ? -9.603 -3.836 -21.786 1.00 93.25 663 GLU A C 1
ATOM 5069 O O . GLU A 1 663 ? -9.606 -2.941 -22.633 1.00 93.25 663 GLU A O 1
ATOM 5074 N N . ASP A 1 664 ? -10.595 -4.025 -20.919 1.00 94.31 664 ASP A N 1
ATOM 5075 C CA . ASP A 1 664 ? -11.824 -3.229 -20.900 1.00 94.31 664 ASP A CA 1
ATOM 5076 C C . ASP A 1 664 ? -11.877 -2.284 -19.703 1.00 94.31 664 ASP A C 1
ATOM 5078 O O . ASP A 1 664 ? -12.297 -1.135 -19.830 1.00 94.31 664 ASP A O 1
ATOM 5082 N N . ILE A 1 665 ? -11.466 -2.771 -18.528 1.00 96.62 665 ILE A N 1
ATOM 5083 C CA . ILE A 1 665 ? -11.497 -2.008 -17.280 1.00 96.62 665 ILE A CA 1
ATOM 5084 C C . ILE A 1 665 ? -10.270 -2.359 -16.438 1.00 96.62 665 ILE A C 1
ATOM 5086 O O . ILE A 1 665 ? -9.972 -3.533 -16.228 1.00 96.62 665 ILE A O 1
ATOM 5090 N N . ALA A 1 666 ? -9.603 -1.351 -15.885 1.00 97.19 666 ALA A N 1
ATOM 5091 C CA . ALA A 1 666 ? -8.557 -1.518 -14.885 1.00 97.19 666 ALA A CA 1
ATOM 5092 C C . ALA A 1 666 ? -8.928 -0.798 -13.582 1.00 97.19 666 ALA A C 1
ATOM 5094 O O . ALA A 1 666 ? -9.143 0.413 -13.576 1.00 97.19 666 ALA A O 1
ATOM 5095 N N . PHE A 1 667 ? -8.982 -1.532 -12.472 1.00 97.00 667 PHE A N 1
ATOM 5096 C CA . PHE A 1 667 ? -9.256 -0.999 -11.137 1.00 97.00 667 PHE A CA 1
ATOM 5097 C C . PHE A 1 667 ? -7.972 -0.806 -10.325 1.00 97.00 667 PHE A C 1
ATOM 5099 O O . PHE A 1 667 ? -7.082 -1.657 -10.353 1.00 97.00 667 PHE A O 1
ATOM 5106 N N . VAL A 1 668 ? -7.911 0.277 -9.545 1.00 97.12 668 VAL A N 1
ATOM 5107 C CA . VAL A 1 668 ? -6.792 0.591 -8.641 1.00 97.12 668 VAL A CA 1
ATOM 5108 C C . VAL A 1 668 ? -7.293 0.911 -7.231 1.00 97.12 668 VAL A C 1
ATOM 5110 O O . VAL A 1 668 ? -8.106 1.817 -7.054 1.00 97.12 668 VAL A O 1
ATOM 5113 N N . GLU A 1 669 ? -6.766 0.214 -6.221 1.00 96.75 669 GLU A N 1
ATOM 5114 C CA . GLU A 1 669 ? -6.886 0.579 -4.798 1.00 96.75 669 GLU A CA 1
ATOM 5115 C C . GLU A 1 669 ? -5.590 1.243 -4.321 1.00 96.75 669 GLU A C 1
ATOM 5117 O O . GLU A 1 669 ? -4.491 0.786 -4.647 1.00 96.75 669 GLU A O 1
ATOM 5122 N N . CYS A 1 670 ? -5.713 2.323 -3.542 1.00 97.50 670 CYS A N 1
ATOM 5123 C CA . CYS A 1 670 ? -4.616 2.835 -2.721 1.00 97.50 670 CYS A CA 1
ATOM 5124 C C . CYS A 1 670 ? -5.132 3.660 -1.527 1.00 97.50 670 CYS A C 1
ATOM 5126 O O . CYS A 1 670 ? -6.326 3.902 -1.351 1.00 97.50 670 CYS A O 1
ATOM 5128 N N . THR A 1 671 ? -4.233 4.161 -0.679 1.00 96.62 671 THR A N 1
ATOM 5129 C CA . THR A 1 671 ? -4.573 5.158 0.351 1.00 96.62 671 THR A CA 1
ATOM 5130 C C . THR A 1 671 ? -5.060 6.483 -0.255 1.00 96.62 671 THR A C 1
ATOM 5132 O O . THR A 1 671 ? -4.518 6.879 -1.283 1.00 96.62 671 THR A O 1
ATOM 5135 N N . PRO A 1 672 ? -5.944 7.258 0.414 1.00 96.50 672 PRO A N 1
ATOM 5136 C CA . PRO A 1 672 ? -6.501 8.523 -0.109 1.00 96.50 672 PRO A CA 1
ATOM 5137 C C . PRO A 1 672 ? -5.502 9.661 -0.401 1.00 96.50 672 PRO A C 1
ATOM 5139 O O . PRO A 1 672 ? -5.911 10.761 -0.747 1.00 96.50 672 PRO A O 1
ATOM 5142 N N . LYS A 1 673 ? -4.200 9.433 -0.196 1.00 96.38 673 LYS A N 1
ATOM 5143 C CA . LYS A 1 673 ? -3.108 10.355 -0.543 1.00 96.38 673 LYS A CA 1
ATOM 5144 C C . LYS A 1 673 ? -2.461 10.052 -1.899 1.00 96.38 673 LYS A C 1
ATOM 5146 O O . LYS A 1 673 ? -1.595 10.808 -2.322 1.00 96.38 673 LYS A O 1
ATOM 5151 N N . TYR A 1 674 ? -2.818 8.937 -2.535 1.00 96.88 674 TYR A N 1
ATOM 5152 C CA . TYR A 1 674 ? -2.344 8.600 -3.872 1.00 96.88 674 TYR A CA 1
ATOM 5153 C C . TYR A 1 674 ? -3.031 9.513 -4.904 1.00 96.88 674 TYR A C 1
ATOM 5155 O O . TYR A 1 674 ? -4.265 9.573 -4.908 1.00 96.88 674 TYR A O 1
ATOM 5163 N N . PRO A 1 675 ? -2.275 10.233 -5.753 1.00 95.69 675 PRO A N 1
ATOM 5164 C CA . PRO A 1 675 ? -2.818 11.228 -6.675 1.00 95.69 675 PRO A CA 1
ATOM 5165 C C . PRO A 1 675 ? -3.411 10.549 -7.918 1.00 95.69 675 PRO A C 1
ATOM 5167 O O . PRO A 1 675 ? -2.808 10.525 -8.990 1.00 95.69 675 PRO A O 1
ATOM 5170 N N . MET A 1 676 ? -4.595 9.953 -7.748 1.00 94.81 676 MET A N 1
ATOM 5171 C CA . MET A 1 676 ? -5.267 9.110 -8.744 1.00 94.81 676 MET A CA 1
ATOM 5172 C C . MET A 1 676 ? -5.474 9.824 -10.090 1.00 94.81 676 MET A C 1
ATOM 5174 O O . MET A 1 676 ? -5.173 9.251 -11.133 1.00 94.81 676 MET A O 1
ATOM 5178 N N . GLU A 1 677 ? -5.929 11.079 -10.075 1.00 91.50 677 GLU A N 1
ATOM 5179 C CA . GLU A 1 677 ? -6.217 11.863 -11.288 1.00 91.50 677 GLU A CA 1
ATOM 5180 C C . GLU A 1 677 ? -4.930 12.282 -12.022 1.00 91.50 677 GLU A C 1
ATOM 5182 O O . GLU A 1 677 ? -4.773 11.977 -13.205 1.00 91.50 677 GLU A O 1
ATOM 5187 N N . ASP A 1 678 ? -3.951 12.860 -11.315 1.00 92.06 678 ASP A N 1
ATOM 5188 C CA . ASP A 1 678 ? -2.644 13.246 -11.884 1.00 92.06 678 ASP A CA 1
ATOM 5189 C C . ASP A 1 678 ? -1.825 12.051 -12.403 1.00 92.06 678 ASP A C 1
ATOM 5191 O O . ASP A 1 678 ? -0.853 12.226 -13.148 1.00 92.06 678 ASP A O 1
ATOM 5195 N N . THR A 1 679 ? -2.168 10.839 -11.963 1.00 92.50 679 THR A N 1
ATOM 5196 C CA . THR A 1 679 ? -1.448 9.606 -12.290 1.00 92.50 679 THR A CA 1
ATOM 5197 C C . THR A 1 679 ? -2.181 8.798 -13.346 1.00 92.50 679 THR A C 1
ATOM 5199 O O . THR A 1 679 ? -1.700 8.700 -14.469 1.00 92.50 679 THR A O 1
ATOM 5202 N N . LEU A 1 680 ? -3.354 8.242 -13.033 1.00 94.31 680 LEU A N 1
ATOM 5203 C CA . LEU A 1 680 ? -4.112 7.456 -14.005 1.00 94.31 680 LEU A CA 1
ATOM 5204 C C . LEU A 1 680 ? -4.693 8.350 -15.100 1.00 94.31 680 LEU A C 1
ATOM 5206 O O . LEU A 1 680 ? -4.575 8.018 -16.274 1.00 94.31 680 LEU A O 1
ATOM 5210 N N . GLY A 1 681 ? -5.285 9.490 -14.734 1.00 93.31 681 GLY A N 1
ATOM 5211 C CA . GLY A 1 681 ? -5.927 10.403 -15.683 1.00 93.31 681 GLY A CA 1
ATOM 5212 C C . GLY A 1 681 ? -4.950 10.943 -16.727 1.00 93.31 681 GLY A C 1
ATOM 5213 O O . GLY A 1 681 ? -5.257 10.917 -17.917 1.00 93.31 681 GLY A O 1
ATOM 5214 N N . ARG A 1 682 ? -3.740 11.349 -16.311 1.00 94.62 682 ARG A N 1
ATOM 5215 C CA . ARG A 1 682 ? -2.706 11.827 -17.246 1.00 94.62 682 ARG A CA 1
ATOM 5216 C C . ARG A 1 682 ? -2.182 10.729 -18.174 1.00 94.62 682 ARG A C 1
ATOM 5218 O O . ARG A 1 682 ? -2.099 10.964 -19.374 1.00 94.62 682 ARG A O 1
ATOM 5225 N N . GLU A 1 683 ? -1.798 9.562 -17.647 1.00 94.69 683 GLU A N 1
ATOM 5226 C CA . GLU A 1 683 ? -1.143 8.535 -18.478 1.00 94.69 683 GLU A CA 1
ATOM 5227 C C . GLU A 1 683 ? -2.143 7.699 -19.299 1.00 94.69 683 GLU A C 1
ATOM 5229 O O . GLU A 1 683 ? -1.865 7.349 -20.447 1.00 94.69 683 GLU A O 1
ATOM 5234 N N . LEU A 1 684 ? -3.311 7.377 -18.728 1.00 96.69 684 LEU A N 1
ATOM 5235 C CA . LEU A 1 684 ? -4.320 6.513 -19.353 1.00 96.69 684 LEU A CA 1
ATOM 5236 C C . LEU A 1 684 ? -5.392 7.294 -20.124 1.00 96.69 684 LEU A C 1
ATOM 5238 O O . LEU A 1 684 ? -6.059 6.692 -20.960 1.00 96.69 684 LEU A O 1
ATOM 5242 N N . GLY A 1 685 ? -5.538 8.610 -19.920 1.00 95.62 685 GLY A N 1
ATOM 5243 C CA . GLY A 1 685 ? -6.605 9.435 -20.517 1.00 95.62 685 GLY A CA 1
ATOM 5244 C C . GLY A 1 685 ? -6.669 9.452 -22.053 1.00 95.62 685 GLY A C 1
ATOM 5245 O O . GLY A 1 685 ? -7.680 9.842 -22.628 1.00 95.62 685 GLY A O 1
ATOM 5246 N N . SER A 1 686 ? -5.615 8.991 -22.733 1.00 95.38 686 SER A N 1
ATOM 5247 C CA . SER A 1 686 ? -5.583 8.786 -24.191 1.00 95.38 686 SER A CA 1
ATOM 5248 C C . SER A 1 686 ? -6.342 7.538 -24.671 1.00 95.38 686 SER A C 1
ATOM 5250 O O . SER A 1 686 ? -6.676 7.440 -25.847 1.00 95.38 686 SER A O 1
ATOM 5252 N N . THR A 1 687 ? -6.597 6.577 -23.779 1.00 96.88 687 THR A N 1
ATOM 5253 C CA . THR A 1 687 ? -7.199 5.260 -24.076 1.00 96.88 687 THR A CA 1
ATOM 5254 C C . THR A 1 687 ? -8.381 4.931 -23.161 1.00 96.88 687 THR A C 1
ATOM 5256 O O . THR A 1 687 ? -9.295 4.216 -23.564 1.00 96.88 687 THR A O 1
ATOM 5259 N N . HIS A 1 688 ? -8.401 5.483 -21.948 1.00 97.75 688 HIS A N 1
ATOM 5260 C CA . HIS A 1 688 ? -9.381 5.182 -20.915 1.00 97.75 688 HIS A CA 1
ATOM 5261 C C . HIS A 1 688 ? -10.066 6.444 -20.387 1.00 97.75 688 HIS A C 1
ATOM 5263 O O . HIS A 1 688 ? -9.421 7.460 -20.132 1.00 97.75 688 HIS A O 1
ATOM 5269 N N . HIS A 1 689 ? -11.362 6.340 -20.113 1.00 96.94 689 HIS A N 1
ATOM 5270 C CA . HIS A 1 689 ? -12.067 7.258 -19.234 1.00 96.94 689 HIS A CA 1
ATOM 5271 C C . HIS A 1 689 ? -11.741 6.886 -17.782 1.00 96.94 689 HIS A C 1
ATOM 5273 O O . HIS A 1 689 ? -12.009 5.762 -17.355 1.00 96.94 689 HIS A O 1
ATOM 5279 N N . VAL A 1 690 ? -11.121 7.800 -17.035 1.00 96.75 690 VAL A N 1
ATOM 5280 C CA . VAL A 1 690 ? -10.677 7.551 -15.657 1.00 96.75 690 VAL A CA 1
ATOM 5281 C C . VAL A 1 690 ? -11.643 8.196 -14.672 1.00 96.75 690 VAL A C 1
ATOM 5283 O O . VAL A 1 690 ? -11.870 9.401 -14.719 1.00 96.75 690 VAL A O 1
ATOM 5286 N N . VAL A 1 691 ? -12.157 7.392 -13.745 1.00 96.50 691 VAL A N 1
ATOM 5287 C CA . VAL A 1 691 ? -13.009 7.823 -12.632 1.00 96.50 691 VAL A CA 1
ATOM 5288 C C . VAL A 1 691 ? -12.410 7.392 -11.299 1.00 96.50 691 VAL A C 1
ATOM 5290 O O . VAL A 1 691 ? -11.679 6.402 -11.222 1.00 96.50 691 VAL A O 1
ATOM 5293 N N . SER A 1 692 ? -12.723 8.112 -10.220 1.00 96.25 692 SER A N 1
ATOM 5294 C CA . SER A 1 692 ? -12.325 7.695 -8.874 1.00 96.25 692 SER A CA 1
ATOM 5295 C C . SER A 1 692 ? -13.283 8.169 -7.785 1.00 96.25 692 SER A C 1
ATOM 5297 O O . SER A 1 692 ? -14.035 9.121 -7.974 1.00 96.25 692 SER A O 1
ATOM 5299 N N . MET A 1 693 ? -13.242 7.503 -6.630 1.00 95.44 693 MET A N 1
ATOM 5300 C CA . MET A 1 693 ? -13.914 7.932 -5.402 1.00 95.44 693 MET A CA 1
ATOM 5301 C C . MET A 1 693 ? -13.081 7.562 -4.169 1.00 95.44 693 MET A C 1
ATOM 5303 O O . MET A 1 693 ? -12.286 6.622 -4.201 1.00 95.44 693 MET A O 1
ATOM 5307 N N . THR A 1 694 ? -13.280 8.263 -3.048 1.00 94.81 694 THR A N 1
ATOM 5308 C CA . THR A 1 694 ? -12.720 7.844 -1.750 1.00 94.81 694 THR A CA 1
ATOM 5309 C C . THR A 1 694 ? -13.770 7.084 -0.946 1.00 94.81 694 THR A C 1
ATOM 5311 O O . THR A 1 694 ? -14.786 7.642 -0.541 1.00 94.81 694 THR A O 1
ATOM 5314 N N . PHE A 1 695 ? -13.504 5.809 -0.679 1.00 90.94 695 PHE A N 1
ATOM 5315 C CA . PHE A 1 695 ? -14.429 4.870 -0.059 1.00 90.94 695 PHE A CA 1
ATOM 5316 C C . PHE A 1 695 ? -13.738 4.027 1.024 1.00 90.94 695 PHE A C 1
ATOM 5318 O O . PHE A 1 695 ? -12.516 3.936 1.060 1.00 90.94 695 PHE A O 1
ATOM 5325 N N . GLY A 1 696 ? -14.487 3.400 1.931 1.00 89.88 696 GLY A N 1
ATOM 5326 C CA . GLY A 1 696 ? -13.904 2.545 2.964 1.00 89.88 696 GLY A CA 1
ATOM 5327 C C . GLY A 1 696 ? -14.945 1.685 3.686 1.00 89.88 696 GLY A C 1
ATOM 5328 O O . GLY A 1 696 ? -16.137 2.002 3.632 1.00 89.88 696 GLY A O 1
ATOM 5329 N N . PRO A 1 697 ? -14.522 0.611 4.381 1.00 86.56 697 PRO A N 1
ATOM 5330 C CA . PRO A 1 697 ? -15.419 -0.268 5.132 1.00 86.56 697 PRO A CA 1
ATOM 5331 C C . PRO A 1 697 ? -16.283 0.465 6.168 1.00 86.56 697 PRO A C 1
ATOM 5333 O O . PRO A 1 697 ? -17.389 0.018 6.457 1.00 86.56 697 PRO A O 1
ATOM 5336 N N . GLU A 1 698 ? -15.823 1.605 6.697 1.00 85.12 698 GLU A N 1
ATOM 5337 C CA . GLU A 1 698 ? -16.612 2.443 7.608 1.00 85.12 698 GLU A CA 1
ATOM 5338 C C . GLU A 1 698 ? -17.918 2.969 6.995 1.00 85.12 698 GLU A C 1
ATOM 5340 O O . GLU A 1 698 ? -18.869 3.209 7.737 1.00 85.12 698 GLU A O 1
ATOM 5345 N N . HIS A 1 699 ? -17.987 3.136 5.670 1.00 80.88 699 HIS A N 1
ATOM 5346 C CA . HIS A 1 699 ? -19.219 3.522 4.977 1.00 80.88 699 HIS A CA 1
ATOM 5347 C C . HIS A 1 699 ? -20.176 2.325 4.864 1.00 80.88 699 HIS A C 1
ATOM 5349 O O . HIS A 1 699 ? -21.365 2.473 5.108 1.00 80.88 699 HIS A O 1
ATOM 5355 N N . LEU A 1 700 ? -19.636 1.116 4.655 1.00 79.81 700 LEU A N 1
ATOM 5356 C CA . LEU A 1 700 ? -20.345 -0.175 4.725 1.00 79.81 700 LEU A CA 1
ATOM 5357 C C . LEU A 1 700 ? -20.732 -0.602 6.162 1.00 79.81 700 LEU A C 1
ATOM 5359 O O . LEU A 1 700 ? -21.019 -1.772 6.402 1.00 79.81 700 LEU A O 1
ATOM 5363 N N . GLY A 1 701 ? -20.688 0.304 7.145 1.00 81.50 701 GLY A N 1
ATOM 5364 C CA . GLY A 1 701 ? -21.039 0.020 8.541 1.00 81.50 701 GLY A CA 1
ATOM 5365 C C . GLY A 1 701 ? -20.026 -0.829 9.323 1.00 81.50 701 GLY A C 1
ATOM 5366 O O . GLY A 1 701 ? -20.287 -1.168 10.480 1.00 81.50 701 GLY A O 1
ATOM 5367 N N . TRP A 1 702 ? -18.859 -1.160 8.756 1.00 77.19 702 TRP A N 1
ATOM 5368 C CA . TRP A 1 702 ? -17.848 -1.943 9.472 1.00 77.19 702 TRP A CA 1
ATOM 5369 C C . TRP A 1 702 ? -17.179 -1.102 10.571 1.00 77.19 702 TRP A C 1
ATOM 5371 O O . TRP A 1 702 ? -16.863 0.071 10.358 1.00 77.19 702 TRP A O 1
ATOM 5381 N N . PRO A 1 703 ? -16.845 -1.690 11.736 1.00 87.12 703 PRO A N 1
ATOM 5382 C CA . PRO A 1 703 ? -16.252 -0.972 12.869 1.00 87.12 703 PRO A CA 1
ATOM 5383 C C . PRO A 1 703 ? -14.757 -0.627 12.678 1.00 87.12 703 PRO A C 1
ATOM 5385 O O . PRO A 1 703 ? -14.022 -0.463 13.653 1.00 87.12 703 PRO A O 1
ATOM 5388 N N . THR A 1 704 ? -14.288 -0.503 11.433 1.00 84.38 704 THR A N 1
ATOM 5389 C CA . THR A 1 704 ? -12.894 -0.219 11.067 1.00 84.38 704 THR A CA 1
ATOM 5390 C C . THR A 1 704 ? -12.830 1.023 10.193 1.00 84.38 704 THR A C 1
ATOM 5392 O O . THR A 1 704 ? -13.537 1.107 9.197 1.00 84.38 704 THR A O 1
ATOM 5395 N N . LYS A 1 705 ? -11.941 1.965 10.533 1.00 89.88 705 LYS A N 1
ATOM 5396 C CA . LYS A 1 705 ? -11.655 3.125 9.683 1.00 89.88 705 LYS A CA 1
ATOM 5397 C C . LYS A 1 705 ? -10.522 2.812 8.717 1.00 89.88 705 LYS A C 1
ATOM 5399 O O . LYS A 1 705 ? -9.366 2.756 9.141 1.00 89.88 705 LYS A O 1
ATOM 5404 N N . ARG A 1 706 ? -10.846 2.578 7.449 1.00 92.75 706 ARG A N 1
ATOM 5405 C CA . ARG A 1 706 ? -9.906 2.213 6.388 1.00 92.75 706 ARG A CA 1
ATOM 5406 C C . ARG A 1 706 ? -10.357 2.828 5.057 1.00 92.75 706 ARG A C 1
ATOM 5408 O O . ARG A 1 706 ? -10.531 2.119 4.071 1.00 92.75 706 ARG A O 1
ATOM 5415 N N . LEU A 1 707 ? -10.467 4.158 5.022 1.00 94.88 707 LEU A N 1
ATOM 5416 C CA . LEU A 1 707 ? -10.573 4.905 3.767 1.00 94.88 707 LEU A CA 1
ATOM 5417 C C . LEU A 1 707 ? -9.465 4.517 2.773 1.00 94.88 707 LEU A C 1
ATOM 5419 O O . LEU A 1 707 ? -8.300 4.297 3.140 1.00 94.88 707 LEU A O 1
ATOM 5423 N N . ARG A 1 708 ? -9.857 4.479 1.506 1.00 96.12 708 ARG A N 1
ATOM 5424 C CA . ARG A 1 708 ? -9.085 4.170 0.306 1.00 96.12 708 ARG A CA 1
ATOM 5425 C C . ARG A 1 708 ? -9.579 5.033 -0.839 1.00 96.12 708 ARG A C 1
ATOM 5427 O O . ARG A 1 708 ? -10.755 5.372 -0.881 1.00 96.12 708 ARG A O 1
ATOM 5434 N N . VAL A 1 709 ? -8.692 5.374 -1.759 1.00 96.50 709 VAL A N 1
ATOM 5435 C CA . VAL A 1 709 ? -9.107 5.825 -3.083 1.00 96.50 709 VAL A CA 1
ATOM 5436 C C . VAL A 1 709 ? -9.282 4.582 -3.952 1.00 96.50 709 VAL A C 1
ATOM 5438 O O . VAL A 1 709 ? -8.408 3.714 -3.983 1.00 96.50 709 VAL A O 1
ATOM 5441 N N . MET A 1 710 ? -10.441 4.487 -4.593 1.00 95.81 710 MET A N 1
ATOM 5442 C CA . MET A 1 710 ? -10.791 3.462 -5.567 1.00 95.81 710 MET A CA 1
ATOM 5443 C C . MET A 1 710 ? -10.878 4.155 -6.923 1.00 95.81 710 MET A C 1
ATOM 5445 O O . MET A 1 710 ? -11.676 5.078 -7.086 1.00 95.81 710 MET A O 1
ATOM 5449 N N . GLY A 1 711 ? -10.033 3.753 -7.865 1.00 95.81 711 GLY A N 1
ATOM 5450 C CA . GLY A 1 711 ? -10.014 4.257 -9.235 1.00 95.81 711 GLY A CA 1
ATOM 5451 C C . GLY A 1 711 ? -10.443 3.181 -10.223 1.00 95.81 711 GLY A C 1
ATOM 5452 O O . GLY A 1 711 ? -10.195 1.997 -9.992 1.00 95.81 711 GLY A O 1
ATOM 5453 N N . ALA A 1 712 ? -11.052 3.596 -11.328 1.00 97.12 712 ALA A N 1
ATOM 5454 C CA . ALA A 1 712 ? -11.305 2.752 -12.487 1.00 97.12 712 ALA A CA 1
ATOM 5455 C C . ALA A 1 712 ? -10.902 3.500 -13.762 1.00 97.12 712 ALA A C 1
ATOM 5457 O O . ALA A 1 712 ? -11.310 4.640 -13.974 1.00 97.12 712 ALA A O 1
ATOM 5458 N N . ALA A 1 713 ? -10.112 2.852 -14.610 1.00 97.62 713 ALA A N 1
ATOM 5459 C CA . ALA A 1 713 ? -9.817 3.278 -15.968 1.00 97.62 713 ALA A CA 1
ATOM 5460 C C . ALA A 1 713 ? -10.622 2.386 -16.922 1.00 97.62 713 ALA A C 1
ATOM 5462 O O . ALA A 1 713 ? -10.438 1.172 -16.937 1.00 97.62 713 ALA A O 1
ATOM 5463 N N . ILE A 1 714 ? -11.543 2.978 -17.677 1.00 97.69 714 ILE A N 1
ATOM 5464 C CA . ILE A 1 714 ? -12.526 2.290 -18.524 1.00 97.69 714 ILE A CA 1
ATOM 5465 C C . ILE A 1 714 ? -12.151 2.537 -19.985 1.00 97.69 714 ILE A C 1
ATOM 5467 O O . ILE A 1 714 ? -12.157 3.686 -20.420 1.00 97.69 714 ILE A O 1
ATOM 5471 N N . ASN A 1 715 ? -11.807 1.496 -20.742 1.00 97.19 715 ASN A N 1
ATOM 5472 C CA . ASN A 1 715 ? -11.344 1.626 -22.124 1.00 97.19 715 ASN A CA 1
ATOM 5473 C C . ASN A 1 715 ? -12.444 2.233 -23.010 1.00 97.19 715 ASN A C 1
ATOM 5475 O O . ASN A 1 715 ? -13.510 1.643 -23.179 1.00 97.19 715 ASN A O 1
ATOM 5479 N N . MET A 1 716 ? -12.171 3.398 -23.603 1.00 96.00 716 MET A N 1
ATOM 5480 C CA . MET A 1 716 ? -13.150 4.158 -24.392 1.00 96.00 716 MET A CA 1
ATOM 5481 C C . MET A 1 716 ? -13.516 3.487 -25.725 1.00 96.00 716 MET A C 1
ATOM 5483 O O . MET A 1 716 ? -14.512 3.858 -26.342 1.00 96.00 716 MET A O 1
ATOM 5487 N N . ALA A 1 717 ? -12.716 2.523 -26.186 1.00 92.50 717 ALA A N 1
ATOM 5488 C CA . ALA A 1 717 ? -12.956 1.797 -27.430 1.00 92.50 717 ALA A CA 1
ATOM 5489 C C . ALA A 1 717 ? -13.820 0.535 -27.249 1.00 92.50 717 ALA A C 1
ATOM 5491 O O . ALA A 1 717 ? -14.400 0.058 -28.226 1.00 92.50 717 ALA A O 1
ATOM 5492 N N . THR A 1 718 ? -13.932 -0.003 -26.027 1.00 91.75 718 THR A N 1
ATOM 5493 C CA . THR A 1 718 ? -14.706 -1.230 -25.744 1.00 91.75 718 THR A CA 1
ATOM 5494 C C . THR A 1 718 ? -15.841 -1.031 -24.740 1.00 91.75 718 THR A C 1
ATOM 5496 O O . THR A 1 718 ? -16.795 -1.809 -24.743 1.00 91.75 718 THR A O 1
ATOM 5499 N N . CYS A 1 719 ? -15.775 0.010 -23.905 1.00 93.38 719 CYS A N 1
ATOM 5500 C CA . CYS A 1 719 ? -16.737 0.309 -22.851 1.00 93.38 719 CYS A CA 1
ATOM 5501 C C . CYS A 1 719 ? -17.195 1.775 -22.898 1.00 93.38 719 CYS A C 1
ATOM 5503 O O . CYS A 1 719 ? -16.483 2.666 -23.355 1.00 93.38 719 CYS A O 1
ATOM 5505 N N . VAL A 1 720 ? -18.390 2.035 -22.363 1.00 91.94 720 VAL A N 1
ATOM 5506 C CA . VAL A 1 720 ? -18.951 3.385 -22.216 1.00 91.94 720 VAL A CA 1
ATOM 5507 C C . VAL A 1 720 ? -19.301 3.616 -20.752 1.00 91.94 720 VAL A C 1
ATOM 5509 O O . VAL A 1 720 ? -20.027 2.826 -20.148 1.00 91.94 720 VAL A O 1
ATOM 5512 N N . TRP A 1 721 ? -18.803 4.711 -20.178 1.00 94.56 721 TRP A N 1
ATOM 5513 C CA . TRP A 1 721 ? -19.210 5.152 -18.847 1.00 94.56 721 TRP A CA 1
ATOM 5514 C C . TRP A 1 721 ? -20.571 5.854 -18.916 1.00 94.56 721 TRP A C 1
ATOM 5516 O O . TRP A 1 721 ? -20.751 6.799 -19.681 1.00 94.56 721 TRP A O 1
ATOM 5526 N N . LEU A 1 722 ? -21.527 5.376 -18.116 1.00 94.00 722 LEU A N 1
ATOM 5527 C CA . LEU A 1 722 ? -22.888 5.924 -18.005 1.00 94.00 722 LEU A CA 1
ATOM 5528 C C . LEU A 1 722 ? -23.175 6.518 -16.614 1.00 94.00 722 LEU A C 1
ATOM 5530 O O . LEU A 1 722 ? -24.320 6.841 -16.305 1.00 94.00 722 LEU A O 1
ATOM 5534 N N . GLY A 1 723 ? -22.158 6.594 -15.750 1.00 93.19 723 GLY A N 1
ATOM 5535 C CA . GLY A 1 723 ? -22.275 7.154 -14.407 1.00 93.19 723 GLY A CA 1
ATOM 5536 C C . GLY A 1 723 ? -21.992 8.660 -14.360 1.00 93.19 723 GLY A C 1
ATOM 5537 O O . GLY A 1 723 ? -21.797 9.294 -15.400 1.00 93.19 723 GLY A O 1
ATOM 5538 N N . PRO A 1 724 ? -21.961 9.251 -13.153 1.00 94.56 724 PRO A N 1
ATOM 5539 C CA . PRO A 1 724 ? -21.703 10.678 -12.985 1.00 94.56 724 PRO A CA 1
ATOM 5540 C C . PRO A 1 724 ? -20.293 11.106 -13.412 1.00 94.56 724 PRO A C 1
ATOM 5542 O O . PRO A 1 724 ? -19.386 10.279 -13.522 1.00 94.56 724 PRO A O 1
ATOM 5545 N N . GLY A 1 725 ? -20.112 12.408 -13.650 1.00 88.19 725 GLY A N 1
ATOM 5546 C CA . GLY A 1 725 ? -18.863 12.963 -14.179 1.00 88.19 725 GLY A CA 1
ATOM 5547 C C . GLY A 1 725 ? -17.837 13.365 -13.117 1.00 88.19 725 GLY A C 1
ATOM 5548 O O . GLY A 1 725 ? -16.645 13.364 -13.410 1.00 88.19 725 GLY A O 1
ATOM 5549 N N . SER A 1 726 ? -18.267 13.710 -11.898 1.00 91.19 726 SER A N 1
ATOM 5550 C CA . SER A 1 726 ? -17.359 14.142 -10.826 1.00 91.19 726 SER A CA 1
ATOM 5551 C C . SER A 1 726 ? -17.168 13.082 -9.727 1.00 91.19 726 SER A C 1
ATOM 5553 O O . SER A 1 726 ? -18.118 12.372 -9.390 1.00 91.19 726 SER A O 1
ATOM 5555 N N . PRO A 1 727 ? -15.988 13.006 -9.074 1.00 89.06 727 PRO A N 1
ATOM 5556 C CA . PRO A 1 727 ? -15.737 12.073 -7.967 1.00 89.06 727 PRO A CA 1
ATOM 5557 C C . PRO A 1 727 ? -16.746 12.156 -6.813 1.00 89.06 727 PRO A C 1
ATOM 5559 O O . PRO A 1 727 ? -17.015 11.154 -6.149 1.00 89.06 727 PRO A O 1
ATOM 5562 N N . GLN A 1 728 ? -17.311 13.346 -6.571 1.00 89.06 728 GLN A N 1
ATOM 5563 C CA . GLN A 1 728 ? -18.323 13.569 -5.539 1.00 89.06 728 GLN A CA 1
ATOM 5564 C C . GLN A 1 728 ? -19.667 12.947 -5.932 1.00 89.06 728 GLN A C 1
ATOM 5566 O O . GLN A 1 728 ? -20.224 12.179 -5.154 1.00 89.06 728 GLN A O 1
ATOM 5571 N N . GLU A 1 729 ? -20.159 13.213 -7.145 1.00 93.88 729 GLU A N 1
ATOM 5572 C CA . GLU A 1 729 ? -21.405 12.609 -7.634 1.00 93.88 729 GLU A CA 1
ATOM 5573 C C . GLU A 1 729 ? -21.269 11.086 -7.776 1.00 93.88 729 GLU A C 1
ATOM 5575 O O . GLU A 1 729 ? -22.221 10.363 -7.507 1.00 93.88 729 GLU A O 1
ATOM 5580 N N . ILE A 1 730 ? -20.088 10.575 -8.149 1.00 93.25 730 ILE A N 1
ATOM 5581 C CA . ILE A 1 730 ? -19.804 9.131 -8.194 1.00 93.25 730 ILE A CA 1
ATOM 5582 C C . ILE A 1 730 ? -19.896 8.516 -6.793 1.00 93.25 730 ILE A C 1
ATOM 5584 O O . ILE A 1 730 ? -20.487 7.450 -6.631 1.00 93.25 730 ILE A O 1
ATOM 5588 N N . ALA A 1 731 ? -19.351 9.182 -5.771 1.00 88.44 731 ALA A N 1
ATOM 5589 C CA . ALA A 1 731 ? -19.477 8.728 -4.389 1.00 88.44 731 ALA A CA 1
ATOM 5590 C C . ALA A 1 731 ? -20.933 8.782 -3.887 1.00 88.44 731 ALA A C 1
ATOM 5592 O O . ALA A 1 731 ? -21.343 7.902 -3.132 1.00 88.44 731 ALA A O 1
ATOM 5593 N N . GLU A 1 732 ? -21.720 9.773 -4.316 1.00 88.81 732 GLU A N 1
ATOM 5594 C CA . GLU A 1 732 ? -23.147 9.910 -3.989 1.00 88.81 732 GLU A CA 1
ATOM 5595 C C . GLU A 1 732 ? -24.023 8.863 -4.701 1.00 88.81 732 GLU A C 1
ATOM 5597 O O . GLU A 1 732 ? -24.866 8.243 -4.058 1.00 88.81 732 GLU A O 1
ATOM 5602 N N . ASP A 1 733 ? -23.791 8.600 -5.989 1.00 91.62 733 ASP A N 1
ATOM 5603 C CA . ASP A 1 733 ? -24.466 7.553 -6.769 1.00 91.62 733 ASP A CA 1
ATOM 5604 C C . ASP A 1 733 ? -24.116 6.149 -6.256 1.00 91.62 733 ASP A C 1
ATOM 5606 O O . ASP A 1 733 ? -25.000 5.306 -6.091 1.00 91.62 733 ASP A O 1
ATOM 5610 N N . PHE A 1 734 ? -22.844 5.907 -5.917 1.00 87.38 734 PHE A N 1
ATOM 5611 C CA . PHE A 1 734 ? -22.432 4.676 -5.247 1.00 87.38 734 PHE A CA 1
ATOM 5612 C C . PHE A 1 734 ? -23.125 4.540 -3.886 1.00 87.38 734 PHE A C 1
ATOM 5614 O O . PHE A 1 734 ? -23.686 3.489 -3.579 1.00 87.38 734 PHE A O 1
ATOM 5621 N N . ALA A 1 735 ? -23.138 5.605 -3.078 1.00 83.44 735 ALA A N 1
ATOM 5622 C CA . ALA A 1 735 ? -23.807 5.594 -1.784 1.00 83.44 735 ALA A CA 1
ATOM 5623 C C . ALA A 1 735 ? -25.305 5.277 -1.917 1.00 83.44 735 ALA A C 1
ATOM 5625 O O . ALA A 1 735 ? -25.787 4.382 -1.234 1.00 83.44 735 ALA A O 1
ATOM 5626 N N . ALA A 1 736 ? -26.018 5.924 -2.841 1.00 86.50 736 ALA A N 1
ATOM 5627 C CA . ALA A 1 736 ? -27.451 5.720 -3.064 1.00 86.50 736 ALA A CA 1
ATOM 5628 C C . ALA A 1 736 ? -27.826 4.331 -3.625 1.00 86.50 736 ALA A C 1
ATOM 5630 O O . ALA A 1 736 ? -29.001 3.965 -3.619 1.00 86.50 736 ALA A O 1
ATOM 5631 N N . LYS A 1 737 ? -26.853 3.565 -4.140 1.00 84.31 737 LYS A N 1
ATOM 5632 C CA . LYS A 1 737 ? -27.051 2.197 -4.655 1.00 84.31 737 LYS A CA 1
ATOM 5633 C C . LYS A 1 737 ? -26.751 1.106 -3.628 1.00 84.31 737 LYS A C 1
ATOM 5635 O O . LYS A 1 737 ? -27.259 -0.004 -3.777 1.00 84.31 737 LYS A O 1
ATOM 5640 N N . PHE A 1 738 ? -25.923 1.397 -2.623 1.00 76.81 738 PHE A N 1
ATOM 5641 C CA . PHE A 1 738 ? -25.424 0.409 -1.660 1.00 76.81 738 PHE A CA 1
ATOM 5642 C C . PHE A 1 738 ? -25.770 0.720 -0.187 1.00 76.81 738 PHE A C 1
ATOM 5644 O O . PHE A 1 738 ? -25.450 -0.106 0.673 1.00 76.81 738 PHE A O 1
ATOM 5651 N N . PHE A 1 739 ? -26.436 1.850 0.101 1.00 76.50 739 PHE A N 1
ATOM 5652 C CA . PHE A 1 739 ? -26.913 2.282 1.429 1.00 76.50 739 PHE A CA 1
ATOM 5653 C C . PHE A 1 739 ? -28.387 2.707 1.416 1.00 76.50 739 PHE A C 1
ATOM 5655 O O . PHE A 1 739 ? -29.047 2.461 2.451 1.00 76.50 739 PHE A O 1
#

Sequence (739 aa):
MSERNFAESSSNTVGKDVWKLTESGRKAIVTCYETAAKAVPVLQLRDVPVADMNKYELMMALSNAGWSMRVVSKKESRALREEEAGYMEGPDSKKEWYVLTGATLASVKPLYLKLLLQAGEHKKRVPHLAAVSVYQQLLNPGFVPRARKRQAILAGDPDDWEALQDKKPAKKRARKRLPAAKASAAPVADDATVAAIPDDHMPADAAVVEEHPNTAAVHDGEDDEFSDSSSSSSSSSSSSTSESQPLAGREGLELSEPAVPADGQEPLDTLEAGSVRELPALQHTRVMGRSHPFGLCFLTPRYKDKTMTGWQMSCTKPAHNVDGRKCTKEVSFRVAGSAGMCRRMLKAWIVFGASVDTKDDHLHLVWPNIVKMAKEDGIPDENELDFNMPESWQAWESPRRVQDQDVTGQLQQGAPVGRRRQHSLLGDPLPGTPEAVHAEMEQLAAQGLVPITTPVQRARQKFTPGSEYGVPAFFAVFIGDAGAQNGTCASREDEDACVFRRVSDKDSLALEVLMGLASHDDTCCVFGDIADRLPQFARDWIEAAMPLPAPSMSSAEIKDAYADIKNWILLHKENLFSDSAGSWCYKHKQVCPAHPLLSIGDDAKCLASSLQGVNRPLMVNVAGVSCTPWSSEGAQEQTASACEVPHSIWLAERVVRGSRNQEDIAFVECTPKYPMEDTLGRELGSTHHVVSMTFGPEHLGWPTKRLRVMGAAINMATCVWLGPGSPQEIAEDFAAKFF